Protein 2JBH (pdb70)

Structure (mmCIF, N/CA/C/O backbone):
data_2JBH
#
_entry.id   2JBH
#
_cell.length_a   139.232
_cell.length_b   139.232
_cell.length_c   52.132
_cell.angle_alpha   90.00
_cell.angle_beta   90.00
_cell.angle_gamma   120.00
#
_symmetry.space_group_name_H-M   'P 3 2 1'
#
loop_
_entity.id
_entity.type
_entity.pdbx_description
1 polymer 'PHOSPHORIBOSYLTRANSFERASE DOMAIN-CONTAINING PROTEIN 1'
2 non-polymer 'PHOSPHATE ION'
3 non-polymer 'CALCIUM ION'
4 non-polymer "GUANOSINE-5'-MONOPHOSPHATE"
5 water water
#
loop_
_atom_site.group_PDB
_atom_site.id
_atom_site.type_symbol
_atom_site.label_atom_id
_atom_site.label_alt_id
_atom_site.label_comp_id
_atom_site.label_asym_id
_atom_site.label_entity_id
_atom_site.label_seq_id
_atom_site.pdbx_PDB_ins_code
_atom_site.Cartn_x
_atom_site.Cartn_y
_atom_site.Cartn_z
_atom_site.occupancy
_atom_site.B_iso_or_equiv
_atom_site.auth_seq_id
_atom_site.auth_comp_id
_atom_site.auth_asym_id
_atom_site.auth_atom_id
_atom_site.pdbx_PDB_model_num
ATOM 1 N N . GLU A 1 7 ? 43.431 37.356 -6.751 1.00 34.40 7 GLU A N 1
ATOM 2 C CA . GLU A 1 7 ? 41.976 37.660 -6.662 1.00 33.96 7 GLU A CA 1
ATOM 3 C C . GLU A 1 7 ? 41.647 38.468 -5.404 1.00 32.78 7 GLU A C 1
ATOM 4 O O . GLU A 1 7 ? 42.267 38.285 -4.354 1.00 33.02 7 GLU A O 1
ATOM 10 N N . ALA A 1 8 ? 40.670 39.362 -5.530 1.00 31.09 8 ALA A N 1
ATOM 11 C CA . ALA A 1 8 ? 40.108 40.088 -4.391 1.00 29.48 8 ALA A CA 1
ATOM 12 C C . ALA A 1 8 ? 39.511 39.105 -3.373 1.00 28.01 8 ALA A C 1
ATOM 13 O O . ALA A 1 8 ? 39.089 38.009 -3.737 1.00 26.90 8 ALA A O 1
ATOM 15 N N . PRO A 1 9 ? 39.444 39.507 -2.091 1.00 26.48 9 PRO A N 1
ATOM 16 C CA . PRO A 1 9 ? 38.959 38.546 -1.089 1.00 25.19 9 PRO A CA 1
ATOM 17 C C . PRO A 1 9 ? 37.473 38.208 -1.229 1.00 23.28 9 PRO A C 1
ATOM 18 O O . PRO A 1 9 ? 36.689 39.038 -1.670 1.00 23.33 9 PRO A O 1
ATOM 22 N N . ASP A 1 10 ? 37.102 36.991 -0.848 1.00 21.30 10 ASP A N 1
ATOM 23 C CA . ASP A 1 10 ? 35.698 36.626 -0.697 1.00 19.53 10 ASP A CA 1
ATOM 24 C C . ASP A 1 10 ? 35.289 37.091 0.699 1.00 19.25 10 ASP A C 1
ATOM 25 O O . ASP A 1 10 ? 35.568 36.406 1.695 1.00 18.88 10 ASP A O 1
ATOM 30 N N . TYR A 1 11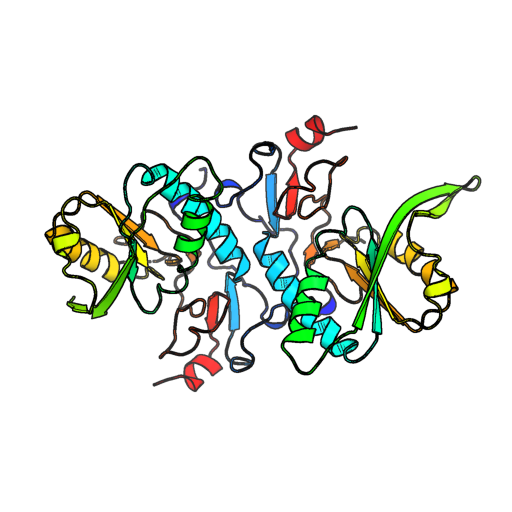 ? 34.640 38.248 0.768 1.00 18.42 11 TYR A N 1
ATOM 31 C CA . TYR A 1 11 ? 34.215 38.799 2.065 1.00 18.59 11 TYR A CA 1
ATOM 32 C C . TYR A 1 11 ? 33.138 37.990 2.773 1.00 17.96 11 TYR A C 1
ATOM 33 O O . TYR A 1 11 ? 32.933 38.161 3.975 1.00 17.08 11 TYR A O 1
ATOM 42 N N . GLY A 1 12 ? 32.498 37.072 2.046 1.00 17.54 12 GLY A N 1
ATOM 43 C CA . GLY A 1 12 ? 31.534 36.153 2.649 1.00 17.65 12 GLY A CA 1
ATOM 44 C C . GLY A 1 12 ? 32.189 35.184 3.635 1.00 17.68 12 GLY A C 1
ATOM 45 O O . GLY A 1 12 ? 31.494 34.554 4.437 1.00 18.37 12 GLY A O 1
ATOM 46 N N . ARG A 1 13 ? 33.511 35.033 3.543 1.00 16.77 13 ARG A N 1
ATOM 47 C CA . ARG A 1 13 ? 34.271 34.179 4.473 1.00 16.91 13 ARG A CA 1
ATOM 48 C C . ARG A 1 13 ? 34.374 34.837 5.851 1.00 16.11 13 ARG A C 1
ATOM 49 O O . ARG A 1 13 ? 34.694 34.170 6.847 1.00 15.88 13 ARG A O 1
ATOM 57 N N . GLY A 1 14 ? 34.125 36.139 5.902 1.00 14.71 14 GLY A N 1
ATOM 58 C CA . GLY A 1 14 ? 34.327 36.914 7.146 1.00 14.45 14 GLY A CA 1
ATOM 59 C C . GLY A 1 14 ? 35.790 37.288 7.325 1.00 13.94 14 GLY A C 1
ATOM 60 O O . GLY A 1 14 ? 36.593 37.176 6.389 1.00 14.48 14 GLY A O 1
ATOM 61 N N . VAL A 1 15 ? 36.143 37.714 8.537 1.00 12.77 15 VAL A N 1
ATOM 62 C CA . VAL A 1 15 ? 37.523 38.047 8.868 1.00 13.11 15 VAL A CA 1
ATOM 63 C C . VAL A 1 15 ? 38.334 36.755 8.909 1.00 13.59 15 VAL A C 1
ATOM 64 O O . VAL A 1 15 ? 38.028 35.857 9.678 1.00 13.47 15 VAL A O 1
ATOM 68 N N . VAL A 1 16 ? 39.385 36.678 8.095 1.00 14.40 16 VAL A N 1
ATOM 69 C CA . VAL A 1 16 ? 40.163 35.440 7.972 1.00 15.90 16 VAL A CA 1
ATOM 70 C C . VAL A 1 16 ? 41.327 35.420 8.959 1.00 16.51 16 VAL A C 1
ATOM 71 O O . VAL A 1 16 ? 42.241 36.271 8.904 1.00 17.15 16 VAL A O 1
ATOM 75 N N . ILE A 1 17 ? 41.256 34.473 9.891 1.00 17.37 17 ILE A N 1
ATOM 76 C CA . ILE A 1 17 ? 42.315 34.274 10.889 1.00 18.60 17 ILE A CA 1
ATOM 77 C C . ILE A 1 17 ? 43.169 33.110 10.402 1.00 19.73 17 ILE A C 1
ATOM 78 O O . ILE A 1 17 ? 42.697 31.976 10.322 1.00 19.09 17 ILE A O 1
ATOM 83 N N . MET A 1 18 ? 44.415 33.408 10.053 1.00 21.50 18 MET A N 1
ATOM 84 C CA . MET A 1 18 ? 45.273 32.432 9.379 1.00 23.74 18 MET A CA 1
ATOM 85 C C . MET A 1 18 ? 45.832 31.371 10.311 1.00 23.67 18 MET A C 1
ATOM 86 O O . MET A 1 18 ? 45.993 31.617 11.503 1.00 23.63 18 MET A O 1
ATOM 91 N N . ASP A 1 19 ? 46.150 30.205 9.749 1.00 24.78 19 ASP A N 1
ATOM 92 C CA . ASP A 1 19 ? 46.778 29.109 10.502 1.00 25.96 19 ASP A CA 1
ATOM 93 C C . ASP A 1 19 ? 48.010 29.525 11.309 1.00 27.12 19 ASP A C 1
ATOM 94 O O . ASP A 1 19 ? 48.242 29.002 12.392 1.00 26.76 19 ASP A O 1
ATOM 99 N N . ASP A 1 20 ? 48.786 30.473 10.791 1.00 28.85 20 ASP A N 1
ATOM 100 C CA . ASP A 1 20 ? 50.010 30.901 11.479 1.00 30.82 20 ASP A CA 1
ATOM 101 C C . ASP A 1 20 ? 49.819 32.114 12.409 1.00 31.15 20 ASP A C 1
ATOM 102 O O . ASP A 1 20 ? 50.795 32.665 12.921 1.00 31.53 20 ASP A O 1
ATOM 107 N N . TRP A 1 21 ? 48.566 32.528 12.610 1.00 31.11 21 TRP A N 1
ATOM 108 C CA . TRP A 1 21 ? 48.222 33.582 13.582 1.00 30.79 21 TRP A CA 1
ATOM 109 C C . TRP A 1 21 ? 48.689 33.183 14.996 1.00 29.91 21 TRP A C 1
ATOM 110 O O . TRP A 1 21 ? 48.237 32.181 15.531 1.00 29.76 21 TRP A O 1
ATOM 121 N N . PRO A 1 22 ? 49.626 33.950 15.593 1.00 29.72 22 PRO A N 1
ATOM 122 C CA . PRO A 1 22 ? 50.070 33.654 16.971 1.00 28.93 22 PRO A CA 1
ATOM 123 C C . PRO A 1 22 ? 49.072 34.080 18.065 1.00 27.88 22 PRO A C 1
ATOM 124 O O . PRO A 1 22 ? 49.197 33.655 19.221 1.00 27.77 22 PRO A O 1
ATOM 128 N N . GLY A 1 23 ? 48.103 34.911 17.696 1.00 26.86 23 GLY A N 1
ATOM 129 C CA . GLY A 1 23 ? 47.104 35.382 18.643 1.00 24.81 23 GLY A CA 1
ATOM 130 C C . GLY A 1 23 ? 47.650 36.513 19.489 1.00 24.08 23 GLY A C 1
ATOM 131 O O . GLY A 1 23 ? 48.741 37.051 19.215 1.00 23.83 23 GLY A O 1
ATOM 132 N N . TYR A 1 24 ? 46.894 36.878 20.513 1.00 21.80 24 TYR A N 1
ATOM 133 C CA . TYR A 1 24 ? 47.309 37.923 21.431 1.00 20.99 24 TYR A CA 1
ATOM 134 C C . TYR A 1 24 ? 47.634 37.354 22.800 1.00 20.59 24 TYR A C 1
ATOM 135 O O . TYR A 1 24 ? 47.030 36.376 23.269 1.00 19.53 24 TYR A O 1
ATOM 144 N N . ASP A 1 25 ? 48.606 37.977 23.447 1.00 19.93 25 ASP A N 1
ATOM 145 C CA . ASP A 1 25 ? 49.092 37.498 24.721 1.00 18.86 25 ASP A CA 1
ATOM 146 C C . ASP A 1 25 ? 48.107 37.889 25.816 1.00 18.17 25 ASP A C 1
ATOM 147 O O . ASP A 1 25 ? 47.774 39.066 25.968 1.00 17.34 25 ASP A O 1
ATOM 152 N N . LEU A 1 26 ? 47.641 36.902 26.580 1.00 18.03 26 LEU A N 1
ATOM 153 C CA . LEU A 1 26 ? 46.654 37.155 27.641 1.00 18.72 26 LEU A CA 1
ATOM 154 C C . LEU A 1 26 ? 47.113 38.197 28.649 1.00 18.69 26 LEU A C 1
ATOM 155 O O . LEU A 1 26 ? 46.293 38.910 29.227 1.00 18.78 26 LEU A O 1
ATOM 160 N N . ASN A 1 27 ? 48.423 38.296 28.863 1.00 18.83 27 ASN A N 1
ATOM 161 C CA . ASN A 1 27 ? 48.937 39.223 29.881 1.00 19.46 27 ASN A CA 1
ATOM 162 C C . ASN A 1 27 ? 48.708 40.703 29.511 1.00 18.73 27 ASN A C 1
ATOM 163 O O . ASN A 1 27 ? 48.906 41.589 30.349 1.00 19.46 27 ASN A O 1
ATOM 168 N N . LEU A 1 28 ? 48.290 40.962 28.272 1.00 16.85 28 LEU A N 1
ATOM 169 C CA . LEU A 1 28 ? 48.115 42.344 27.804 1.00 16.55 28 LEU A CA 1
ATOM 170 C C . LEU A 1 28 ? 46.635 42.757 27.820 1.00 16.06 28 LEU A C 1
ATOM 171 O O . LEU A 1 28 ? 46.284 43.895 27.484 1.00 15.56 28 LEU A O 1
ATOM 176 N N . PHE A 1 29 ? 45.778 41.831 28.238 1.00 14.99 29 PHE A N 1
ATOM 177 C CA . PHE A 1 29 ? 44.331 42.058 28.262 1.00 14.48 29 PHE A CA 1
ATOM 178 C C . PHE A 1 29 ? 43.730 41.655 29.613 1.00 14.62 29 PHE A C 1
ATOM 179 O O . PHE A 1 29 ? 44.455 41.147 30.482 1.00 15.36 29 PHE A O 1
ATOM 187 N N . THR A 1 30 ? 42.442 41.913 29.830 1.00 13.71 30 THR A N 1
ATOM 188 C CA . THR A 1 30 ? 41.810 41.417 31.057 1.00 14.60 30 THR A CA 1
ATOM 189 C C . THR A 1 30 ? 41.002 40.182 30.701 1.00 14.88 30 THR A C 1
ATOM 190 O O . THR A 1 30 ? 40.607 40.010 29.538 1.00 15.09 30 THR A O 1
ATOM 194 N N . TYR A 1 31 ? 40.774 39.335 31.700 1.00 15.20 31 TYR A N 1
ATOM 195 C CA . TYR A 1 31 ? 40.066 38.060 31.517 1.00 15.71 31 TYR A CA 1
ATOM 196 C C . TYR A 1 31 ? 39.659 37.585 32.909 1.00 15.19 31 TYR A C 1
ATOM 197 O O . TYR A 1 31 ? 40.179 38.101 33.909 1.00 14.09 31 TYR A O 1
ATOM 206 N N . PRO A 1 32 ? 38.741 36.606 32.997 1.00 15.13 32 PRO A N 1
ATOM 207 C CA . PRO A 1 32 ? 38.297 36.173 34.318 1.00 15.43 32 PRO A CA 1
ATOM 208 C C . PRO A 1 32 ? 39.467 35.570 35.084 1.00 16.20 32 PRO A C 1
ATOM 209 O O . PRO A 1 32 ? 40.141 34.657 34.601 1.00 15.41 32 PRO A O 1
ATOM 213 N N . GLN A 1 33 ? 39.714 36.087 36.281 1.00 16.16 33 GLN A N 1
ATOM 214 C CA . GLN A 1 33 ? 40.926 35.709 36.998 1.00 17.99 33 GLN A CA 1
ATOM 215 C C . GLN A 1 33 ? 40.935 34.232 37.426 1.00 16.36 33 GLN A C 1
ATOM 216 O O . GLN A 1 33 ? 41.991 33.629 37.595 1.00 16.84 33 GLN A O 1
ATOM 222 N N . HIS A 1 34 ? 39.754 33.629 37.546 1.00 15.50 34 HIS A N 1
ATOM 223 C CA . HIS A 1 34 ? 39.675 32.196 37.807 1.00 15.99 34 HIS A CA 1
ATOM 224 C C . HIS A 1 34 ? 40.232 31.317 36.673 1.00 16.00 34 HIS A C 1
ATOM 225 O O . HIS A 1 34 ? 40.452 30.115 36.872 1.00 16.86 34 HIS A O 1
ATOM 232 N N . TYR A 1 35 ? 40.461 31.901 35.498 1.00 14.19 35 TYR A N 1
ATOM 233 C CA . TYR A 1 35 ? 41.087 31.168 34.381 1.00 14.42 35 TYR A CA 1
ATOM 234 C C . TYR A 1 35 ? 42.573 31.477 34.188 1.00 15.02 35 TYR A C 1
ATOM 235 O O . TYR A 1 35 ? 43.181 31.071 33.183 1.00 14.24 35 TYR A O 1
ATOM 244 N N . TYR A 1 36 ? 43.158 32.191 35.142 1.00 16.66 36 TYR A N 1
ATOM 245 C CA . TYR A 1 36 ? 44.589 32.441 35.097 1.00 18.60 36 TYR A CA 1
ATOM 246 C C . TYR A 1 36 ? 45.319 31.092 35.030 1.00 17.98 36 TYR A C 1
ATOM 247 O O . TYR A 1 36 ? 45.064 30.208 35.843 1.00 18.29 36 TYR A O 1
ATOM 256 N N . GLY A 1 37 ? 46.185 30.934 34.035 1.00 17.55 37 GLY A N 1
ATOM 257 C CA . GLY A 1 37 ? 46.978 29.701 33.897 1.00 17.25 37 GLY A CA 1
ATOM 258 C C . GLY A 1 37 ? 46.303 28.602 33.080 1.00 16.77 37 GLY A C 1
ATOM 259 O O . GLY A 1 37 ? 46.881 27.532 32.864 1.00 16.91 37 GLY A O 1
ATOM 260 N N . ASP A 1 38 ? 45.070 28.862 32.631 1.00 16.30 38 ASP A N 1
ATOM 261 C CA . ASP A 1 38 ? 44.230 27.857 31.954 1.00 15.64 38 ASP A CA 1
ATOM 262 C C . ASP A 1 38 ? 44.056 28.106 30.443 1.00 15.38 38 ASP A C 1
ATOM 263 O O . ASP A 1 38 ? 43.467 27.277 29.732 1.00 14.56 38 ASP A O 1
ATOM 268 N N . LEU A 1 39 ? 44.536 29.258 29.978 1.00 14.75 39 LEU A N 1
ATOM 269 C CA . LEU A 1 39 ? 44.376 29.665 28.584 1.00 14.64 39 LEU A CA 1
ATOM 270 C C . LEU A 1 39 ? 45.734 29.875 27.911 1.00 14.08 39 LEU A C 1
ATOM 271 O O . LEU A 1 39 ? 46.669 30.354 28.538 1.00 15.41 39 LEU A O 1
ATOM 276 N N . GLU A 1 40 ? 45.823 29.518 26.641 1.00 14.13 40 GLU A N 1
ATOM 277 C CA . GLU A 1 40 ? 47.079 29.612 25.912 1.00 14.42 40 GLU A CA 1
ATOM 278 C C . GLU A 1 40 ? 47.245 31.004 25.341 1.00 14.14 40 GL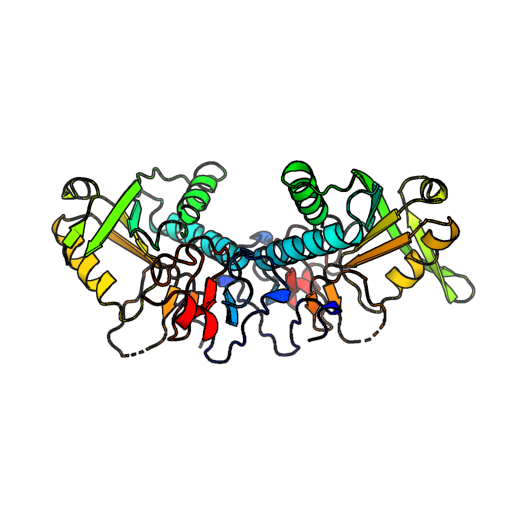U A C 1
ATOM 279 O O . GLU A 1 40 ? 48.278 31.654 25.559 1.00 14.74 40 GLU A O 1
ATOM 285 N N . TYR A 1 41 ? 46.233 31.466 24.605 1.00 12.74 41 TYR A N 1
ATOM 286 C CA . TYR A 1 41 ? 46.277 32.818 24.054 1.00 12.34 41 TYR A CA 1
ATOM 287 C C . TYR A 1 41 ? 44.904 33.288 23.623 1.00 11.54 41 TYR A C 1
ATOM 288 O O . TYR A 1 41 ? 43.952 32.499 23.553 1.00 11.35 41 TYR A O 1
ATOM 297 N N . VAL A 1 42 ? 44.812 34.588 23.347 1.00 10.52 42 VAL A N 1
ATOM 298 C CA . VAL A 1 42 ? 43.583 35.165 22.810 1.00 11.21 42 VAL A CA 1
ATOM 299 C C . VAL A 1 42 ? 43.590 35.009 21.281 1.00 10.79 42 VAL A C 1
ATOM 300 O O . VAL A 1 42 ? 44.514 35.490 20.602 1.00 11.99 42 VAL A O 1
ATOM 304 N N . LEU A 1 43 ? 42.560 34.348 20.754 1.00 10.78 43 LEU A N 1
ATOM 305 C CA . LEU A 1 43 ? 42.415 34.181 19.305 1.00 11.26 43 LEU A CA 1
ATOM 306 C C . LEU A 1 43 ? 41.743 35.411 18.732 1.00 11.44 43 LEU A C 1
ATOM 307 O O . LEU A 1 43 ? 42.214 35.982 17.739 1.00 12.30 43 LEU A O 1
ATOM 312 N N . ILE A 1 44 ? 40.662 35.845 19.376 1.00 11.01 44 ILE A N 1
ATOM 313 C CA . ILE A 1 44 ? 39.878 37.001 18.889 1.00 11.72 44 ILE A CA 1
ATOM 314 C C . ILE A 1 44 ? 39.415 37.816 20.096 1.00 11.77 44 ILE A C 1
ATOM 315 O O . ILE A 1 44 ? 38.579 37.366 20.877 1.00 12.38 44 ILE A O 1
ATOM 320 N N . PRO A 1 45 ? 39.980 39.018 20.278 1.00 12.22 45 PRO A N 1
ATOM 321 C CA . PRO A 1 45 ? 39.588 39.865 21.402 1.00 12.25 45 PRO A CA 1
ATOM 322 C C . PRO A 1 45 ? 38.110 40.234 21.341 1.00 11.20 45 PRO A C 1
ATOM 323 O O . PRO A 1 45 ? 37.556 40.412 20.252 1.00 11.16 45 PRO A O 1
ATOM 327 N N . HIS A 1 46 ? 37.508 40.368 22.509 1.00 11.71 46 HIS A N 1
ATOM 328 C CA . HIS A 1 46 ? 36.112 40.749 22.639 1.00 11.59 46 HIS A CA 1
ATOM 329 C C . HIS A 1 46 ? 35.761 41.934 21.735 1.00 11.24 46 HIS A C 1
ATOM 330 O O . HIS A 1 46 ? 34.769 41.895 21.018 1.00 10.94 46 HIS A O 1
ATOM 337 N N . GLY A 1 47 ? 36.572 42.989 21.794 1.00 10.95 47 GLY A N 1
ATOM 338 C CA . GLY A 1 47 ? 36.268 44.203 21.026 1.00 10.67 47 GLY A CA 1
ATOM 339 C C . GLY A 1 47 ? 36.212 44.004 19.529 1.00 10.60 47 GLY A C 1
ATOM 340 O O . GLY A 1 47 ? 35.401 44.643 18.855 1.00 10.73 47 GLY A O 1
ATOM 341 N N . ILE A 1 48 ? 37.082 43.149 18.980 1.00 10.38 48 ILE A N 1
ATOM 342 C CA . ILE A 1 48 ? 37.056 42.924 17.531 1.00 12.29 48 ILE A CA 1
ATOM 343 C C . ILE A 1 48 ? 35.789 42.133 17.179 1.00 11.98 48 ILE A C 1
ATOM 344 O O . ILE A 1 48 ? 35.203 42.335 16.117 1.00 12.50 48 ILE A O 1
ATOM 349 N N . ILE A 1 49 ? 35.345 41.274 18.102 1.00 11.97 49 ILE A N 1
ATOM 350 C CA . ILE A 1 49 ? 34.085 40.559 17.895 1.00 12.23 49 ILE A CA 1
ATOM 351 C C . ILE A 1 49 ? 32.957 41.577 17.756 1.00 12.44 49 ILE A C 1
ATOM 352 O O . ILE A 1 49 ? 32.187 41.528 16.790 1.00 12.29 49 ILE A O 1
ATOM 357 N N . VAL A 1 50 ? 32.894 42.524 18.687 1.00 12.06 50 VAL A N 1
ATOM 358 C CA . VAL A 1 50 ? 31.846 43.560 18.666 1.00 12.46 50 VAL A CA 1
ATOM 359 C C . VAL A 1 50 ? 31.921 44.427 17.391 1.00 12.58 50 VAL A C 1
ATOM 360 O O . VAL A 1 50 ? 30.890 44.691 16.747 1.00 12.93 50 VAL A O 1
ATOM 364 N N . ASP A 1 51 ? 33.126 44.852 17.012 1.00 11.93 51 ASP A N 1
ATOM 365 C CA . ASP A 1 51 ? 33.317 45.608 15.767 1.00 12.39 51 ASP A CA 1
ATOM 366 C C . ASP A 1 51 ? 32.821 44.808 14.555 1.00 12.96 51 ASP A C 1
ATOM 367 O O . ASP A 1 51 ? 32.205 45.366 13.634 1.00 12.77 51 ASP A O 1
ATOM 372 N N . ARG A 1 52 ? 33.131 43.518 14.518 1.00 11.81 52 ARG A N 1
ATOM 373 C CA . ARG A 1 52 ? 32.683 42.694 13.392 1.00 11.80 52 ARG A CA 1
ATOM 374 C C . ARG A 1 52 ? 31.149 42.561 13.384 1.00 12.57 52 ARG A C 1
ATOM 375 O O . ARG A 1 52 ? 30.507 42.642 12.325 1.00 11.29 52 ARG A O 1
ATOM 383 N N . ILE A 1 53 ? 30.569 42.377 14.568 1.00 12.96 53 ILE A N 1
ATOM 384 C CA . ILE A 1 53 ? 29.108 42.263 14.678 1.00 14.95 53 ILE A CA 1
ATOM 385 C C . ILE A 1 53 ? 28.406 43.518 14.179 1.00 15.37 53 ILE A C 1
ATOM 386 O O . ILE A 1 53 ? 27.343 43.428 13.553 1.00 16.54 53 ILE A O 1
ATOM 391 N N . GLU A 1 54 ? 29.003 44.687 14.424 1.00 15.74 54 GLU A N 1
ATOM 392 C CA . GLU A 1 54 ? 28.471 45.933 13.885 1.00 16.57 54 GLU A CA 1
ATOM 393 C C . GLU A 1 54 ? 28.288 45.848 12.359 1.00 15.85 54 GLU A C 1
ATOM 394 O O . GLU A 1 54 ? 27.240 46.213 11.826 1.00 16.29 54 GLU A O 1
ATOM 400 N N . ARG A 1 55 ? 29.284 45.303 11.674 1.00 14.45 55 ARG A N 1
ATOM 401 C CA . ARG A 1 55 ? 29.222 45.172 10.226 1.00 14.66 55 ARG A CA 1
ATOM 402 C C . ARG A 1 55 ? 28.177 44.120 9.822 1.00 14.21 55 ARG A C 1
ATOM 403 O O . ARG A 1 55 ? 27.369 44.356 8.914 1.00 14.49 55 ARG A O 1
ATOM 411 N N . LEU A 1 56 ? 28.179 42.972 10.494 1.00 13.65 56 LEU A N 1
ATOM 412 C CA . LEU A 1 56 ? 27.157 41.952 10.221 1.00 13.78 56 LEU A CA 1
ATOM 413 C C . LEU A 1 56 ? 25.743 42.491 10.385 1.00 14.01 56 LEU A C 1
ATOM 414 O O . LEU A 1 56 ? 24.862 42.184 9.578 1.00 14.21 56 LEU A O 1
ATOM 419 N N . ALA A 1 57 ? 25.513 43.266 11.438 1.00 13.97 57 ALA A N 1
ATOM 420 C CA . ALA A 1 57 ? 24.188 43.813 11.705 1.00 15.16 57 ALA A CA 1
ATOM 421 C C . ALA A 1 57 ? 23.746 44.703 10.536 1.00 15.71 57 ALA A C 1
ATOM 422 O O . ALA A 1 57 ? 22.595 44.631 10.092 1.00 15.95 57 ALA A O 1
ATOM 424 N N . LYS A 1 58 ? 24.669 45.526 10.052 1.00 16.23 58 LYS A N 1
ATOM 425 C CA . LYS A 1 58 ? 24.405 46.410 8.922 1.00 17.86 58 LYS A CA 1
ATOM 426 C C . LYS A 1 58 ? 24.081 45.580 7.679 1.00 17.69 58 LYS A C 1
ATOM 427 O O . LYS A 1 58 ? 23.112 45.880 6.969 1.00 18.16 58 LYS A O 1
ATOM 433 N N . ASP A 1 59 ? 24.857 44.521 7.442 1.00 17.55 59 ASP A N 1
ATOM 434 C CA . ASP A 1 59 ? 24.617 43.604 6.304 1.00 17.80 59 ASP A CA 1
ATOM 435 C C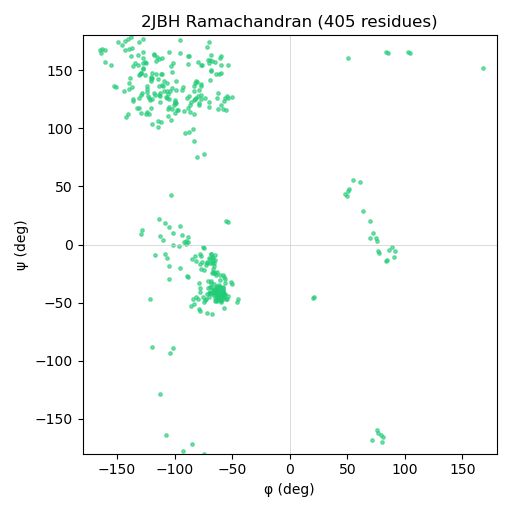 . ASP A 1 59 ? 23.240 42.925 6.388 1.00 17.80 59 ASP A C 1
ATOM 436 O O . ASP A 1 59 ? 22.502 42.816 5.399 1.00 17.85 59 ASP A O 1
ATOM 441 N N . ILE A 1 60 ? 22.901 42.439 7.576 1.00 16.14 60 ILE A N 1
ATOM 442 C CA . ILE A 1 60 ? 21.620 41.779 7.790 1.00 16.30 60 ILE A CA 1
ATOM 443 C C . ILE A 1 60 ? 20.464 42.755 7.547 1.00 17.11 60 ILE A C 1
ATOM 444 O O . ILE A 1 60 ? 19.459 42.397 6.914 1.00 17.52 60 ILE A O 1
ATOM 449 N N . MET A 1 61 ? 20.595 43.968 8.058 1.00 18.39 61 MET A N 1
ATOM 450 C CA . MET A 1 61 ? 19.555 44.984 7.857 1.00 21.08 61 MET A CA 1
ATOM 451 C C . MET A 1 61 ? 19.363 45.265 6.361 1.00 21.45 61 MET A C 1
ATOM 452 O O . MET A 1 61 ? 18.225 45.387 5.888 1.00 21.60 61 MET A O 1
ATOM 457 N N . LYS A 1 62 ? 20.465 45.342 5.623 1.00 22.28 62 LYS A N 1
ATOM 458 C CA . LYS A 1 62 ? 20.413 45.531 4.157 1.00 23.18 62 LYS A CA 1
ATOM 459 C C . LYS A 1 62 ? 19.647 44.401 3.470 1.00 22.73 62 LYS A C 1
ATOM 460 O O . LYS A 1 62 ? 18.786 44.635 2.604 1.00 23.18 62 LYS A O 1
ATOM 466 N N . ASP A 1 63 ? 19.919 43.175 3.885 1.00 21.77 63 ASP A N 1
ATOM 467 C CA . ASP A 1 63 ? 19.412 42.011 3.197 1.00 21.32 63 ASP A CA 1
ATOM 468 C C . ASP A 1 63 ? 17.974 41.685 3.576 1.00 20.78 63 ASP A C 1
ATOM 469 O O . ASP A 1 63 ? 17.147 41.408 2.688 1.00 20.07 63 ASP A O 1
ATOM 474 N N . ILE A 1 64 ? 17.666 41.720 4.883 1.00 19.08 64 ILE A N 1
ATOM 475 C CA . ILE A 1 64 ? 16.364 41.252 5.359 1.00 18.75 64 ILE A CA 1
ATOM 476 C C . ILE A 1 64 ? 15.602 42.215 6.269 1.00 18.92 64 ILE A C 1
ATOM 477 O O . ILE A 1 64 ? 14.568 41.848 6.824 1.00 19.28 64 ILE A O 1
ATOM 482 N N . GLY A 1 65 ? 16.088 43.443 6.390 1.00 18.76 65 GLY A N 1
ATOM 483 C CA . GLY A 1 65 ? 15.419 44.465 7.208 1.00 19.93 65 GLY A CA 1
ATOM 484 C C . GLY A 1 65 ? 14.088 44.932 6.632 1.00 21.29 65 GLY A C 1
ATOM 485 O O . GLY A 1 65 ? 13.343 45.643 7.300 1.00 22.12 65 GLY A O 1
ATOM 486 N N . TYR A 1 66 ? 13.775 44.510 5.405 1.00 21.53 66 TYR A N 1
ATOM 487 C CA . TYR A 1 66 ? 12.575 44.986 4.711 1.00 22.42 66 TYR A CA 1
ATOM 488 C C . TYR A 1 66 ? 11.289 44.419 5.320 1.00 22.79 66 TYR A C 1
ATOM 489 O O . TYR A 1 66 ? 10.199 44.902 5.023 1.00 23.57 66 TYR A O 1
ATOM 498 N N . SER A 1 67 ? 11.404 43.378 6.142 1.00 22.74 67 SER A N 1
ATOM 499 C CA . SER A 1 67 ? 10.245 42.768 6.782 1.00 23.08 67 SER A CA 1
ATOM 500 C C . SER A 1 67 ? 10.616 42.331 8.199 1.00 22.16 67 SER A C 1
ATOM 501 O O . SER A 1 67 ? 11.776 42.434 8.593 1.00 22.99 67 SER A O 1
ATOM 504 N N . ASP A 1 68 ? 9.637 41.848 8.954 1.00 21.19 68 ASP A N 1
ATOM 505 C CA . ASP A 1 68 ? 9.894 41.411 10.325 1.00 20.68 68 ASP A CA 1
ATOM 506 C C . ASP A 1 68 ? 10.928 40.289 10.337 1.00 19.54 68 ASP A C 1
ATOM 507 O O . ASP A 1 68 ? 10.967 39.474 9.419 1.00 18.48 68 ASP A O 1
ATOM 512 N N . ILE A 1 69 ? 11.741 40.236 11.396 1.00 17.86 69 ILE A N 1
ATOM 513 C CA . ILE A 1 69 ? 12.758 39.200 11.527 1.00 17.52 69 ILE A CA 1
ATOM 514 C C . ILE A 1 69 ? 12.463 38.364 12.758 1.00 17.17 69 ILE A C 1
ATOM 515 O O . ILE A 1 69 ? 12.197 38.922 13.838 1.00 17.34 69 ILE A O 1
ATOM 520 N N . MET A 1 70 ? 12.470 37.047 12.584 1.00 16.35 70 MET A N 1
ATOM 521 C CA A MET A 1 70 ? 12.330 36.134 13.708 0.50 16.52 70 MET A CA 1
ATOM 522 C CA B MET A 1 70 ? 12.325 36.130 13.710 0.50 17.40 70 MET A CA 1
ATOM 523 C C . MET A 1 70 ? 13.708 35.559 14.022 1.00 16.26 70 MET A C 1
ATOM 524 O O . MET A 1 70 ? 14.263 34.773 13.240 1.00 16.66 70 MET A O 1
ATOM 533 N N . VAL A 1 71 ? 14.267 35.989 15.144 1.00 15.10 71 VAL A N 1
ATOM 534 C CA . VAL A 1 71 ? 15.630 35.601 15.519 1.00 14.57 71 VAL A CA 1
ATOM 535 C C . VAL A 1 71 ? 15.532 34.301 16.287 1.00 14.73 71 VAL A C 1
ATOM 536 O O . VAL A 1 71 ? 14.773 34.210 17.256 1.00 14.74 71 VAL A O 1
ATOM 540 N N . LEU A 1 72 ? 16.306 33.301 15.869 1.00 13.38 72 LEU A N 1
ATOM 541 C CA . LEU A 1 72 ? 16.290 32.011 16.535 1.00 13.80 72 LEU A CA 1
ATOM 542 C C . LEU A 1 72 ? 17.702 31.721 17.063 1.00 13.24 72 LEU A C 1
ATOM 543 O O . LEU A 1 72 ? 18.612 31.403 16.296 1.00 13.83 72 LEU A O 1
ATOM 548 N N . CYS A 1 73 ? 17.862 31.891 18.373 1.00 12.47 73 CYS A N 1
ATOM 549 C CA . CYS A 1 73 ? 19.149 31.722 19.041 1.00 12.13 73 CYS A CA 1
ATOM 550 C C . CYS A 1 73 ? 19.422 30.250 19.324 1.00 11.09 73 CYS A C 1
ATOM 551 O O . CYS A 1 73 ? 18.612 29.602 19.977 1.00 10.65 73 CYS A O 1
ATOM 554 N N . VAL A 1 74 ? 20.584 29.741 18.884 1.00 10.91 74 VAL A N 1
ATOM 555 C CA . VAL A 1 74 ? 20.964 28.360 19.179 1.00 9.81 74 VAL A CA 1
ATOM 556 C C . VAL A 1 74 ? 21.770 28.320 20.497 1.00 9.61 74 VAL A C 1
ATOM 557 O O . VAL A 1 74 ? 22.970 28.616 20.514 1.00 9.29 74 VAL A O 1
ATOM 561 N N . LEU A 1 75 ? 21.064 28.035 21.584 1.00 10.04 75 LEU A N 1
ATOM 562 C CA . LEU A 1 75 ? 21.642 27.946 22.930 1.00 10.53 75 LEU A CA 1
ATOM 563 C C . LEU A 1 75 ? 22.547 26.691 23.053 1.00 10.55 75 LEU A C 1
ATOM 564 O O . LEU A 1 75 ? 22.365 25.735 22.308 1.00 11.13 75 LEU A O 1
ATOM 569 N N . LYS A 1 76 ? 23.506 26.687 23.990 1.00 10.51 76 LYS A N 1
ATOM 570 C CA . LYS A 1 76 ? 23.829 27.849 24.832 1.00 10.49 76 LYS A CA 1
ATOM 571 C C . LYS A 1 76 ? 24.877 28.753 24.189 1.00 9.85 76 LYS A C 1
ATOM 572 O O . LYS A 1 76 ? 24.928 29.955 24.469 1.00 10.84 76 LYS A O 1
ATOM 578 N N . GLY A 1 77 ? 25.726 28.168 23.347 1.00 9.42 77 GLY A N 1
ATOM 579 C CA . GLY A 1 77 ? 26.894 28.868 22.790 1.00 10.05 77 GLY A CA 1
ATOM 580 C C . GLY A 1 77 ? 26.551 30.096 21.958 1.00 10.05 77 GLY A C 1
ATOM 581 O O . GLY A 1 77 ? 27.360 30.994 21.852 1.00 10.03 77 GLY A O 1
ATOM 582 N N . GLY A 1 78 ? 25.354 30.126 21.370 1.00 10.06 78 GLY A N 1
ATOM 583 C CA . GLY A 1 78 ? 24.956 31.283 20.550 1.00 9.95 78 GLY A CA 1
ATOM 584 C C . GLY A 1 78 ? 24.520 32.512 21.333 1.00 11.05 78 GLY A C 1
ATOM 585 O O . GLY A 1 78 ? 24.302 33.577 20.711 1.00 11.40 78 GLY A O 1
ATOM 586 N N . TYR A 1 79 ? 24.376 32.410 22.657 1.00 10.03 79 TYR A N 1
ATOM 587 C CA . TYR A 1 79 ? 23.632 33.463 23.408 1.00 10.57 79 TYR A CA 1
ATOM 588 C C . TYR A 1 79 ? 24.305 34.832 23.359 1.00 10.38 79 TYR A C 1
ATOM 589 O O . TYR A 1 79 ? 23.630 35.850 23.178 1.00 10.76 79 TYR A O 1
ATOM 598 N N . LYS A 1 80 ? 25.630 34.872 23.464 1.00 9.93 80 LYS A N 1
ATOM 599 C CA . LYS A 1 80 ? 26.322 36.168 23.504 1.00 10.80 80 LYS A CA 1
ATOM 600 C C . LYS A 1 80 ? 26.333 36.836 22.137 1.00 10.03 80 LYS A C 1
ATOM 601 O O . LYS A 1 80 ? 26.019 38.037 22.020 1.00 10.09 80 LYS A O 1
ATOM 607 N N . PHE A 1 81 ? 26.702 36.065 21.114 1.00 9.63 81 PHE A N 1
ATOM 608 C CA . PHE A 1 81 ? 26.665 36.563 19.725 1.00 9.68 81 PHE A CA 1
ATOM 609 C C . PHE A 1 81 ? 25.266 37.069 19.364 1.00 9.71 81 PHE A C 1
ATOM 610 O O . PHE A 1 81 ? 25.099 38.223 18.899 1.00 10.67 81 PHE A O 1
ATOM 627 N N . ALA A 1 83 ? 22.847 38.002 21.695 1.00 10.66 83 ALA A N 1
ATOM 628 C CA . ALA A 1 83 ? 22.516 39.232 22.477 1.00 10.66 83 ALA A CA 1
ATOM 629 C C . ALA A 1 83 ? 23.144 40.450 21.810 1.00 10.82 83 ALA A C 1
ATOM 630 O O . ALA A 1 83 ? 22.465 41.477 21.604 1.00 10.91 83 ALA A O 1
ATOM 632 N N . ASP A 1 84 ? 24.417 40.340 21.432 1.00 9.97 84 ASP A N 1
ATOM 633 C CA . ASP A 1 84 ? 25.119 41.488 20.867 1.00 10.98 84 ASP A CA 1
ATOM 634 C C . ASP A 1 84 ? 24.640 41.859 19.458 1.00 10.62 84 ASP A C 1
ATOM 635 O O . ASP A 1 84 ? 24.523 43.048 19.140 1.00 11.12 84 ASP A O 1
ATOM 640 N N . LEU A 1 85 ? 24.335 40.855 18.647 1.00 10.67 85 LEU A N 1
ATOM 641 C CA . LEU A 1 85 ? 23.869 41.077 17.285 1.00 11.10 85 LEU A CA 1
ATOM 642 C C . LEU A 1 85 ? 22.509 41.784 17.362 1.00 11.19 85 LEU A C 1
ATOM 643 O O . LEU A 1 85 ? 22.282 42.791 16.672 1.00 11.36 85 LEU A O 1
ATOM 648 N N . VAL A 1 86 ? 21.634 41.277 18.225 1.00 10.82 86 VAL A N 1
ATOM 649 C CA . VAL A 1 86 ? 20.302 41.902 18.467 1.00 10.51 86 VAL A CA 1
ATOM 650 C C . VAL A 1 86 ? 20.460 43.354 18.945 1.00 11.15 86 VAL A C 1
ATOM 651 O O . VAL A 1 86 ? 19.762 44.256 18.463 1.00 10.98 86 VAL A O 1
ATOM 655 N N . GLU A 1 87 ? 21.386 43.601 19.873 1.00 10.57 87 GLU A N 1
ATOM 656 C CA . GLU A 1 87 ? 21.620 44.985 20.318 1.00 11.59 87 GLU A CA 1
ATOM 657 C C . GLU A 1 87 ? 22.023 45.894 19.172 1.00 11.45 87 GLU A C 1
ATOM 658 O O . GLU A 1 87 ? 21.587 47.065 19.102 1.00 11.62 87 GLU A O 1
ATOM 664 N N . HIS A 1 88 ? 22.878 45.393 18.289 1.00 11.81 88 HIS A N 1
ATOM 665 C CA . HIS A 1 88 ? 23.297 46.215 17.142 1.00 13.60 88 HIS A CA 1
ATOM 666 C C . HIS A 1 88 ? 22.144 46.478 16.174 1.00 13.95 88 HIS A C 1
ATOM 667 O O . HIS A 1 88 ? 21.955 47.619 15.732 1.00 14.05 88 HIS A O 1
ATOM 674 N N . LEU A 1 89 ? 21.348 45.443 15.910 1.00 12.98 89 LEU A N 1
ATOM 675 C CA . LEU A 1 89 ? 20.131 45.602 15.100 1.00 13.21 89 LEU A CA 1
ATOM 676 C C . LEU A 1 89 ? 19.174 46.601 15.743 1.00 13.53 89 LEU A C 1
ATOM 677 O O . LEU A 1 89 ? 18.615 47.474 15.049 1.00 14.44 89 LEU A O 1
ATOM 682 N N . LYS A 1 90 ? 19.016 46.517 17.065 1.00 12.69 90 LYS A N 1
ATOM 683 C CA . LYS A 1 90 ? 18.150 47.434 17.810 1.00 12.83 90 LYS A CA 1
ATOM 684 C C . LYS A 1 90 ? 18.681 48.873 17.667 1.00 13.83 90 LYS A C 1
ATOM 685 O O . LYS A 1 90 ? 17.926 49.818 17.412 1.00 14.28 90 LYS A O 1
ATOM 691 N N . ASN A 1 91 ? 19.995 49.021 17.803 1.00 14.77 91 ASN A N 1
ATOM 692 C CA . ASN A 1 91 ? 20.638 50.317 17.689 1.00 17.22 91 ASN A CA 1
ATOM 693 C C . ASN A 1 91 ? 20.292 50.971 16.337 1.00 18.30 91 ASN A C 1
ATOM 694 O O . ASN A 1 91 ? 19.890 52.152 16.293 1.00 18.97 91 ASN A O 1
ATOM 699 N N . ILE A 1 92 ? 20.400 50.203 15.253 1.00 19.99 92 ILE A N 1
ATOM 700 C CA . ILE A 1 92 ? 19.931 50.677 13.932 1.00 21.26 92 ILE A CA 1
ATOM 701 C C . ILE A 1 92 ? 18.431 51.018 13.881 1.00 22.39 92 ILE A C 1
ATOM 702 O O . ILE A 1 92 ? 18.051 52.095 13.396 1.00 22.79 92 ILE A O 1
ATOM 707 N N . SER A 1 93 ? 17.579 50.137 14.405 1.00 23.09 93 SER A N 1
ATOM 708 C CA A SER A 1 93 ? 16.134 50.351 14.359 0.60 23.30 93 SER A CA 1
ATOM 709 C CA B SER A 1 93 ? 16.134 50.373 14.336 0.40 23.34 93 SER A CA 1
ATOM 710 C C . SER A 1 93 ? 15.682 51.599 15.132 1.00 23.41 93 SER A C 1
ATOM 711 O O . SER A 1 93 ? 14.580 52.148 14.896 1.00 23.81 93 SER A O 1
ATOM 716 N N . ARG A 1 94 ? 16.514 52.063 16.058 1.00 23.04 94 ARG A N 1
ATOM 717 C CA . ARG A 1 94 ? 16.123 53.271 16.770 1.00 22.83 94 ARG A CA 1
ATOM 718 C C . ARG A 1 94 ? 16.862 54.562 16.350 1.00 22.79 94 ARG A C 1
ATOM 719 O O . ARG A 1 94 ? 16.285 55.642 16.421 1.00 22.36 94 ARG A O 1
ATOM 727 N N . ASN A 1 95 ? 18.105 54.448 15.887 1.00 22.98 95 ASN A N 1
ATOM 728 C CA . ASN A 1 95 ? 18.931 55.642 15.635 1.00 23.61 95 ASN A CA 1
ATOM 729 C C . ASN A 1 95 ? 19.154 56.026 14.175 1.00 24.34 95 ASN A C 1
ATOM 730 O O . ASN A 1 95 ? 19.652 57.128 13.877 1.00 24.72 95 ASN A O 1
ATOM 735 N N . SER A 1 96 ? 18.787 55.127 13.273 1.00 24.64 96 SER A N 1
ATOM 736 C CA . SER A 1 96 ? 18.856 55.410 11.852 1.00 25.41 96 SER A CA 1
ATOM 737 C C . SER A 1 96 ? 17.461 55.616 11.275 1.00 25.76 96 SER A C 1
ATOM 738 O O . SER A 1 96 ? 16.485 55.824 12.011 1.00 24.45 96 SER A O 1
ATOM 741 N N . ASP A 1 97 ? 17.400 55.549 9.947 1.00 26.31 97 ASP A N 1
ATOM 742 C CA A ASP A 1 97 ? 16.234 55.758 9.115 0.50 26.89 97 ASP A CA 1
ATOM 743 C CA B ASP A 1 97 ? 16.113 55.741 9.282 0.50 26.85 97 ASP A CA 1
ATOM 744 C C . ASP A 1 97 ? 15.588 54.419 8.758 1.00 27.07 97 ASP A C 1
ATOM 745 O O . ASP A 1 97 ? 14.525 54.366 8.121 1.00 27.22 97 ASP A O 1
ATOM 754 N N . ARG A 1 98 ? 16.285 53.351 9.134 1.00 26.99 98 ARG A N 1
ATOM 755 C CA . ARG A 1 98 ? 15.951 51.992 8.758 1.00 27.81 98 ARG A CA 1
ATOM 756 C C . ARG A 1 98 ? 15.523 51.220 10.000 1.00 27.69 98 ARG A C 1
ATOM 757 O O . ARG A 1 98 ? 16.275 51.137 10.955 1.00 27.50 98 ARG A O 1
ATOM 765 N N . PHE A 1 99 ? 14.320 50.666 10.013 1.00 28.07 99 PHE A N 1
ATOM 766 C CA . PHE A 1 99 ? 13.921 49.908 11.202 1.00 28.43 99 PHE A CA 1
ATOM 767 C C . PHE A 1 99 ? 13.422 48.522 10.892 1.00 28.21 99 PHE A C 1
ATOM 768 O O . PHE A 1 99 ? 12.925 48.281 9.803 1.00 28.06 99 PHE A O 1
ATOM 776 N N . VAL A 1 100 ? 13.582 47.591 11.833 1.00 27.81 100 VAL A N 1
ATOM 777 C CA . VAL A 1 100 ? 13.013 46.254 11.644 1.00 27.86 100 VAL A CA 1
ATOM 778 C C . VAL A 1 100 ? 12.416 45.739 12.948 1.00 26.88 100 VAL A C 1
ATOM 779 O O . VAL A 1 100 ? 13.038 45.871 14.001 1.00 27.63 100 VAL A O 1
ATOM 783 N N . SER A 1 101 ? 11.206 45.193 12.870 1.00 25.23 101 SER A N 1
ATOM 784 C CA . SER A 1 101 ? 10.570 44.562 14.017 1.00 24.36 101 SER A CA 1
ATOM 785 C C . SER A 1 101 ? 11.211 43.197 14.197 1.00 22.33 101 SER A C 1
ATOM 786 O O . SER A 1 101 ? 11.318 42.440 13.237 1.00 22.51 101 SER A O 1
ATOM 789 N N . MET A 1 102 ? 11.664 42.897 15.415 1.00 20.22 102 MET A N 1
ATOM 790 C CA . MET A 1 102 ? 12.268 41.601 15.704 1.00 18.68 102 MET A CA 1
ATOM 791 C C . MET A 1 102 ? 11.492 40.893 16.787 1.00 17.11 102 MET A C 1
ATOM 792 O O . MET A 1 102 ? 11.039 41.531 17.733 1.00 17.09 102 MET A O 1
ATOM 797 N N . LYS A 1 103 ? 11.349 39.585 16.625 1.00 14.66 103 LYS A N 1
ATOM 798 C CA . LYS A 1 103 ? 10.879 38.703 17.680 1.00 13.99 103 LYS A CA 1
ATOM 799 C C . LYS A 1 103 ? 12.048 37.781 17.948 1.00 13.62 103 LYS A C 1
ATOM 800 O O . LYS A 1 103 ? 12.920 37.621 17.083 1.00 13.11 103 LYS A O 1
ATOM 806 N N . VAL A 1 104 ? 12.089 37.187 19.135 1.00 13.21 104 VAL A N 1
ATOM 807 C CA . VAL A 1 104 ? 13.228 36.317 19.465 1.00 14.03 104 VAL A CA 1
ATOM 808 C C . VAL A 1 104 ? 12.743 34.997 20.010 1.00 14.41 104 VAL A C 1
ATOM 809 O O . VAL A 1 104 ? 11.720 34.937 20.697 1.00 15.17 104 VAL A O 1
ATOM 813 N N . ASP A 1 105 ? 13.484 33.939 19.707 1.00 14.29 105 ASP A N 1
ATOM 814 C CA . ASP A 1 105 ? 13.199 32.627 20.291 1.00 15.03 105 ASP A CA 1
ATOM 815 C C . ASP A 1 105 ? 14.510 31.913 20.504 1.00 14.10 105 ASP A C 1
ATOM 816 O O . ASP A 1 105 ? 15.557 32.382 20.051 1.00 14.01 105 ASP A O 1
ATOM 821 N N . PHE A 1 106 ? 14.438 30.779 21.186 1.00 14.09 106 PHE A N 1
ATOM 822 C CA . PHE A 1 106 ? 15.645 30.121 21.681 1.00 14.55 106 PHE A CA 1
ATOM 823 C C . PHE A 1 106 ? 15.438 28.639 21.569 1.00 15.56 106 PHE A C 1
ATOM 824 O O . PHE A 1 106 ? 14.404 28.109 22.014 1.00 16.20 106 PHE A O 1
ATOM 832 N N . ILE A 1 107 ? 16.421 27.953 21.008 1.00 15.15 107 ILE A N 1
ATOM 833 C CA . ILE A 1 107 ? 16.364 26.494 20.929 1.00 16.07 107 ILE A CA 1
ATOM 834 C C . ILE A 1 107 ? 17.684 25.865 21.347 1.00 16.81 107 ILE A C 1
ATOM 835 O O . ILE A 1 107 ? 18.718 26.526 21.308 1.00 15.65 107 ILE A O 1
ATOM 840 N N . ARG A 1 108 ? 17.622 24.603 21.778 1.00 18.01 108 ARG A N 1
ATOM 841 C CA . ARG A 1 108 ? 18.807 23.796 22.055 1.00 20.33 108 ARG A CA 1
ATOM 842 C C . ARG A 1 108 ? 18.770 22.580 21.141 1.00 20.88 108 ARG A C 1
ATOM 843 O O . ARG A 1 108 ? 17.702 22.053 20.870 1.00 20.92 108 ARG A O 1
ATOM 851 N N . LEU A 1 109 ? 19.927 22.139 20.662 1.00 21.79 109 LEU A N 1
ATOM 852 C CA . LEU A 1 109 ? 19.958 21.005 19.730 1.00 23.50 109 LEU A CA 1
ATOM 853 C C . LEU A 1 109 ? 20.474 19.761 20.435 1.00 25.47 109 LEU A C 1
ATOM 854 O O . LEU A 1 109 ? 21.399 19.854 21.220 1.00 26.12 109 LEU A O 1
ATOM 859 N N . LYS A 1 110 ? 19.855 18.612 20.159 1.00 28.09 110 LYS A N 1
ATOM 860 C CA . LYS A 1 110 ? 20.252 17.329 20.757 1.00 30.51 110 LYS A CA 1
ATOM 861 C C . LYS A 1 110 ? 20.633 16.318 19.666 1.00 30.71 110 LYS A C 1
ATOM 862 O O . LYS A 1 110 ? 19.879 16.103 18.710 1.00 31.18 110 LYS A O 1
ATOM 868 N N . MET A 1 121 ? 18.238 14.649 14.754 1.00 39.34 121 MET A N 1
ATOM 869 C CA . MET A 1 121 ? 18.395 15.821 15.620 1.00 38.78 121 MET A CA 1
ATOM 870 C C . MET A 1 121 ? 17.063 16.236 16.227 1.00 38.75 121 MET A C 1
ATOM 871 O O . MET A 1 121 ? 16.076 16.407 15.513 1.00 38.93 121 MET A O 1
ATOM 876 N N . GLN A 1 122 ? 17.049 16.398 17.546 1.00 38.34 122 GLN A N 1
ATOM 877 C CA . GLN A 1 122 ? 15.894 16.948 18.244 1.00 38.42 122 GLN A CA 1
ATOM 878 C C . GLN A 1 122 ? 16.133 18.424 18.522 1.00 37.09 122 GLN A C 1
ATOM 879 O O . GLN A 1 122 ? 17.246 18.821 18.861 1.00 36.91 122 GLN A O 1
ATOM 885 N N . ILE A 1 123 ? 15.083 19.221 18.368 1.00 35.78 123 ILE A N 1
ATOM 886 C CA . ILE A 1 123 ? 15.093 20.614 18.798 1.00 34.43 123 ILE A CA 1
ATOM 887 C C . ILE A 1 123 ? 14.385 20.703 20.145 1.00 33.62 123 ILE A C 1
ATOM 888 O O . ILE A 1 123 ? 13.220 20.308 20.278 1.00 33.47 123 ILE A O 1
ATOM 893 N N . ILE A 1 124 ? 15.106 21.202 21.145 1.00 32.20 124 ILE A N 1
ATOM 894 C CA . ILE A 1 124 ? 14.606 21.283 22.513 1.00 31.24 124 ILE A CA 1
ATOM 895 C C . ILE A 1 124 ? 14.214 22.724 22.848 1.00 30.62 124 ILE A C 1
ATOM 896 O O . ILE A 1 124 ? 14.959 23.671 22.562 1.00 29.80 124 ILE A O 1
ATOM 901 N N . GLY A 1 125 ? 13.028 22.879 23.427 1.00 29.93 125 GLY A N 1
ATOM 902 C CA . GLY A 1 125 ? 12.526 24.191 23.794 1.00 29.76 125 GLY A CA 1
ATOM 903 C C . GLY A 1 125 ? 12.058 24.934 22.561 1.00 29.61 125 GLY A C 1
ATOM 904 O O . GLY A 1 125 ? 11.772 24.331 21.524 1.00 29.34 125 GLY A O 1
ATOM 905 N N . GLY A 1 126 ? 11.980 26.253 22.671 1.00 29.52 126 GLY A N 1
ATOM 906 C CA . GLY A 1 126 ? 11.508 27.067 21.555 1.00 29.27 126 GLY A CA 1
ATOM 907 C C . GLY A 1 126 ? 9.998 27.110 21.531 1.00 29.58 126 GLY A C 1
ATOM 908 O O . GLY A 1 126 ? 9.315 26.322 22.209 1.00 29.41 126 GLY A O 1
ATOM 909 N N . ASP A 1 127 ? 9.478 28.047 20.755 1.00 29.45 127 ASP A N 1
ATOM 910 C CA . ASP A 1 127 ? 8.058 28.128 20.517 1.00 29.90 127 ASP A CA 1
ATOM 911 C C . ASP A 1 127 ? 7.614 26.958 19.647 1.00 30.13 127 ASP A C 1
ATOM 912 O O . ASP A 1 127 ? 8.440 26.160 19.173 1.00 29.58 127 ASP A O 1
ATOM 917 N N . ASP A 1 128 ? 6.302 26.850 19.456 1.00 30.29 128 ASP A N 1
ATOM 918 C CA . ASP A 1 128 ? 5.758 25.992 18.425 1.00 30.98 128 ASP A CA 1
ATOM 919 C C . ASP A 1 128 ? 6.277 26.568 17.113 1.00 30.74 128 ASP A C 1
ATOM 920 O O . ASP A 1 128 ? 5.972 27.709 16.757 1.00 30.62 128 ASP A O 1
ATOM 925 N N . LEU A 1 129 ? 7.077 25.784 16.407 1.00 30.93 129 LEU A N 1
ATOM 926 C CA . LEU A 1 129 ? 7.753 26.298 15.222 1.00 31.03 129 LEU A CA 1
ATOM 927 C C . LEU A 1 129 ? 6.841 26.447 13.995 1.00 31.11 129 LEU A C 1
ATOM 928 O O . LEU A 1 129 ? 7.273 26.929 12.947 1.00 30.53 129 LEU A O 1
ATOM 933 N N . SER A 1 130 ? 5.572 26.052 14.140 1.00 31.20 130 SER A N 1
ATOM 934 C CA . SER A 1 130 ? 4.565 26.361 13.120 1.00 31.19 130 SER A CA 1
ATOM 935 C C . SER A 1 130 ? 4.376 27.872 13.015 1.00 30.89 130 SER A C 1
ATOM 936 O O . SER A 1 130 ? 3.955 28.379 11.980 1.00 31.58 130 SER A O 1
ATOM 939 N N . THR A 1 131 ? 4.711 28.594 14.083 1.00 30.32 131 THR A N 1
ATOM 940 C CA . THR A 1 131 ? 4.686 30.056 14.055 1.00 29.87 131 THR A CA 1
ATOM 941 C C . THR A 1 131 ? 5.743 30.644 13.102 1.00 28.94 131 THR A C 1
ATOM 942 O O . THR A 1 131 ? 5.713 31.838 12.798 1.00 29.15 131 THR A O 1
ATOM 946 N N . LEU A 1 132 ? 6.665 29.806 12.627 1.00 27.51 132 LEU A N 1
ATOM 947 C CA . LEU A 1 132 ? 7.672 30.244 11.647 1.00 26.24 132 LEU A CA 1
ATOM 948 C C . LEU A 1 132 ? 7.154 30.269 10.210 1.00 25.56 132 LEU A C 1
ATOM 949 O O . LEU A 1 132 ? 7.796 30.844 9.332 1.00 25.29 132 LEU A O 1
ATOM 954 N N . ALA A 1 133 ? 6.007 29.633 9.968 1.00 25.28 133 ALA A N 1
ATOM 955 C CA . ALA A 1 133 ? 5.455 29.545 8.607 1.00 24.73 133 ALA A CA 1
ATOM 956 C C . ALA A 1 133 ? 5.320 30.929 7.974 1.00 24.11 133 ALA A C 1
ATOM 957 O O . ALA A 1 133 ? 4.719 31.832 8.554 1.00 24.40 133 ALA A O 1
ATOM 959 N N . GLY A 1 134 ? 5.906 31.083 6.789 1.00 24.27 134 GLY A N 1
ATOM 960 C CA . GLY A 1 134 ? 5.835 32.315 6.032 1.00 23.96 134 GLY A CA 1
ATOM 961 C C . GLY A 1 134 ? 6.648 33.484 6.568 1.00 24.04 134 GLY A C 1
ATOM 962 O O . GLY A 1 134 ? 6.523 34.603 6.071 1.00 24.36 134 GLY A O 1
ATOM 963 N N . LYS A 1 135 ? 7.502 33.226 7.558 1.00 23.82 135 LYS A N 1
ATOM 964 C CA . LYS A 1 135 ? 8.287 34.287 8.187 1.00 23.17 135 LYS A CA 1
ATOM 965 C C . LYS A 1 135 ? 9.744 34.243 7.737 1.00 22.22 135 LYS A C 1
ATOM 966 O O . LYS A 1 135 ? 10.170 33.256 7.137 1.00 21.64 135 LYS A O 1
ATOM 972 N N . ASN A 1 136 ? 10.481 35.323 8.007 1.00 20.45 136 ASN A N 1
ATOM 973 C CA . ASN A 1 136 ? 11.898 35.394 7.681 1.00 19.41 136 ASN A CA 1
ATOM 974 C C . ASN A 1 136 ? 12.667 35.065 8.949 1.00 18.17 136 ASN A C 1
ATOM 975 O O . ASN A 1 136 ? 12.576 35.809 9.929 1.00 17.73 136 ASN A O 1
ATOM 980 N N . VAL A 1 137 ? 13.394 33.955 8.916 1.00 17.16 137 VAL A N 1
ATOM 981 C CA . VAL A 1 137 ? 14.032 33.400 10.121 1.00 16.05 137 VAL A CA 1
ATOM 982 C C . VAL A 1 137 ? 15.531 33.653 10.071 1.00 15.62 137 VAL A C 1
ATOM 983 O O . VAL A 1 137 ? 16.156 33.399 9.044 1.00 15.20 137 VAL A O 1
ATOM 987 N N . LEU A 1 138 ? 16.087 34.203 11.159 1.00 14.48 138 LEU A N 1
ATOM 988 C CA . LEU A 1 138 ? 17.533 34.396 11.272 1.00 13.95 138 LEU A CA 1
ATOM 989 C C . LEU A 1 138 ? 18.055 33.503 12.394 1.00 13.55 138 LEU A C 1
ATOM 990 O O . LEU A 1 138 ? 17.819 33.767 13.585 1.00 13.27 138 LEU A O 1
ATOM 995 N N . ILE A 1 139 ? 18.738 32.436 12.008 1.00 12.66 139 ILE A N 1
ATOM 996 C CA . ILE A 1 139 ? 19.313 31.493 12.972 1.00 12.63 139 ILE A CA 1
ATOM 997 C C . ILE A 1 139 ? 20.640 32.094 13.418 1.00 11.38 139 ILE A C 1
ATOM 998 O O . ILE A 1 139 ? 21.429 32.562 12.585 1.00 11.86 139 ILE A O 1
ATOM 1003 N N . VAL A 1 140 ? 20.912 32.051 14.720 1.00 10.07 140 VAL A N 1
ATOM 1004 C CA . VAL A 1 140 ? 22.142 32.660 15.247 1.00 9.40 140 VAL A CA 1
ATOM 1005 C C . VAL A 1 140 ? 22.901 31.586 16.017 1.00 9.84 140 VAL A C 1
ATOM 1006 O O . VAL A 1 140 ? 22.409 31.091 17.037 1.00 10.08 140 VAL A O 1
ATOM 1010 N N . GLU A 1 141 ? 24.069 31.236 15.494 1.00 9.86 141 GLU A N 1
ATOM 1011 C CA . GLU A 1 141 ? 24.853 30.077 15.951 1.00 9.65 141 GLU A CA 1
ATOM 1012 C C . GLU A 1 141 ? 26.269 30.509 16.330 1.00 10.06 141 GLU A C 1
ATOM 1013 O O . GLU A 1 141 ? 26.774 31.520 15.828 1.00 9.17 141 GLU A O 1
ATOM 1019 N N . ASP A 1 142 ? 26.919 29.735 17.191 1.00 9.28 142 ASP A N 1
ATOM 1020 C CA . ASP A 1 142 ? 28.280 30.103 17.636 1.00 9.22 142 ASP A CA 1
ATOM 1021 C C . ASP A 1 142 ? 29.387 29.777 16.648 1.00 8.90 142 ASP A C 1
ATOM 1022 O O . ASP A 1 142 ? 30.169 30.658 16.258 1.00 9.76 142 ASP A O 1
ATOM 1027 N N . VAL A 1 143 ? 29.474 28.517 16.243 1.00 10.17 143 VAL A N 1
ATOM 1028 C CA . VAL A 1 143 ? 30.591 28.068 15.414 1.00 10.85 143 VAL A CA 1
ATOM 1029 C C . VAL A 1 143 ? 30.185 26.876 14.541 1.00 11.49 143 VAL A C 1
ATOM 1030 O O . VAL A 1 143 ? 29.498 25.948 14.986 1.00 12.36 143 VAL A O 1
ATOM 1034 N N . VAL A 1 144 ? 30.601 26.947 13.284 1.00 11.19 144 VAL A N 1
ATOM 1035 C CA . VAL A 1 144 ? 30.430 25.864 12.338 1.00 12.07 144 VAL A CA 1
ATOM 1036 C C . VAL A 1 144 ? 31.759 25.110 12.259 1.00 12.48 144 VAL A C 1
ATOM 1037 O O . VAL A 1 144 ? 32.797 25.698 11.976 1.00 12.77 144 VAL A O 1
ATOM 1041 N N . GLY A 1 145 ? 31.704 23.814 12.541 1.00 13.66 145 GLY A N 1
ATOM 1042 C CA . GLY A 1 145 ? 32.890 22.938 12.420 1.00 15.50 145 GLY A CA 1
ATOM 1043 C C . GLY A 1 145 ? 32.785 22.143 11.128 1.00 16.16 145 GLY A C 1
ATOM 1044 O O . GLY A 1 145 ? 33.248 22.593 10.091 1.00 17.27 145 GLY A O 1
ATOM 1045 N N . THR A 1 146 ? 32.146 20.976 11.190 1.00 16.00 146 THR A N 1
ATOM 1046 C CA . THR A 1 146 ? 31.903 20.149 9.986 1.00 16.54 146 THR A CA 1
ATOM 1047 C C . THR A 1 146 ? 30.740 20.692 9.142 1.00 16.60 146 THR A C 1
ATOM 1048 O O . THR A 1 146 ? 30.611 20.380 7.938 1.00 17.69 146 THR A O 1
ATOM 1052 N N . GLY A 1 147 ? 29.883 21.485 9.780 1.00 16.12 147 GLY A N 1
ATOM 1053 C CA . GLY A 1 147 ? 28.649 21.959 9.150 1.00 15.77 147 GLY A CA 1
ATOM 1054 C C . GLY A 1 147 ? 27.469 21.011 9.274 1.00 16.53 147 GLY A C 1
ATOM 1055 O O . GLY A 1 147 ? 26.349 21.355 8.870 1.00 16.67 147 GLY A O 1
ATOM 1056 N N . ARG A 1 148 ? 27.694 19.823 9.837 1.00 16.44 148 ARG A N 1
ATOM 1057 C CA . ARG A 1 148 ? 26.603 18.849 10.009 1.00 17.02 148 ARG A CA 1
ATOM 1058 C C . ARG A 1 148 ? 25.417 19.373 10.833 1.00 16.73 148 ARG A C 1
ATOM 1059 O O . ARG A 1 148 ? 24.242 19.144 10.488 1.00 16.45 148 ARG A O 1
ATOM 1067 N N . THR A 1 149 ? 25.715 20.101 11.909 1.00 15.45 149 THR A N 1
ATOM 1068 C CA . THR A 1 149 ? 24.668 20.617 12.787 1.00 15.51 149 THR A CA 1
ATOM 1069 C C . THR A 1 149 ? 23.767 21.613 12.061 1.00 15.69 149 THR A C 1
ATOM 1070 O O . THR A 1 149 ? 22.541 21.514 12.116 1.00 16.18 149 THR A O 1
ATOM 1074 N N . MET A 1 150 ? 24.381 22.559 11.368 1.00 16.13 150 MET A N 1
ATOM 1075 C CA . MET A 1 150 ? 23.606 23.562 10.640 1.00 16.01 150 MET A CA 1
ATOM 1076 C C . MET A 1 150 ? 22.813 22.948 9.491 1.00 16.96 150 MET A C 1
ATOM 1077 O O . MET A 1 150 ? 21.670 23.351 9.247 1.00 16.44 150 MET A O 1
ATOM 1082 N N . LYS A 1 151 ? 23.408 21.976 8.798 1.00 17.51 151 LYS A N 1
ATOM 1083 C CA . LYS A 1 151 ? 22.672 21.308 7.699 1.00 18.85 151 LYS A CA 1
ATOM 1084 C C . LYS A 1 151 ? 21.420 20.620 8.225 1.00 18.72 151 LYS A C 1
ATOM 1085 O O . LYS A 1 151 ? 20.333 20.767 7.641 1.00 19.13 151 LYS A O 1
ATOM 1091 N N . ALA A 1 152 ? 21.564 19.916 9.347 1.00 18.53 152 ALA A N 1
ATOM 1092 C CA . ALA A 1 152 ? 20.456 19.202 9.998 1.00 19.15 152 ALA A CA 1
ATOM 1093 C C . ALA A 1 152 ? 19.399 20.165 10.532 1.00 19.89 152 ALA A C 1
ATOM 1094 O O . ALA A 1 152 ? 18.195 19.937 10.387 1.00 20.31 152 ALA A O 1
ATOM 1096 N N . LEU A 1 153 ? 19.851 21.248 11.163 1.00 19.03 153 LEU A N 1
ATOM 1097 C CA . LEU A 1 153 ? 18.926 22.237 11.669 1.00 18.79 153 LEU A CA 1
ATOM 1098 C C . LEU A 1 153 ? 18.091 22.857 10.537 1.00 19.23 153 LEU A C 1
ATOM 1099 O O . LEU A 1 153 ? 16.872 22.957 10.664 1.00 19.43 153 LEU A O 1
ATOM 1104 N N . LEU A 1 154 ? 18.742 23.263 9.449 1.00 19.49 154 LEU A N 1
ATOM 1105 C CA . LEU A 1 154 ? 18.028 23.838 8.301 1.00 21.28 154 LEU A CA 1
ATOM 1106 C C . LEU A 1 154 ? 16.980 22.873 7.759 1.00 21.96 154 LEU A C 1
ATOM 1107 O O . LEU A 1 154 ? 15.833 23.262 7.513 1.00 22.42 154 LEU A O 1
ATOM 1112 N N . SER A 1 155 ? 17.369 21.610 7.617 1.00 23.01 155 SER A N 1
ATOM 1113 C CA . SER A 1 155 ? 16.443 20.557 7.182 1.00 24.20 155 SER A CA 1
ATOM 1114 C C . SER A 1 155 ? 15.228 20.405 8.089 1.00 24.37 155 SER A C 1
ATOM 1115 O O . SER A 1 155 ? 14.123 20.154 7.604 1.00 24.53 155 SER A O 1
ATOM 1118 N N . ASN A 1 156 ? 15.424 20.573 9.393 1.00 24.19 156 ASN A N 1
ATOM 1119 C CA . ASN A 1 156 ? 14.331 20.498 10.358 1.00 24.65 156 ASN A CA 1
ATOM 1120 C C . ASN A 1 156 ? 13.424 21.746 10.266 1.00 24.24 156 ASN A C 1
ATOM 1121 O O . ASN A 1 156 ? 12.198 21.626 10.213 1.00 24.17 156 ASN A O 1
ATOM 1126 N N . ILE A 1 157 ? 14.028 22.934 10.217 1.00 23.84 157 ILE A N 1
ATOM 1127 C CA . ILE A 1 157 ? 13.262 24.191 10.196 1.00 23.99 157 ILE A CA 1
ATOM 1128 C C . ILE A 1 157 ? 12.488 24.341 8.877 1.00 24.93 157 ILE A C 1
ATOM 1129 O O . ILE A 1 157 ? 11.361 24.854 8.872 1.00 24.14 157 ILE A O 1
ATOM 1134 N N . GLU A 1 158 ? 13.093 23.894 7.777 1.00 25.77 158 GLU A N 1
ATOM 1135 C CA . GLU A 1 158 ? 12.479 24.014 6.443 1.00 28.35 158 GLU A CA 1
ATOM 1136 C C . GLU A 1 158 ? 11.110 23.340 6.346 1.00 28.64 158 GLU A C 1
ATOM 1137 O O . GLU A 1 158 ? 10.266 23.748 5.536 1.00 28.81 158 GLU A O 1
ATOM 1143 N N . LYS A 1 159 ? 10.889 22.338 7.195 1.00 29.06 159 LYS A N 1
ATOM 1144 C CA . LYS A 1 159 ? 9.642 21.568 7.198 1.00 30.25 159 LYS A CA 1
ATOM 1145 C C . LYS A 1 159 ? 8.431 22.373 7.698 1.00 29.87 159 LYS A C 1
ATOM 1146 O O . LYS A 1 159 ? 7.281 21.990 7.460 1.00 29.88 159 LYS A O 1
ATOM 1152 N N . TYR A 1 160 ? 8.699 23.501 8.361 1.00 29.63 160 TYR A N 1
ATOM 1153 C CA . TYR A 1 160 ? 7.650 24.422 8.812 1.00 29.22 160 TYR A CA 1
ATOM 1154 C C . TYR A 1 160 ? 7.336 25.523 7.787 1.00 28.36 160 TYR A C 1
ATOM 1155 O O . TYR A 1 160 ? 6.498 26.393 8.041 1.00 28.05 160 TYR A O 1
ATOM 1164 N N . LYS A 1 161 ? 8.007 25.469 6.640 1.00 27.13 161 LYS A N 1
ATOM 1165 C CA . LYS A 1 161 ? 7.791 26.389 5.508 1.00 26.95 161 LYS A CA 1
ATOM 1166 C C . LYS A 1 161 ? 7.914 27.871 5.864 1.00 26.12 161 LYS A C 1
ATOM 1167 O O . LYS A 1 161 ? 6.990 28.652 5.603 1.00 25.37 161 LYS A O 1
ATOM 1173 N N . PRO A 1 162 ? 9.059 28.277 6.452 1.00 25.22 162 PRO A N 1
ATOM 1174 C CA . PRO A 1 162 ? 9.265 29.712 6.611 1.00 24.65 162 PRO A CA 1
ATOM 1175 C C . PRO A 1 162 ? 9.462 30.333 5.239 1.00 23.97 162 PRO A C 1
ATOM 1176 O O . PRO A 1 162 ? 9.724 29.611 4.280 1.00 23.47 162 PRO A O 1
ATOM 1180 N N . ASN A 1 163 ? 9.321 31.645 5.130 1.00 24.00 163 ASN A N 1
ATOM 1181 C CA . ASN A 1 163 ? 9.541 32.308 3.847 1.00 24.91 163 ASN A CA 1
ATOM 1182 C C . ASN A 1 163 ? 11.003 32.236 3.412 1.00 25.28 163 ASN A C 1
ATOM 1183 O O . ASN A 1 163 ? 11.307 32.062 2.231 1.00 24.96 163 ASN A O 1
ATOM 1188 N N . MET A 1 164 ? 11.913 32.381 4.375 1.00 25.14 164 MET A N 1
ATOM 1189 C CA . MET A 1 164 ? 13.341 32.223 4.117 1.00 25.85 164 MET A CA 1
ATOM 1190 C C . MET A 1 164 ? 14.052 31.971 5.440 1.00 23.43 164 MET A C 1
ATOM 1191 O O . MET A 1 164 ? 13.532 32.313 6.511 1.00 22.25 164 MET A O 1
ATOM 1196 N N . ILE A 1 165 ? 15.224 31.360 5.347 1.00 21.62 165 ILE A N 1
ATOM 1197 C CA . ILE A 1 165 ? 16.070 31.131 6.518 1.00 20.48 165 ILE A CA 1
ATOM 1198 C C . ILE A 1 165 ? 17.466 31.630 6.192 1.00 19.79 165 ILE A C 1
ATOM 1199 O O . ILE A 1 165 ? 18.036 31.277 5.147 1.00 19.98 165 ILE A O 1
ATOM 1204 N N . LYS A 1 166 ? 18.003 32.461 7.074 1.00 17.61 166 LYS A N 1
ATOM 1205 C CA . LYS A 1 166 ? 19.372 32.913 6.981 1.00 16.85 166 LYS A CA 1
ATOM 1206 C C . LYS A 1 166 ? 20.086 32.384 8.216 1.00 15.90 166 LYS A C 1
ATOM 1207 O O . LYS A 1 166 ? 19.481 32.277 9.275 1.00 16.60 166 LYS A O 1
ATOM 1213 N N . VAL A 1 167 ? 21.368 32.065 8.066 1.00 15.05 167 VAL A N 1
ATOM 1214 C CA . VAL A 1 167 ? 22.155 31.560 9.180 1.00 14.35 167 VAL A CA 1
ATOM 1215 C C . VAL A 1 167 ? 23.327 32.505 9.380 1.00 12.95 167 VAL A C 1
ATOM 1216 O O . VAL A 1 167 ? 24.108 32.757 8.442 1.00 13.44 167 VAL A O 1
ATOM 1220 N N . ALA A 1 168 ? 23.435 33.018 10.603 1.00 12.04 168 ALA A N 1
ATOM 1221 C CA . ALA A 1 168 ? 24.591 33.813 11.036 1.00 11.68 168 ALA A CA 1
ATOM 1222 C C . ALA A 1 168 ? 25.378 32.902 11.978 1.00 11.16 168 ALA A C 1
ATOM 1223 O O . ALA A 1 168 ? 24.801 32.353 12.936 1.00 11.63 168 ALA A O 1
ATOM 1225 N N . SER A 1 169 ? 26.670 32.706 11.704 1.00 11.46 169 SER A N 1
ATOM 1226 C CA . SER A 1 169 ? 27.517 31.962 12.637 1.00 10.96 169 SER A CA 1
ATOM 1227 C C . SER A 1 169 ? 28.678 32.864 12.999 1.00 10.84 169 SER A C 1
ATOM 1228 O O . SER A 1 169 ? 29.301 33.449 12.116 1.00 11.08 169 SER A O 1
ATOM 1231 N N . LEU A 1 170 ? 29.012 32.962 14.283 1.00 9.83 170 LEU A N 1
ATOM 1232 C CA . LEU A 1 170 ? 30.090 33.879 14.634 1.00 9.22 170 LEU A CA 1
ATOM 1233 C C . LEU A 1 170 ? 31.398 33.416 14.005 1.00 9.90 170 LEU A C 1
ATOM 1234 O O . LEU A 1 170 ? 32.163 34.214 13.454 1.00 10.75 170 LEU A O 1
ATOM 1239 N N . LEU A 1 171 ? 31.619 32.110 14.053 1.00 9.75 171 LEU A N 1
ATOM 1240 C CA . LEU A 1 171 ? 32.881 31.512 13.599 1.00 10.03 171 LEU A CA 1
ATOM 1241 C C . LEU A 1 171 ? 32.594 30.373 12.633 1.00 11.03 171 LEU A C 1
ATOM 1242 O O . LEU A 1 171 ? 31.593 29.655 12.769 1.00 10.75 171 LEU A O 1
ATOM 1247 N N . VAL A 1 172 ? 33.509 30.192 11.680 1.00 10.90 172 VAL A N 1
ATOM 1248 C CA . VAL A 1 172 ? 33.450 29.079 10.734 1.00 10.98 172 VAL A CA 1
ATOM 1249 C C . VAL A 1 172 ? 34.870 28.542 10.651 1.00 11.06 172 VAL A C 1
ATOM 1250 O O . VAL A 1 172 ? 35.777 29.305 10.378 1.00 10.75 172 VAL A O 1
ATOM 1254 N N . LYS A 1 173 ? 35.051 27.245 10.890 1.00 11.76 173 LYS A N 1
ATOM 1255 C CA . LYS A 1 173 ? 36.399 26.657 10.811 1.00 12.96 173 LYS A CA 1
ATOM 1256 C C . LYS A 1 173 ? 36.777 26.344 9.374 1.00 15.45 173 LYS A C 1
ATOM 1257 O O . LYS A 1 173 ? 35.943 25.882 8.585 1.00 15.33 173 LYS A O 1
ATOM 1263 N N . ARG A 1 174 ? 38.035 26.601 9.049 1.00 16.86 174 ARG A N 1
ATOM 1264 C CA . ARG A 1 174 ? 38.605 26.209 7.766 1.00 20.84 174 ARG A CA 1
ATOM 1265 C C . ARG A 1 174 ? 39.033 24.738 7.904 1.00 22.96 174 ARG A C 1
ATOM 1266 O O . ARG A 1 174 ? 39.930 24.420 8.688 1.00 23.91 174 ARG A O 1
ATOM 1274 N N . THR A 1 175 ? 38.366 23.837 7.190 1.00 25.42 175 THR A N 1
ATOM 1275 C CA . THR A 1 175 ? 38.768 22.412 7.217 1.00 27.52 175 THR A CA 1
ATOM 1276 C C . THR A 1 175 ? 39.330 21.942 5.864 1.00 27.91 175 THR A C 1
ATOM 1277 O O . THR A 1 175 ? 39.254 22.665 4.860 1.00 29.16 175 THR A O 1
ATOM 1281 N N . ARG A 1 177 ? 37.958 19.096 4.532 1.00 47.04 177 ARG A N 1
ATOM 1282 C CA . ARG A 1 177 ? 36.708 18.640 3.928 1.00 47.08 177 ARG A CA 1
ATOM 1283 C C . ARG A 1 177 ? 36.252 19.574 2.803 1.00 46.65 177 ARG A C 1
ATOM 1284 O O . ARG A 1 177 ? 36.689 20.727 2.728 1.00 46.73 177 ARG A O 1
ATOM 1292 N N . SER A 1 178 ? 35.376 19.063 1.935 1.00 46.04 178 SER A N 1
ATOM 1293 C CA . SER A 1 178 ? 34.819 19.829 0.812 1.00 45.28 178 SER A CA 1
ATOM 1294 C C . SER A 1 178 ? 33.297 20.006 0.930 1.00 44.50 178 SER A C 1
ATOM 1295 O O . SER A 1 178 ? 32.680 20.761 0.164 1.00 44.82 178 SER A O 1
ATOM 1298 N N . ASP A 1 179 ? 32.704 19.308 1.895 1.00 42.93 179 ASP A N 1
ATOM 1299 C CA . ASP A 1 179 ? 31.262 19.336 2.122 1.00 41.39 179 ASP A CA 1
ATOM 1300 C C . ASP A 1 179 ? 30.883 20.218 3.323 1.00 39.41 179 ASP A C 1
ATOM 1301 O O . ASP A 1 179 ? 30.032 19.845 4.136 1.00 39.91 179 ASP A O 1
ATOM 1306 N N . GLY A 1 180 ? 31.518 21.380 3.430 1.00 36.93 180 GLY A N 1
ATOM 1307 C CA . GLY A 1 180 ? 31.269 22.287 4.550 1.00 33.60 180 GLY A CA 1
ATOM 1308 C C . GLY A 1 180 ? 29.936 23.018 4.449 1.00 31.11 180 GLY A C 1
ATOM 1309 O O . GLY A 1 180 ? 29.157 22.813 3.507 1.00 31.28 180 GLY A O 1
ATOM 1310 N N . PHE A 1 181 ? 29.660 23.857 5.438 1.00 27.27 181 PHE A N 1
ATOM 1311 C CA . PHE A 1 181 ? 28.475 24.695 5.400 1.00 24.36 181 PHE A CA 1
ATOM 1312 C C . PHE A 1 181 ? 28.898 26.156 5.376 1.00 22.50 181 PHE A C 1
ATOM 1313 O O . PHE A 1 181 ? 29.689 26.583 6.218 1.00 22.04 181 PHE A O 1
ATOM 1321 N N . ARG A 1 182 ? 28.372 26.919 4.417 1.00 19.38 182 ARG A N 1
ATOM 1322 C CA . ARG A 1 182 ? 28.677 28.340 4.317 1.00 17.69 182 ARG A CA 1
ATOM 1323 C C . ARG A 1 182 ? 27.509 29.168 4.853 1.00 16.79 182 ARG A C 1
ATOM 1324 O O . ARG A 1 182 ? 26.460 29.292 4.193 1.00 16.18 182 ARG A O 1
ATOM 1332 N N . PRO A 1 183 ? 27.675 29.762 6.042 1.00 15.98 183 PRO A N 1
ATOM 1333 C CA . PRO A 1 183 ? 26.591 30.598 6.557 1.00 15.65 183 PRO A CA 1
ATOM 1334 C C . PRO A 1 183 ? 26.366 31.830 5.687 1.00 15.35 183 PRO A C 1
ATOM 1335 O O . PRO A 1 183 ? 27.275 32.294 4.966 1.00 15.27 183 PRO A O 1
ATOM 1339 N N . ASP A 1 184 ? 25.161 32.382 5.773 1.00 14.81 184 ASP A N 1
ATOM 1340 C CA . ASP A 1 184 ? 24.875 33.633 5.097 1.00 14.90 184 ASP A CA 1
ATOM 1341 C C . ASP A 1 184 ? 25.677 34.792 5.666 1.00 15.06 184 ASP A C 1
ATOM 1342 O O . ASP A 1 184 ? 26.063 35.698 4.919 1.00 15.81 184 ASP A O 1
ATOM 1347 N N . TYR A 1 185 ? 25.930 34.760 6.980 1.00 14.27 185 TYR A N 1
ATOM 1348 C CA . TYR A 1 185 ? 26.677 35.816 7.662 1.00 14.80 185 TYR A CA 1
ATOM 1349 C C . TYR A 1 185 ? 27.693 35.105 8.522 1.00 15.33 185 TYR A C 1
ATOM 1350 O O . TYR A 1 185 ? 27.315 34.334 9.406 1.00 16.77 185 TYR A O 1
ATOM 1359 N N . ALA A 1 186 ? 28.963 35.339 8.245 1.00 13.78 186 ALA A N 1
ATOM 1360 C CA . ALA A 1 186 ? 30.027 34.694 9.018 1.00 13.11 186 ALA A CA 1
ATOM 1361 C C . ALA A 1 186 ? 30.922 35.763 9.623 1.00 12.02 186 ALA A C 1
ATOM 1362 O O . ALA A 1 186 ? 31.395 36.647 8.912 1.00 12.16 186 ALA A O 1
ATOM 1364 N N . GLY A 1 187 ? 31.151 35.708 10.941 1.00 11.14 187 GLY A N 1
ATOM 1365 C CA . GLY A 1 187 ? 31.995 36.709 11.576 1.00 10.77 187 GLY A CA 1
ATOM 1366 C C . GLY A 1 187 ? 33.465 36.521 11.210 1.00 9.71 187 GLY A C 1
ATOM 1367 O O . GLY A 1 187 ? 34.100 37.428 10.659 1.00 10.72 187 GLY A O 1
ATOM 1368 N N . PHE A 1 188 ? 33.996 35.340 11.536 1.00 10.10 188 PHE A N 1
ATOM 1369 C CA . PHE A 1 188 ? 35.430 35.055 11.431 1.00 10.59 188 PHE A CA 1
ATOM 1370 C C . PHE A 1 188 ? 35.626 33.651 10.897 1.00 11.05 188 PHE A C 1
ATOM 1371 O O . PHE A 1 188 ? 34.920 32.723 11.317 1.00 11.69 188 PHE A O 1
ATOM 1379 N N . GLU A 1 189 ? 36.599 33.489 10.004 1.00 11.24 189 GLU A N 1
ATOM 1380 C CA . GLU A 1 189 ? 36.970 32.158 9.539 1.00 11.94 189 GLU A CA 1
ATOM 1381 C C . GLU A 1 189 ? 38.245 31.800 10.291 1.00 11.84 189 GLU A C 1
ATOM 1382 O O . GLU A 1 189 ? 39.254 32.499 10.163 1.00 13.07 189 GLU A O 1
ATOM 1388 N N . ILE A 1 190 ? 38.172 30.762 11.112 1.00 12.08 190 ILE A N 1
ATOM 1389 C CA . ILE A 1 190 ? 39.266 30.437 12.034 1.00 12.35 190 ILE A CA 1
ATOM 1390 C C . ILE A 1 190 ? 39.959 29.134 11.625 1.00 13.59 190 ILE A C 1
ATOM 1391 O O . ILE A 1 190 ? 39.382 28.333 10.879 1.00 13.87 190 ILE A O 1
ATOM 1396 N N . PRO A 1 191 ? 41.194 28.916 12.112 1.00 14.44 191 PRO A N 1
ATOM 1397 C CA . PRO A 1 191 ? 41.852 27.619 11.907 1.00 15.26 191 PRO A CA 1
ATOM 1398 C C . PRO A 1 191 ? 41.039 26.492 12.517 1.00 15.83 191 PRO A C 1
ATOM 1399 O O . PRO A 1 191 ? 40.171 26.727 13.382 1.00 16.29 191 PRO A O 1
ATOM 1403 N N . ASN A 1 192 ? 41.324 25.266 12.092 1.00 16.08 192 ASN A N 1
ATOM 1404 C CA . ASN A 1 192 ? 40.570 24.124 12.569 1.00 16.70 192 ASN A CA 1
ATOM 1405 C C . ASN A 1 192 ? 41.065 23.688 13.944 1.00 16.52 192 ASN A C 1
ATOM 1406 O O . ASN A 1 192 ? 41.786 22.680 14.095 1.00 17.55 192 ASN A O 1
ATOM 1411 N N . LEU A 1 193 ? 40.695 24.460 14.956 1.00 15.35 193 LEU A N 1
ATOM 1412 C CA . LEU A 1 193 ? 41.105 24.155 16.323 1.00 15.86 193 LEU A CA 1
ATOM 1413 C C . LEU A 1 193 ? 39.905 24.378 17.231 1.00 14.38 193 LEU A C 1
ATOM 1414 O O . LEU A 1 193 ? 38.830 24.734 16.741 1.00 13.91 193 LEU A O 1
ATOM 1419 N N . PHE A 1 194 ? 40.079 24.127 18.527 1.00 12.96 194 PHE A N 1
ATOM 1420 C CA . PHE A 1 194 ? 38.973 24.169 19.470 1.00 11.98 194 PHE A CA 1
ATOM 1421 C C . PHE A 1 194 ? 38.997 25.519 20.179 1.00 11.35 194 PHE A C 1
ATOM 1422 O O . PHE A 1 194 ? 40.056 25.960 20.639 1.00 11.40 194 PHE A O 1
ATOM 1430 N N . VAL A 1 195 ? 37.831 26.165 20.274 1.00 10.94 195 VAL A N 1
ATOM 1431 C CA . VAL A 1 195 ? 37.752 27.509 20.865 1.00 10.76 195 VAL A CA 1
ATOM 1432 C C . VAL A 1 195 ? 36.707 27.601 21.969 1.00 10.08 195 VAL A C 1
ATOM 1433 O O . VAL A 1 195 ? 35.708 26.879 21.952 1.00 9.15 195 VAL A O 1
ATOM 1437 N N . VAL A 1 196 ? 36.965 28.506 22.906 1.00 9.46 196 VAL A N 1
ATOM 1438 C CA . VAL A 1 196 ? 36.062 28.79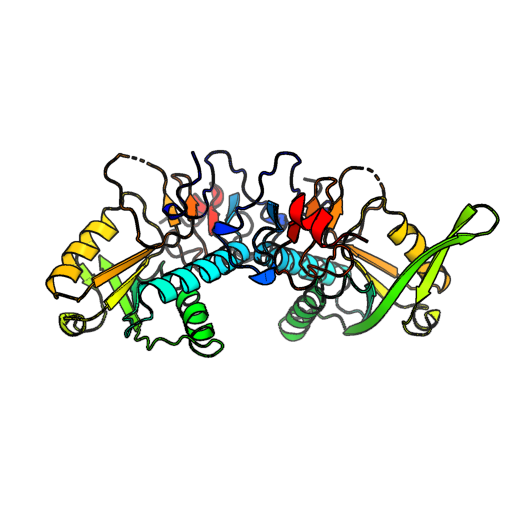4 24.029 1.00 9.36 196 VAL A CA 1
ATOM 1439 C C . VAL A 1 196 ? 35.994 30.312 24.213 1.00 9.35 196 VAL A C 1
ATOM 1440 O O . VAL A 1 196 ? 36.814 31.057 23.636 1.00 10.35 196 VAL A O 1
ATOM 1444 N N . GLY A 1 197 ? 35.045 30.747 25.031 1.00 8.79 197 GLY A N 1
ATOM 1445 C CA . GLY A 1 197 ? 34.910 32.169 25.368 1.00 9.83 197 GLY A CA 1
ATOM 1446 C C . GLY A 1 197 ? 33.725 32.755 24.613 1.00 10.24 197 GLY A C 1
ATOM 1447 O O . GLY A 1 197 ? 33.241 32.188 23.618 1.00 10.37 197 GLY A O 1
ATOM 1448 N N . TYR A 1 198 ? 33.293 33.926 25.055 1.00 9.34 198 TYR A N 1
ATOM 1449 C CA . TYR A 1 198 ? 32.174 34.626 24.398 1.00 10.17 198 TYR A CA 1
ATOM 1450 C C . TYR A 1 198 ? 30.987 33.648 24.271 1.00 9.45 198 TYR A C 1
ATOM 1451 O O . TYR A 1 198 ? 30.360 33.531 23.205 1.00 9.71 198 TYR A O 1
ATOM 1460 N N . ALA A 1 199 ? 30.702 32.983 25.391 1.00 8.82 199 ALA A N 1
ATOM 1461 C CA . ALA A 1 199 ? 29.612 32.007 25.574 1.00 9.05 199 ALA A CA 1
ATOM 1462 C C . ALA A 1 199 ? 29.948 30.593 25.126 1.00 9.57 199 ALA A C 1
ATOM 1463 O O . ALA A 1 199 ? 29.215 29.668 25.477 1.00 9.63 199 ALA A O 1
ATOM 1465 N N . LEU A 1 200 ? 31.037 30.431 24.372 1.00 8.65 200 LEU A N 1
ATOM 1466 C CA . LEU A 1 200 ? 31.429 29.076 23.921 1.00 8.79 200 LEU A CA 1
ATOM 1467 C C . LEU A 1 200 ? 32.150 28.374 25.060 1.00 8.89 200 LEU A C 1
ATOM 1468 O O . LEU A 1 200 ? 32.959 28.997 25.743 1.00 10.39 200 LEU A O 1
ATOM 1473 N N . ASP A 1 201 ? 31.870 27.078 25.242 1.00 9.01 201 ASP A N 1
ATOM 1474 C CA . ASP A 1 201 ? 32.331 26.360 26.454 1.00 9.17 201 ASP A CA 1
ATOM 1475 C C . ASP A 1 201 ? 33.290 25.188 26.184 1.00 9.75 201 ASP A C 1
ATOM 1476 O O . ASP A 1 201 ? 33.392 24.664 25.064 1.00 8.53 201 ASP A O 1
ATOM 1481 N N . TYR A 1 202 ? 33.958 24.803 27.262 1.00 9.76 202 TYR A N 1
ATOM 1482 C CA . TYR A 1 202 ? 34.581 23.479 27.398 1.00 10.16 202 TYR A CA 1
ATOM 1483 C C . TYR A 1 202 ? 33.996 22.906 28.685 1.00 10.77 202 TYR A C 1
ATOM 1484 O O . TYR A 1 202 ? 34.235 23.443 29.770 1.00 11.05 202 TYR A O 1
ATOM 1493 N N . ASN A 1 203 ? 33.187 21.858 28.552 1.00 11.14 203 ASN A N 1
ATOM 1494 C CA . ASN A 1 203 ? 32.522 21.236 29.702 1.00 11.65 203 ASN A CA 1
ATOM 1495 C C . ASN A 1 203 ? 31.842 22.259 30.617 1.00 11.10 203 ASN A C 1
ATOM 1496 O O . ASN A 1 203 ? 31.949 22.175 31.847 1.00 11.95 203 ASN A O 1
ATOM 1501 N N . GLU A 1 204 ? 31.151 23.212 29.977 1.00 10.89 204 GLU A N 1
ATOM 1502 C CA . GLU A 1 204 ? 30.348 24.268 30.635 1.00 10.78 204 GLU A CA 1
ATOM 1503 C C . GLU A 1 204 ? 31.162 25.425 31.213 1.00 10.77 204 GLU A C 1
ATOM 1504 O O . GLU A 1 204 ? 30.583 26.434 31.660 1.00 11.19 204 GLU A O 1
ATOM 1510 N N . TYR A 1 205 ? 32.490 25.291 31.196 1.00 10.49 205 TYR A N 1
ATOM 1511 C CA . TYR A 1 205 ? 33.384 26.357 31.645 1.00 11.13 205 TYR A CA 1
ATOM 1512 C C . TYR A 1 205 ? 33.702 27.297 30.488 1.00 9.93 205 TYR A C 1
ATOM 1513 O O . TYR A 1 205 ? 33.536 26.922 29.327 1.00 10.48 205 TYR A O 1
ATOM 1522 N N . PHE A 1 206 ? 34.187 28.487 30.828 1.00 10.33 206 PHE A N 1
ATOM 1523 C CA . PHE A 1 206 ? 34.659 29.513 29.864 1.00 9.71 206 PHE A CA 1
ATOM 1524 C C . PHE A 1 206 ? 33.544 30.279 29.139 1.00 10.25 206 PHE A C 1
ATOM 1525 O O . PHE A 1 206 ? 33.847 31.136 28.311 1.00 10.60 206 PHE A O 1
ATOM 1533 N N . ARG A 1 207 ? 32.276 30.019 29.454 1.00 9.36 207 ARG A N 1
ATOM 1534 C CA . ARG A 1 207 ? 31.227 30.817 28.819 1.00 10.13 207 ARG A CA 1
ATOM 1535 C C . ARG A 1 207 ? 31.308 32.286 29.259 1.00 10.66 207 ARG A C 1
ATOM 1536 O O . ARG A 1 207 ? 30.852 33.167 28.537 1.00 11.28 207 ARG A O 1
ATOM 1544 N N . ASP A 1 208 ? 31.890 32.512 30.438 1.00 11.02 208 ASP A N 1
ATOM 1545 C CA . ASP A 1 208 ? 31.996 33.850 31.049 1.00 12.88 208 ASP A CA 1
ATOM 1546 C C . ASP A 1 208 ? 33.275 34.591 30.658 1.00 13.63 208 ASP A C 1
ATOM 1547 O O . ASP A 1 208 ? 33.527 35.728 31.090 1.00 15.18 208 ASP A O 1
ATOM 1552 N N . LEU A 1 209 ? 34.088 33.944 29.831 1.00 14.33 209 LEU A N 1
ATOM 1553 C CA . LEU A 1 209 ? 35.273 34.574 29.285 1.00 14.57 209 LEU A CA 1
ATOM 1554 C C . LEU A 1 209 ? 34.843 35.532 28.162 1.00 14.65 209 LEU A C 1
ATOM 1555 O O . LEU A 1 209 ? 33.957 35.209 27.380 1.00 15.11 209 LEU A O 1
ATOM 1560 N N . ASN A 1 210 ? 35.436 36.734 28.142 1.00 13.77 210 ASN A N 1
ATOM 1561 C CA . ASN A 1 210 ? 35.077 37.798 27.210 1.00 14.83 210 ASN A CA 1
ATOM 1562 C C . ASN A 1 210 ? 35.640 37.658 25.780 1.00 14.04 210 ASN A C 1
ATOM 1563 O O . ASN A 1 210 ? 35.020 38.095 24.787 1.00 14.25 210 ASN A O 1
ATOM 1568 N N . HIS A 1 211 ? 36.834 37.080 25.692 1.00 11.86 211 HIS A N 1
ATOM 1569 C CA . HIS A 1 211 ? 37.547 36.934 24.431 1.00 11.13 211 HIS A CA 1
ATOM 1570 C C . HIS A 1 211 ? 37.416 35.503 23.948 1.00 10.63 211 HIS A C 1
ATOM 1571 O O . HIS A 1 211 ? 37.300 34.585 24.766 1.00 11.71 211 HIS A O 1
ATOM 1578 N N . ILE A 1 212 ? 37.513 35.297 22.646 1.00 9.86 212 ILE A N 1
ATOM 1579 C CA . ILE A 1 212 ? 37.588 33.924 22.159 1.00 9.79 212 ILE A CA 1
ATOM 1580 C C . ILE A 1 212 ? 39.048 33.451 22.275 1.00 9.81 212 ILE A C 1
ATOM 1581 O O . ILE A 1 212 ? 39.967 34.110 21.786 1.00 10.22 212 ILE A O 1
ATOM 1586 N N . CYS A 1 213 ? 39.235 32.333 22.961 1.00 9.52 213 CYS A N 1
ATOM 1587 C CA . CYS A 1 213 ? 40.592 31.860 23.316 1.00 9.84 213 CYS A CA 1
ATOM 1588 C C . CYS A 1 213 ? 40.814 30.395 22.991 1.00 10.44 213 CYS A C 1
ATOM 1589 O O . CYS A 1 213 ? 39.874 29.638 22.784 1.00 9.99 213 CYS A O 1
ATOM 1592 N N . VAL A 1 214 ? 42.097 30.038 22.962 1.00 10.65 214 VAL A N 1
ATOM 1593 C CA . VAL A 1 214 ? 42.545 28.652 22.809 1.00 11.96 214 VAL A CA 1
ATOM 1594 C C . VAL A 1 214 ? 43.008 28.256 24.201 1.00 12.16 214 VAL A C 1
ATOM 1595 O O . VAL A 1 214 ? 43.836 28.942 24.817 1.00 13.27 214 VAL A O 1
ATOM 1599 N N . ILE A 1 215 ? 42.447 27.170 24.705 1.00 12.27 215 ILE A N 1
ATOM 1600 C CA . ILE A 1 215 ? 42.817 26.705 26.037 1.00 13.46 215 ILE A CA 1
ATOM 1601 C C . ILE A 1 215 ? 44.177 26.008 25.991 1.00 12.92 215 ILE A C 1
ATOM 1602 O O . ILE A 1 215 ? 44.592 25.491 24.943 1.00 13.09 215 ILE A O 1
ATOM 1607 N N . ASN A 1 216 ? 44.875 26.011 27.120 1.00 12.74 216 ASN A N 1
ATOM 1608 C CA . ASN A 1 216 ? 46.169 25.329 27.148 1.00 12.75 216 ASN A CA 1
ATOM 1609 C C . ASN A 1 216 ? 45.999 23.917 27.686 1.00 13.40 216 ASN A C 1
ATOM 1610 O O . ASN A 1 216 ? 44.912 23.515 28.101 1.00 13.31 216 ASN A O 1
ATOM 1615 N N . GLU A 1 217 ? 47.087 23.147 27.686 1.00 13.83 217 GLU A N 1
ATOM 1616 C CA . GLU A 1 217 ? 46.974 21.776 28.176 1.00 14.14 217 GLU A CA 1
ATOM 1617 C C . GLU A 1 217 ? 46.540 21.667 29.651 1.00 13.44 217 GLU A C 1
ATOM 1618 O O . GLU A 1 217 ? 45.776 20.756 30.026 1.00 13.95 217 GLU A O 1
ATOM 1624 N N . HIS A 1 218 ? 46.983 22.615 30.468 1.00 14.01 218 HIS A N 1
ATOM 1625 C CA . HIS A 1 218 ? 46.602 22.645 31.883 1.00 13.71 218 HIS A CA 1
ATOM 1626 C C . HIS A 1 218 ? 45.075 22.776 32.025 1.00 13.72 218 HIS A C 1
ATOM 1627 O O . HIS A 1 218 ? 44.435 22.015 32.763 1.00 13.87 218 HIS A O 1
ATOM 1634 N N . GLY A 1 219 ? 44.494 23.712 31.263 1.00 13.15 219 GLY A N 1
ATOM 1635 C CA . GLY A 1 219 ? 43.050 23.929 31.269 1.00 12.45 219 GLY A CA 1
ATOM 1636 C C . GLY A 1 219 ? 42.284 22.715 30.770 1.00 12.67 219 GLY A C 1
ATOM 1637 O O . GLY A 1 219 ? 41.232 22.379 31.300 1.00 12.76 219 GLY A O 1
ATOM 1638 N N . LYS A 1 220 ? 42.811 22.056 29.739 1.00 12.40 220 LYS A N 1
ATOM 1639 C CA . LYS A 1 220 ? 42.160 20.885 29.183 1.00 13.70 220 LYS A CA 1
ATOM 1640 C C . LYS A 1 220 ? 42.000 19.822 30.256 1.00 13.57 220 LYS A C 1
ATOM 1641 O O . LYS A 1 220 ? 40.961 19.186 30.348 1.00 13.35 220 LYS A O 1
ATOM 1647 N N . GLU A 1 221 ? 43.048 19.621 31.064 1.00 14.00 221 GLU A N 1
ATOM 1648 C CA . GLU A 1 221 ? 42.971 18.612 32.131 1.00 15.61 221 GLU A CA 1
ATOM 1649 C C . GLU A 1 221 ? 42.176 19.091 33.337 1.00 15.46 221 GLU A C 1
ATOM 1650 O O . GLU A 1 221 ? 41.412 18.325 33.915 1.00 15.06 221 GLU A O 1
ATOM 1656 N N . LYS A 1 222 ? 42.361 20.355 33.719 1.00 14.95 222 LYS A N 1
ATOM 1657 C CA . LYS A 1 222 ? 41.701 20.909 34.902 1.00 15.47 222 LYS A CA 1
ATOM 1658 C C . LYS A 1 222 ? 40.179 20.810 34.832 1.00 15.55 222 LYS A C 1
ATOM 1659 O O . LYS A 1 222 ? 39.512 20.525 35.845 1.00 15.88 222 LYS A O 1
ATOM 1665 N N . TYR A 1 223 ? 39.633 21.062 33.638 1.00 14.91 223 TYR A N 1
ATOM 1666 C CA . TYR A 1 223 ? 38.188 21.134 33.449 1.00 16.66 223 TYR A CA 1
ATOM 1667 C C . TYR A 1 223 ? 37.627 19.884 32.747 1.00 17.87 223 TYR A C 1
ATOM 1668 O O . TYR A 1 223 ? 36.487 19.878 32.274 1.00 17.31 223 TYR A O 1
ATOM 1677 N N . ARG A 1 224 ? 38.434 18.820 32.701 1.00 19.29 224 ARG A N 1
ATOM 1678 C CA . ARG A 1 224 ? 38.034 17.579 32.027 1.00 22.50 224 ARG A CA 1
ATOM 1679 C C . ARG A 1 224 ? 36.920 16.862 32.787 1.00 24.82 224 ARG A C 1
ATOM 1680 O O . ARG A 1 224 ? 36.940 16.832 34.017 1.00 25.71 224 ARG A O 1
ATOM 1688 N N . VAL A 1 225 ? 35.964 16.284 32.051 1.00 27.37 225 VAL A N 1
ATOM 1689 C CA . VAL A 1 225 ? 34.945 15.388 32.640 1.00 29.90 225 VAL A CA 1
ATOM 1690 C C . VAL A 1 225 ? 35.182 13.918 32.269 1.00 30.91 225 VAL A C 1
ATOM 1691 O O . VAL A 1 225 ? 34.441 13.021 32.716 1.00 32.38 225 VAL A O 1
ATOM 1695 N N . PRO B 1 9 ? 56.792 38.970 26.619 1.00 36.72 9 PRO B N 1
ATOM 1696 C CA . PRO B 1 9 ? 58.117 39.100 27.218 1.00 36.31 9 PRO B CA 1
ATOM 1697 C C . PRO B 1 9 ? 58.308 40.457 27.911 1.00 35.20 9 PRO B C 1
ATOM 1698 O O . PRO B 1 9 ? 58.039 40.549 29.107 1.00 35.61 9 PRO B O 1
ATOM 1702 N N . ASP B 1 10 ? 58.758 41.491 27.195 1.00 34.00 10 ASP B N 1
ATOM 1703 C CA . ASP B 1 10 ? 58.780 42.844 27.763 1.00 32.51 10 ASP B CA 1
ATOM 1704 C C . ASP B 1 10 ? 57.398 43.466 27.599 1.00 31.12 10 ASP B C 1
ATOM 1705 O O . ASP B 1 10 ? 57.126 44.140 26.599 1.00 30.21 10 ASP B O 1
ATOM 1710 N N . TYR B 1 11 ? 56.540 43.255 28.591 1.00 29.80 11 TYR B N 1
ATOM 1711 C CA . TYR B 1 11 ? 55.154 43.724 28.509 1.00 28.70 11 TYR B CA 1
ATOM 1712 C C . TYR B 1 11 ? 55.017 45.240 28.586 1.00 27.93 11 TYR B C 1
ATOM 1713 O O . TYR B 1 11 ? 53.940 45.782 28.318 1.00 27.07 11 TYR B O 1
ATOM 1722 N N . GLY B 1 12 ? 56.107 45.916 28.946 1.00 26.65 12 GLY B N 1
ATOM 1723 C CA . GLY B 1 12 ? 56.125 47.383 29.011 1.00 25.50 12 GLY B CA 1
ATOM 1724 C C . GLY B 1 12 ? 55.999 48.020 27.640 1.00 24.39 12 GLY B C 1
ATOM 1725 O O . GLY B 1 12 ? 55.711 49.223 27.525 1.00 24.46 12 GLY B O 1
ATOM 1726 N N . ARG B 1 13 ? 56.230 47.218 26.601 1.00 22.82 13 ARG B N 1
ATOM 1727 C CA . ARG B 1 13 ? 56.109 47.668 25.221 1.00 22.32 13 ARG B CA 1
ATOM 1728 C C . ARG B 1 13 ? 54.651 47.726 24.777 1.00 20.87 13 ARG B C 1
ATOM 1729 O O . ARG B 1 13 ? 54.341 48.343 23.758 1.00 21.29 13 ARG B O 1
ATOM 1737 N N . GLY B 1 14 ? 53.775 47.063 25.530 1.00 19.89 14 GLY B N 1
ATOM 1738 C CA . GLY B 1 14 ? 52.365 46.934 25.146 1.00 18.31 14 GLY B CA 1
ATOM 1739 C C . GLY B 1 14 ? 52.151 45.904 24.051 1.00 17.75 14 GLY B C 1
ATOM 1740 O O . GLY B 1 14 ? 53.023 45.050 23.802 1.00 17.07 14 GLY B O 1
ATOM 1741 N N . VAL B 1 15 ? 50.992 45.976 23.392 1.00 16.85 15 VAL B N 1
ATOM 1742 C CA . VAL B 1 15 ? 50.678 45.042 22.315 1.00 16.82 15 VAL B CA 1
ATOM 1743 C C . VAL B 1 15 ? 51.552 45.332 21.094 1.00 17.23 15 VAL B C 1
ATOM 1744 O O . VAL B 1 15 ? 51.514 46.425 20.518 1.00 16.54 15 VAL B O 1
ATOM 1748 N N . VAL B 1 16 ? 52.373 44.352 20.716 1.00 17.93 16 VAL B N 1
ATOM 1749 C CA . VAL B 1 16 ? 53.302 44.569 19.615 1.00 19.25 16 VAL B CA 1
ATOM 1750 C C . VAL B 1 16 ? 52.674 44.277 18.258 1.00 20.18 16 VAL B C 1
ATOM 1751 O O . VAL B 1 16 ? 52.336 43.120 17.943 1.00 20.73 16 VAL B O 1
ATOM 1755 N N . ILE B 1 17 ? 52.527 45.332 17.459 1.00 20.86 17 ILE B N 1
ATOM 1756 C CA . ILE B 1 17 ? 52.059 45.225 16.078 1.00 22.32 17 ILE B CA 1
ATOM 1757 C C . ILE B 1 17 ? 53.293 45.207 15.171 1.00 23.69 17 ILE B C 1
ATOM 1758 O O . ILE B 1 17 ? 54.044 46.179 15.111 1.00 23.27 17 ILE B O 1
ATOM 1763 N N . MET B 1 18 ? 53.505 44.089 14.479 1.00 25.66 18 MET B N 1
ATOM 1764 C CA . MET B 1 18 ? 54.741 43.870 13.713 1.00 27.82 18 MET B CA 1
ATOM 1765 C C . MET B 1 18 ? 54.754 44.582 12.360 1.00 28.12 18 MET B C 1
ATOM 1766 O O . MET B 1 18 ? 53.698 44.886 11.801 1.00 27.78 18 MET B O 1
ATOM 1771 N N . ASP B 1 19 ? 55.954 44.828 11.837 1.00 29.11 19 ASP B N 1
ATOM 1772 C CA . ASP B 1 19 ? 56.152 45.508 10.552 1.00 30.74 19 ASP B CA 1
ATOM 1773 C C . ASP B 1 19 ? 55.434 44.842 9.382 1.00 31.53 19 ASP B C 1
ATOM 1774 O O . ASP B 1 19 ? 55.009 45.518 8.435 1.00 31.76 19 ASP B O 1
ATOM 1779 N N . ASP B 1 20 ? 55.320 43.518 9.427 1.00 32.28 20 ASP B N 1
ATOM 1780 C CA . ASP B 1 20 ? 54.614 42.804 8.357 1.00 33.55 20 ASP B CA 1
ATOM 1781 C C . ASP B 1 20 ? 53.146 42.536 8.703 1.00 33.54 20 ASP B C 1
ATOM 1782 O O . ASP B 1 20 ? 52.491 41.703 8.070 1.00 34.32 20 ASP B O 1
ATOM 1787 N N . TRP B 1 21 ? 52.640 43.237 9.717 1.00 33.32 21 TRP B N 1
ATOM 1788 C CA . TRP B 1 21 ? 51.211 43.210 10.040 1.00 32.98 21 TRP B CA 1
ATOM 1789 C C . TRP B 1 21 ? 50.416 43.709 8.835 1.00 31.89 21 TRP B C 1
ATOM 1790 O O . TRP B 1 21 ? 50.623 44.832 8.382 1.00 31.83 21 TRP B O 1
ATOM 1801 N N . PRO B 1 22 ? 49.527 42.864 8.285 1.00 31.15 22 PRO B N 1
ATOM 1802 C CA . PRO B 1 22 ? 48.748 43.320 7.134 1.00 30.07 22 PRO B CA 1
ATOM 1803 C C . PRO B 1 22 ? 47.522 44.154 7.533 1.00 28.71 22 PRO B C 1
ATOM 1804 O O . PRO B 1 22 ? 46.869 44.744 6.670 1.00 29.20 22 PRO B O 1
ATOM 1808 N N . GLY B 1 23 ? 47.219 44.184 8.824 1.00 27.30 23 GLY B N 1
ATOM 1809 C CA . GLY B 1 23 ? 46.041 44.892 9.325 1.00 25.13 23 GLY B CA 1
ATOM 1810 C C . GLY B 1 23 ? 44.752 44.194 8.960 1.00 24.10 23 GLY B C 1
ATOM 1811 O O . GLY B 1 23 ? 44.753 43.029 8.508 1.00 24.48 23 GLY B O 1
ATOM 1812 N N . TYR B 1 24 ? 43.645 44.899 9.169 1.00 22.02 24 TYR B N 1
ATOM 1813 C CA . TYR B 1 24 ? 42.324 44.370 8.884 1.00 21.10 24 TYR B CA 1
ATOM 1814 C C . TYR B 1 24 ? 41.709 45.112 7.716 1.00 20.62 24 TYR B C 1
ATOM 1815 O O . TYR B 1 24 ? 41.935 46.315 7.521 1.00 20.13 24 TYR B O 1
ATOM 1824 N N . ASP B 1 25 ? 40.919 44.388 6.937 1.00 19.86 25 ASP B N 1
ATOM 1825 C CA . ASP B 1 25 ? 40.317 44.935 5.742 1.00 19.76 25 ASP B CA 1
ATOM 1826 C C . ASP B 1 25 ? 39.099 45.784 6.107 1.00 19.23 25 ASP B C 1
ATOM 1827 O O . ASP B 1 25 ? 38.166 45.290 6.735 1.00 18.43 25 ASP B O 1
ATOM 1832 N N . LEU B 1 26 ? 39.120 47.058 5.709 1.00 19.19 26 LEU B N 1
ATOM 1833 C CA . LEU B 1 26 ? 38.006 47.988 5.978 1.00 19.43 26 LEU B CA 1
ATOM 1834 C C . LEU B 1 26 ? 36.634 47.460 5.568 1.00 19.12 26 LEU B C 1
ATOM 1835 O O . LEU B 1 26 ? 35.623 47.782 6.204 1.00 19.37 26 LEU B O 1
ATOM 1840 N N . ASN B 1 27 ? 36.602 46.650 4.507 1.00 18.79 27 ASN B N 1
ATOM 1841 C CA . ASN B 1 27 ? 35.358 46.091 3.971 1.00 18.96 27 ASN B CA 1
ATOM 1842 C C . ASN B 1 27 ? 34.648 45.112 4.932 1.00 18.46 27 ASN B C 1
ATOM 1843 O O . ASN B 1 27 ? 33.462 44.811 4.762 1.00 18.70 27 ASN B O 1
ATOM 1848 N N . LEU B 1 28 ? 35.368 44.633 5.943 1.00 16.78 28 LEU B N 1
ATOM 1849 C CA . LEU B 1 28 ? 34.779 43.719 6.936 1.00 15.94 28 LEU B CA 1
ATOM 1850 C C . LEU B 1 28 ? 34.293 44.426 8.211 1.00 15.83 28 LEU B C 1
ATOM 1851 O O . LEU B 1 28 ? 33.766 43.784 9.120 1.00 14.78 28 LEU B O 1
ATOM 1856 N N . PHE B 1 29 ? 34.482 45.744 8.279 1.00 15.41 29 PHE B N 1
ATOM 1857 C CA . PHE B 1 29 ? 34.103 46.515 9.461 1.00 15.74 29 PHE B CA 1
ATOM 1858 C C . PHE B 1 29 ? 33.214 47.707 9.089 1.00 16.99 29 PHE B C 1
ATOM 1859 O O . PHE B 1 29 ? 32.894 47.894 7.910 1.00 18.23 29 PHE B O 1
ATOM 1867 N N . THR B 1 30 ? 32.741 48.451 10.077 1.00 16.32 30 THR B N 1
ATOM 1868 C CA . THR B 1 30 ? 32.025 49.700 9.782 1.00 17.56 30 THR B CA 1
ATOM 1869 C C . THR B 1 30 ? 32.975 50.856 10.031 1.00 17.27 30 THR B C 1
ATOM 1870 O O . THR B 1 30 ? 33.848 50.771 10.897 1.00 15.66 30 THR B O 1
ATOM 1874 N N . TYR B 1 31 ? 32.794 51.928 9.258 1.00 18.17 31 TYR B N 1
ATOM 1875 C CA . TYR B 1 31 ? 33.582 53.145 9.399 1.00 19.08 31 TYR B CA 1
ATOM 1876 C C . TYR B 1 31 ? 32.876 54.347 8.753 1.00 19.62 31 TYR B C 1
ATOM 1877 O O . TYR B 1 31 ? 31.891 54.127 8.073 1.00 20.64 31 TYR B O 1
ATOM 1886 N N . PRO B 1 32 ? 33.341 55.595 9.027 1.00 19.58 32 PRO B N 1
ATOM 1887 C CA . PRO B 1 32 ? 32.658 56.804 8.543 1.00 20.24 32 PRO B CA 1
ATOM 1888 C C . PRO B 1 32 ? 32.526 56.776 7.022 1.00 20.72 32 PRO B C 1
ATOM 1889 O O . PRO B 1 32 ? 33.522 56.657 6.316 1.00 20.05 32 PRO B O 1
ATOM 1893 N N . GLN B 1 33 ? 31.303 56.890 6.521 1.00 21.63 33 GLN B N 1
ATOM 1894 C CA . GLN B 1 33 ? 31.079 56.771 5.082 1.00 21.87 33 GLN B CA 1
ATOM 1895 C C . GLN B 1 33 ? 31.825 57.840 4.282 1.00 20.85 33 GLN B C 1
ATOM 1896 O O . GLN B 1 33 ? 32.266 57.595 3.157 1.00 21.32 33 GLN B O 1
ATOM 1902 N N . HIS B 1 34 ? 31.999 59.007 4.896 1.00 19.80 34 HIS B N 1
ATOM 1903 C CA . HIS B 1 34 ? 32.705 60.113 4.261 1.00 18.92 34 HIS B CA 1
ATOM 1904 C C . HIS B 1 34 ? 34.204 59.854 4.074 1.00 18.80 34 HIS B C 1
ATOM 1905 O O . HIS B 1 34 ? 34.886 60.635 3.397 1.00 19.56 34 HIS B O 1
ATOM 1912 N N . TYR B 1 35 ? 34.719 58.761 4.646 1.00 17.22 35 TYR B N 1
ATOM 1913 C CA . TYR B 1 35 ? 36.126 58.416 4.468 1.00 16.56 35 TYR B CA 1
ATOM 1914 C C . TYR B 1 35 ? 36.358 57.177 3.603 1.00 17.41 35 TYR B C 1
ATOM 1915 O O . TYR B 1 35 ? 37.497 56.746 3.428 1.00 16.48 35 TYR B O 1
ATOM 1924 N N . TYR B 1 36 ? 35.280 56.622 3.066 1.00 19.32 36 TYR B N 1
ATOM 1925 C CA . TYR B 1 36 ? 35.402 55.526 2.121 1.00 22.43 36 TYR B CA 1
ATOM 1926 C C . TYR B 1 36 ? 36.331 55.961 0.986 1.00 22.39 36 TYR B C 1
ATOM 1927 O O . TYR B 1 36 ? 36.156 57.029 0.392 1.00 23.48 36 TYR B O 1
ATOM 1936 N N . GLY B 1 37 ? 37.342 55.159 0.711 1.00 22.14 37 GLY B N 1
ATOM 1937 C CA . GLY B 1 37 ? 38.260 55.526 -0.359 1.00 21.22 37 GLY B CA 1
ATOM 1938 C C . GLY B 1 37 ? 39.459 56.352 0.073 1.00 20.02 37 GLY B C 1
ATOM 1939 O O . GLY B 1 37 ? 40.373 56.539 -0.724 1.00 20.26 37 GLY B O 1
ATOM 1940 N N . ASP B 1 38 ? 39.469 56.850 1.325 1.00 18.73 38 ASP B N 1
ATOM 1941 C CA . ASP B 1 38 ? 40.625 57.592 1.854 1.00 18.25 38 ASP B CA 1
ATOM 1942 C C . ASP B 1 38 ? 41.585 56.717 2.647 1.00 17.67 38 ASP B C 1
ATOM 1943 O O . ASP B 1 38 ? 42.733 57.096 2.883 1.00 16.61 38 ASP B O 1
ATOM 1948 N N . LEU B 1 39 ? 41.096 55.568 3.103 1.00 17.57 39 LEU B N 1
ATOM 1949 C CA . LEU B 1 39 ? 41.880 54.723 4.000 1.00 17.86 39 LEU B CA 1
ATOM 1950 C C . LEU B 1 39 ? 42.366 53.448 3.318 1.00 17.77 39 LEU B C 1
ATOM 1951 O O . LEU B 1 39 ? 41.649 52.836 2.520 1.00 18.64 39 LEU B O 1
ATOM 1956 N N . GLU B 1 40 ? 43.596 53.067 3.641 1.00 17.47 40 GLU B N 1
ATOM 1957 C CA . GLU B 1 40 ? 44.187 51.884 3.050 1.00 18.06 40 GLU B CA 1
ATOM 1958 C C . GLU B 1 40 ? 43.741 50.628 3.787 1.00 17.66 40 GLU B C 1
ATOM 1959 O O . GLU B 1 40 ? 43.288 49.665 3.165 1.00 17.77 40 GLU B O 1
ATOM 1965 N N . TYR B 1 41 ? 43.879 50.642 5.115 1.00 16.30 41 TYR B N 1
ATOM 1966 C CA . TYR B 1 41 ? 43.473 49.495 5.937 1.00 16.29 41 TYR B CA 1
ATOM 1967 C C . TYR B 1 41 ? 43.371 49.889 7.408 1.00 15.11 41 TYR B C 1
ATOM 1968 O O . TYR B 1 41 ? 43.808 50.978 7.797 1.00 14.65 41 TYR B O 1
ATOM 1977 N N . VAL B 1 42 ? 42.766 49.005 8.205 1.00 14.34 42 VAL B N 1
ATOM 1978 C CA . VAL B 1 42 ? 42.660 49.206 9.647 1.00 14.12 42 VAL B CA 1
ATOM 1979 C C . VAL B 1 42 ? 43.923 48.647 10.298 1.00 14.22 42 VAL B C 1
ATOM 1980 O O . VAL B 1 42 ? 44.229 47.467 10.133 1.00 15.32 42 VAL B O 1
ATOM 1984 N N . LEU B 1 43 ? 44.675 49.497 10.997 1.00 14.23 43 LEU B N 1
ATOM 1985 C CA . LEU B 1 43 ? 45.844 49.025 11.743 1.00 14.80 43 LEU B CA 1
ATOM 1986 C C . LEU B 1 43 ? 45.390 48.399 13.058 1.00 15.17 43 LEU B C 1
ATOM 1987 O O . LEU B 1 43 ? 45.837 47.301 13.426 1.00 15.73 43 LEU B O 1
ATOM 1992 N N . ILE B 1 44 ? 44.507 49.093 13.774 1.00 14.07 44 ILE B N 1
ATOM 1993 C CA . ILE B 1 44 ? 44.041 48.625 15.083 1.00 14.16 44 ILE B CA 1
ATOM 1994 C C . ILE B 1 44 ? 42.545 48.919 15.196 1.00 13.67 44 ILE B C 1
ATOM 1995 O O . ILE B 1 44 ? 42.146 50.094 15.227 1.00 14.10 44 ILE B O 1
ATOM 2000 N N . PRO B 1 45 ? 41.700 47.866 15.228 1.00 13.84 45 PRO B N 1
ATOM 2001 C CA . PRO B 1 45 ? 40.262 48.094 15.381 1.00 12.74 45 PRO B CA 1
ATOM 2002 C C . PRO B 1 45 ? 39.905 48.738 16.710 1.00 12.25 45 PRO B C 1
ATOM 2003 O O . PRO B 1 45 ? 40.560 48.484 17.733 1.00 11.47 45 PRO B O 1
ATOM 2007 N N . HIS B 1 46 ? 38.857 49.564 16.680 1.00 12.03 46 HIS B N 1
ATOM 2008 C CA . HIS B 1 46 ? 38.337 50.228 17.853 1.00 13.20 46 HIS B CA 1
ATOM 2009 C C . HIS B 1 46 ? 38.225 49.284 19.047 1.00 12.74 46 HIS B C 1
ATOM 2010 O O . HIS B 1 46 ? 38.636 49.613 20.161 1.00 12.17 46 HIS B O 1
ATOM 2017 N N . GLY B 1 47 ? 37.665 48.105 18.812 1.00 12.77 47 GLY B N 1
ATOM 2018 C CA . GLY B 1 47 ? 37.399 47.174 19.909 1.00 12.07 47 GLY B CA 1
ATOM 2019 C C . GLY B 1 47 ? 38.645 46.655 20.623 1.00 12.17 47 GLY B C 1
ATOM 2020 O O . GLY B 1 47 ? 38.632 46.501 21.858 1.00 12.04 47 GLY B O 1
ATOM 2021 N N . ILE B 1 48 ? 39.714 46.384 19.873 1.00 11.23 48 ILE B N 1
ATOM 2022 C CA . ILE B 1 48 ? 40.947 45.965 20.554 1.00 12.94 48 ILE B CA 1
ATOM 2023 C C . ILE B 1 48 ? 41.572 47.110 21.365 1.00 11.93 48 ILE B C 1
ATOM 2024 O O . ILE B 1 48 ? 42.161 46.876 22.417 1.00 11.63 48 ILE B O 1
ATOM 2029 N N . ILE B 1 49 ? 41.388 48.340 20.891 1.00 11.68 49 ILE B N 1
ATOM 2030 C CA . ILE B 1 49 ? 41.821 49.509 21.666 1.00 11.76 49 ILE B CA 1
ATOM 2031 C C . ILE B 1 49 ? 41.094 49.526 23.012 1.00 11.94 49 ILE B C 1
ATOM 2032 O O . ILE B 1 49 ? 41.725 49.636 24.059 1.00 11.27 49 ILE B O 1
ATOM 2037 N N . VAL B 1 50 ? 39.767 49.355 23.005 1.00 11.93 50 VAL B N 1
ATOM 2038 C CA . VAL B 1 50 ? 39.012 49.339 24.251 1.00 12.81 50 VAL B CA 1
ATOM 2039 C C . VAL B 1 50 ? 39.473 48.206 25.182 1.00 12.69 50 VAL B C 1
ATOM 2040 O O . VAL B 1 50 ? 39.673 48.425 26.380 1.00 13.19 50 VAL B O 1
ATOM 2044 N N . ASP B 1 51 ? 39.657 47.012 24.617 1.00 12.63 51 ASP B N 1
ATOM 2045 C CA . ASP B 1 51 ? 40.117 45.836 25.399 1.00 12.55 51 ASP B CA 1
ATOM 2046 C C . ASP B 1 51 ? 41.469 46.125 26.066 1.00 13.04 51 ASP B C 1
ATOM 2047 O O . ASP B 1 51 ? 41.698 45.759 27.232 1.00 13.28 51 ASP B O 1
ATOM 2052 N N . ARG B 1 52 ? 42.359 46.758 25.306 1.00 12.35 52 ARG B N 1
ATOM 2053 C CA . ARG B 1 52 ? 43.702 47.072 25.810 1.00 12.70 52 ARG B CA 1
ATOM 2054 C C . ARG B 1 52 ? 43.635 48.140 26.901 1.00 13.21 52 ARG B C 1
ATOM 2055 O O . ARG B 1 52 ? 44.325 48.040 27.932 1.00 12.29 52 ARG B O 1
ATOM 2063 N N . ILE B 1 53 ? 42.795 49.156 26.685 1.00 12.61 53 ILE B N 1
ATOM 2064 C CA . ILE B 1 53 ? 42.578 50.202 27.701 1.00 13.93 53 ILE B CA 1
ATOM 2065 C C . ILE B 1 53 ? 42.084 49.606 29.018 1.00 14.30 53 ILE B C 1
ATOM 2066 O O . ILE B 1 53 ? 42.497 50.035 30.089 1.00 14.28 53 ILE B O 1
ATOM 2071 N N . GLU B 1 54 ? 41.227 48.582 28.940 1.00 15.50 54 GLU B N 1
ATOM 2072 C CA . GLU B 1 54 ? 40.744 47.910 30.133 1.00 16.49 54 GLU B CA 1
ATOM 2073 C C . GLU B 1 54 ? 41.905 47.421 30.998 1.00 16.39 54 GLU B C 1
ATOM 2074 O O . GLU B 1 54 ? 41.944 47.654 32.229 1.00 16.61 54 GLU B O 1
ATOM 2080 N N . ARG B 1 55 ? 42.881 46.785 30.356 1.00 15.01 55 ARG B N 1
ATOM 2081 C CA . ARG B 1 55 ? 44.048 46.285 31.057 1.00 15.90 55 ARG B CA 1
ATOM 2082 C C . ARG B 1 55 ? 44.956 47.433 31.536 1.00 14.67 55 ARG B C 1
ATOM 2083 O O . ARG B 1 55 ? 45.478 47.380 32.645 1.00 15.05 55 ARG B O 1
ATOM 2091 N N . LEU B 1 56 ? 45.164 48.461 30.710 1.00 14.72 56 LEU B N 1
ATOM 2092 C CA . LEU B 1 56 ? 45.971 49.616 31.193 1.00 13.98 56 LEU B CA 1
ATOM 2093 C C . LEU B 1 56 ? 45.373 50.220 32.457 1.00 14.49 56 LEU B C 1
ATOM 2094 O O . LEU B 1 56 ? 46.102 50.564 33.404 1.00 13.81 56 LEU B O 1
ATOM 2099 N N . ALA B 1 57 ? 44.047 50.365 32.485 1.00 13.89 57 ALA B N 1
ATOM 2100 C CA . ALA B 1 57 ? 43.384 50.920 33.659 1.00 14.98 57 ALA B CA 1
ATOM 2101 C C . ALA B 1 57 ? 43.647 50.059 34.904 1.00 15.85 57 ALA B C 1
ATOM 2102 O O . ALA B 1 57 ? 43.888 50.578 36.003 1.00 16.22 57 ALA B O 1
ATOM 2104 N N . LYS B 1 58 ? 43.552 48.744 34.733 1.00 15.33 58 LYS B N 1
ATOM 2105 C CA . LYS B 1 58 ? 43.776 47.818 35.833 1.00 16.89 58 LYS B CA 1
ATOM 2106 C C . LYS B 1 58 ? 45.233 47.969 36.330 1.00 16.17 58 LYS B C 1
ATOM 2107 O O . LYS B 1 58 ? 45.487 48.044 37.547 1.00 16.41 58 LYS B O 1
ATOM 2113 N N . ASP B 1 59 ? 46.162 48.096 35.383 1.00 17.04 59 ASP B N 1
ATOM 2114 C CA . ASP B 1 59 ? 47.609 48.236 35.692 1.00 18.34 59 ASP B CA 1
ATOM 2115 C C . ASP B 1 59 ? 47.866 49.529 36.467 1.00 18.90 59 ASP B C 1
ATOM 2116 O O . ASP B 1 59 ? 48.588 49.545 37.478 1.00 18.90 59 ASP B O 1
ATOM 2121 N N . ILE B 1 60 ? 47.271 50.619 35.982 1.00 17.85 60 ILE B N 1
ATOM 2122 C CA . ILE B 1 60 ? 47.366 51.915 36.641 1.00 17.86 60 ILE B CA 1
ATOM 2123 C C . ILE B 1 60 ? 46.788 51.865 38.060 1.00 18.21 60 ILE B C 1
ATOM 2124 O O . ILE B 1 60 ? 47.388 52.387 39.008 1.00 18.91 60 ILE B O 1
ATOM 2129 N N . MET B 1 61 ? 45.632 51.224 38.220 1.00 17.70 61 MET B N 1
ATOM 2130 C CA . MET B 1 61 ? 45.010 51.113 39.536 1.00 19.37 61 MET B CA 1
ATOM 2131 C C . MET B 1 61 ? 45.887 50.309 40.517 1.00 20.47 61 MET B C 1
ATOM 2132 O O . MET B 1 61 ? 45.950 50.638 41.703 1.00 20.48 61 MET B O 1
ATOM 2137 N N . LYS B 1 62 ? 46.578 49.292 40.008 1.00 21.49 62 LYS B N 1
ATOM 2138 C CA . LYS B 1 62 ? 47.516 48.504 40.817 1.00 24.08 62 LYS B CA 1
ATOM 2139 C C . LYS B 1 62 ? 48.627 49.404 41.342 1.00 24.75 62 LYS B C 1
ATOM 2140 O O . LYS B 1 62 ? 48.983 49.336 42.520 1.00 25.40 62 LYS B O 1
ATOM 2146 N N . ASP B 1 63 ? 49.152 50.262 40.473 1.00 25.53 63 ASP B N 1
ATOM 2147 C CA . ASP B 1 63 ? 50.292 51.112 40.831 1.00 26.30 63 ASP B CA 1
ATOM 2148 C C . ASP B 1 63 ? 49.951 52.321 41.688 1.00 27.13 63 ASP B C 1
ATOM 2149 O O . ASP B 1 63 ? 50.740 52.678 42.569 1.00 27.36 63 ASP B O 1
ATOM 2154 N N . ILE B 1 64 ? 48.802 52.959 41.444 1.00 26.83 64 ILE B N 1
ATOM 2155 C CA . ILE B 1 64 ? 48.491 54.226 42.126 1.00 26.51 64 ILE B CA 1
ATOM 2156 C C . ILE B 1 64 ? 47.120 54.323 42.828 1.00 26.22 64 ILE B C 1
ATOM 2157 O O . ILE B 1 64 ? 46.707 55.405 43.254 1.00 25.58 64 ILE B O 1
ATOM 2162 N N . GLY B 1 65 ? 46.446 53.184 42.985 1.00 24.63 65 GLY B N 1
ATOM 2163 C CA . GLY B 1 65 ? 45.197 53.099 43.760 1.00 24.55 65 GLY B CA 1
ATOM 2164 C C . GLY B 1 65 ? 45.292 53.647 45.171 1.00 24.31 65 GLY B C 1
ATOM 2165 O O . GLY B 1 65 ? 46.389 53.678 45.769 1.00 23.79 65 GLY B O 1
ATOM 2166 N N . TYR B 1 66 ? 44.138 54.073 45.692 1.00 24.25 66 TYR B N 1
ATOM 2167 C CA . TYR B 1 66 ? 43.982 54.681 47.034 1.00 24.31 66 TYR B CA 1
ATOM 2168 C C . TYR B 1 66 ? 44.722 55.996 47.195 1.00 23.46 66 TYR B C 1
ATOM 2169 O O . TYR B 1 66 ? 45.153 56.355 48.297 1.00 24.44 66 TYR B O 1
ATOM 2178 N N . SER B 1 67 ? 44.871 56.707 46.088 1.00 22.32 67 SER B N 1
ATOM 2179 C CA A SER B 1 67 ? 45.559 57.987 46.079 0.60 21.69 67 SER B CA 1
ATOM 2180 C CA B SER B 1 67 ? 45.534 57.998 46.106 0.40 21.94 67 SER B CA 1
ATOM 2181 C C . SER B 1 67 ? 44.793 58.953 45.178 1.00 21.37 67 SER B C 1
ATOM 2182 O O . SER B 1 67 ? 43.814 58.559 44.518 1.00 21.55 67 SER B O 1
ATOM 2187 N N . ASP B 1 68 ? 45.211 60.210 45.170 1.00 20.19 68 ASP B N 1
ATOM 2188 C CA . ASP B 1 68 ? 44.569 61.213 44.329 1.00 19.54 68 ASP B CA 1
ATOM 2189 C C . ASP B 1 68 ? 45.450 61.441 43.132 1.00 19.64 68 ASP B C 1
ATOM 2190 O O . ASP B 1 68 ? 46.666 61.598 43.264 1.00 19.48 68 ASP B O 1
ATOM 2195 N N . ILE B 1 69 ? 44.844 61.479 41.958 1.00 18.61 69 ILE B N 1
ATOM 2196 C CA . ILE B 1 69 ? 45.653 61.681 40.776 1.00 18.66 69 ILE B CA 1
ATOM 2197 C C . ILE B 1 69 ? 45.083 62.819 39.936 1.00 18.17 69 ILE B C 1
ATOM 2198 O O . ILE B 1 69 ? 43.863 63.056 39.928 1.00 17.58 69 ILE B O 1
ATOM 2203 N N . MET B 1 70 ? 45.973 63.545 39.265 1.00 16.75 70 MET B N 1
ATOM 2204 C CA . MET B 1 70 ? 45.563 64.601 38.359 1.00 16.43 70 MET B CA 1
ATOM 2205 C C . MET B 1 70 ? 45.788 64.049 36.964 1.00 15.56 70 MET B C 1
ATOM 2206 O O . MET B 1 70 ? 46.923 63.728 36.602 1.00 15.90 70 MET B O 1
ATOM 2211 N N . VAL B 1 71 ? 44.713 63.892 36.196 1.00 13.82 71 VAL B N 1
ATOM 2212 C CA . VAL B 1 71 ? 44.845 63.331 34.860 1.00 13.27 71 VAL B CA 1
ATOM 2213 C C . VAL B 1 71 ? 45.092 64.537 33.952 1.00 12.79 71 VAL B C 1
ATOM 2214 O O . VAL B 1 71 ? 44.304 65.473 33.954 1.00 13.67 71 VAL B O 1
ATOM 2218 N N . LEU B 1 72 ? 46.171 64.505 33.178 1.00 12.55 72 LEU B N 1
ATOM 2219 C CA . LEU B 1 72 ? 46.512 65.620 32.308 1.00 12.60 72 LEU B CA 1
ATOM 2220 C C . LEU B 1 72 ? 46.398 65.175 30.851 1.00 12.02 72 LEU B C 1
ATOM 2221 O O . LEU B 1 72 ? 47.252 64.450 30.343 1.00 11.24 72 LEU B O 1
ATOM 2226 N N . CYS B 1 73 ? 45.296 65.558 30.213 1.00 11.95 73 CYS B N 1
ATOM 2227 C CA . CYS B 1 73 ? 45.023 65.135 28.842 1.00 11.46 73 CYS B CA 1
ATOM 2228 C C . CYS B 1 73 ? 45.738 66.014 27.823 1.00 11.31 73 CYS B C 1
ATOM 2229 O O . CYS B 1 73 ? 45.557 67.232 27.825 1.00 11.42 73 CYS B O 1
ATOM 2232 N N . VAL B 1 74 ? 46.536 65.390 26.953 1.00 10.79 74 VAL B N 1
ATOM 2233 C CA . VAL B 1 74 ? 47.224 66.121 25.895 1.00 10.17 74 VAL B CA 1
ATOM 2234 C C . VAL B 1 74 ? 46.334 66.232 24.642 1.00 10.66 74 VAL B C 1
ATOM 2235 O O . VAL B 1 74 ? 46.227 65.287 23.830 1.00 10.18 74 VAL B O 1
ATOM 2239 N N . LEU B 1 75 ? 45.655 67.368 24.521 1.00 10.66 75 LEU B N 1
ATOM 2240 C CA . LEU B 1 75 ? 44.761 67.631 23.378 1.00 11.16 75 LEU B CA 1
ATOM 2241 C C . LEU B 1 75 ? 45.550 67.846 22.091 1.00 11.69 75 LEU B C 1
ATOM 2242 O O . LEU B 1 75 ? 46.740 68.204 22.161 1.00 13.38 75 LEU B O 1
ATOM 2247 N N . LYS B 1 76 ? 44.929 67.668 20.916 1.00 11.53 76 LYS B N 1
ATOM 2248 C CA . LYS B 1 76 ? 43.558 67.170 20.763 1.00 11.04 76 LYS B CA 1
ATOM 2249 C C . LYS B 1 76 ? 43.545 65.649 20.683 1.00 10.37 76 LYS B C 1
ATOM 2250 O O . LYS B 1 76 ? 42.568 65.014 21.057 1.00 10.86 76 LYS B O 1
ATOM 2256 N N . GLY B 1 77 ? 44.650 65.083 20.197 1.00 10.46 77 GLY B N 1
ATOM 2257 C CA . GLY B 1 77 ? 44.686 63.667 19.832 1.00 10.12 77 GLY B CA 1
ATOM 2258 C C . GLY B 1 77 ? 44.485 62.741 21.020 1.00 10.16 77 GLY B C 1
ATOM 2259 O O . GLY B 1 77 ? 44.020 61.604 20.852 1.00 11.65 77 GLY B O 1
ATOM 2260 N N . GLY B 1 78 ? 44.827 63.206 22.219 1.00 10.35 78 GLY B N 1
ATOM 2261 C CA . GLY B 1 78 ? 44.682 62.364 23.403 1.00 10.59 78 GLY B CA 1
ATOM 2262 C C . GLY B 1 78 ? 43.260 62.220 23.928 1.00 11.02 78 GLY B C 1
ATOM 2263 O O . GLY B 1 78 ? 43.026 61.441 24.855 1.00 11.22 78 GLY B O 1
ATOM 2264 N N . TYR B 1 79 ? 42.314 63.006 23.415 1.00 10.69 79 TYR B N 1
ATOM 2265 C CA . TYR B 1 79 ? 41.016 63.130 24.129 1.00 10.56 79 TYR B CA 1
ATOM 2266 C C . TYR B 1 79 ? 40.240 61.816 24.255 1.00 10.35 79 TYR B C 1
ATOM 2267 O O . TYR B 1 79 ? 39.651 61.567 25.302 1.00 10.29 79 TYR B O 1
ATOM 2276 N N . LYS B 1 80 ? 40.260 60.991 23.206 1.00 9.38 80 LYS B N 1
ATOM 2277 C CA . LYS B 1 80 ? 39.448 59.768 23.174 1.00 10.84 80 LYS B CA 1
ATOM 2278 C C . LYS B 1 80 ? 40.066 58.709 24.081 1.00 9.67 80 LYS B C 1
ATOM 2279 O O . LYS B 1 80 ? 39.384 58.135 24.940 1.00 9.67 80 LYS B O 1
ATOM 2285 N N . PHE B 1 81 ? 41.375 58.480 23.920 1.00 9.68 81 PHE B N 1
ATOM 2286 C CA . PHE B 1 81 ? 42.107 57.568 24.798 1.00 9.85 81 PHE B CA 1
ATOM 2287 C C . PHE B 1 81 ? 41.908 57.962 26.257 1.00 9.80 81 PHE B C 1
ATOM 2288 O O . PHE B 1 81 ? 41.587 57.132 27.122 1.00 9.95 81 PHE B O 1
ATOM 2305 N N . ALA B 1 83 ? 39.332 59.976 27.566 1.00 11.13 83 ALA B N 1
ATOM 2306 C CA . ALA B 1 83 ? 37.935 59.791 28.040 1.00 10.63 83 ALA B CA 1
ATOM 2307 C C . ALA B 1 83 ? 37.746 58.312 28.401 1.00 10.98 83 ALA B C 1
ATOM 2308 O O . ALA B 1 83 ? 37.228 57.997 29.475 1.00 11.16 83 ALA B O 1
ATOM 2310 N N . ASP B 1 84 ? 38.217 57.411 27.541 1.00 10.22 84 ASP B N 1
ATOM 2311 C CA . ASP B 1 84 ? 37.983 55.983 27.735 1.00 10.86 84 ASP B CA 1
ATOM 2312 C C . ASP B 1 84 ? 38.806 55.428 28.910 1.00 10.59 84 ASP B C 1
ATOM 2313 O O . ASP B 1 84 ? 38.297 54.653 29.712 1.00 10.47 84 ASP B O 1
ATOM 2318 N N . LEU B 1 85 ? 40.067 55.837 29.012 1.00 10.30 85 LEU B N 1
ATOM 2319 C CA . LEU B 1 85 ? 40.888 55.393 30.151 1.00 10.60 85 LEU B CA 1
ATOM 2320 C C . LEU B 1 85 ? 40.278 55.823 31.484 1.00 11.37 85 LEU B C 1
ATOM 2321 O O . LEU B 1 85 ? 40.160 55.014 32.420 1.00 11.80 85 LEU B O 1
ATOM 2326 N N . VAL B 1 86 ? 39.857 57.085 31.557 1.00 10.55 86 VAL B N 1
ATOM 2327 C CA . VAL B 1 86 ? 39.160 57.618 32.718 1.00 11.40 86 VAL B CA 1
ATOM 2328 C C . VAL B 1 86 ? 37.859 56.832 33.032 1.00 10.85 86 VAL B C 1
ATOM 2329 O O . VAL B 1 86 ? 37.587 56.510 34.193 1.00 11.08 86 VAL B O 1
ATOM 2333 N N . GLU B 1 87 ? 37.081 56.462 32.010 1.00 10.97 87 GLU B N 1
ATOM 2334 C CA . GLU B 1 87 ? 35.864 55.684 32.264 1.00 10.91 87 GLU B CA 1
ATOM 2335 C C . GLU B 1 87 ? 36.215 54.332 32.884 1.00 10.94 87 GLU B C 1
ATOM 2336 O O . GLU B 1 87 ? 35.522 53.845 33.800 1.00 12.46 87 GLU B O 1
ATOM 2342 N N . HIS B 1 88 ? 37.290 53.725 32.404 1.00 11.61 88 HIS B N 1
ATOM 2343 C CA . HIS B 1 88 ? 37.673 52.422 32.955 1.00 12.77 88 HIS B CA 1
ATOM 2344 C C . HIS B 1 88 ? 38.173 52.553 34.404 1.00 13.48 88 HIS B C 1
ATOM 2345 O O . HIS B 1 88 ? 37.821 51.727 35.255 1.00 14.25 88 HIS B O 1
ATOM 2352 N N . LEU B 1 89 ? 38.962 53.588 34.690 1.00 13.87 89 LEU B N 1
ATOM 2353 C CA . LEU B 1 89 ? 39.320 53.914 36.101 1.00 13.75 89 LEU B CA 1
ATOM 2354 C C . LEU B 1 89 ? 38.119 54.201 37.020 1.00 14.32 89 LEU B C 1
ATOM 2355 O O . LEU B 1 89 ? 38.080 53.749 38.182 1.00 15.19 89 LEU B O 1
ATOM 2360 N N . LYS B 1 90 ? 37.133 54.926 36.503 1.00 13.73 90 LYS B N 1
ATOM 2361 C CA . LYS B 1 90 ? 35.903 55.205 37.221 1.00 13.77 90 LYS B CA 1
ATOM 2362 C C . LYS B 1 90 ? 35.178 53.892 37.512 1.00 14.64 90 LYS B C 1
ATOM 2363 O O . LYS B 1 90 ? 34.658 53.698 38.626 1.00 14.78 90 LYS B O 1
ATOM 2369 N N . ASN B 1 91 ? 35.171 53.002 36.516 1.00 14.52 91 ASN B N 1
ATOM 2370 C CA . ASN B 1 91 ? 34.484 51.698 36.618 1.00 16.29 91 ASN B CA 1
ATOM 2371 C C . ASN B 1 91 ? 35.020 50.918 37.824 1.00 17.23 91 ASN B C 1
ATOM 2372 O O . ASN B 1 91 ? 34.257 50.506 38.720 1.00 18.60 91 ASN B O 1
ATOM 2377 N N . ILE B 1 92 ? 36.328 50.744 37.857 1.00 18.34 92 ILE B N 1
ATOM 2378 C CA . ILE B 1 92 ? 36.965 50.090 39.002 1.00 20.03 92 ILE B CA 1
ATOM 2379 C C . ILE B 1 92 ? 36.652 50.797 40.332 1.00 21.02 92 ILE B C 1
ATOM 2380 O O . ILE B 1 92 ? 36.358 50.146 41.345 1.00 20.60 92 ILE B O 1
ATOM 2385 N N . SER B 1 93 ? 36.699 52.129 40.331 1.00 21.38 93 SER B N 1
ATOM 2386 C CA . SER B 1 93 ? 36.531 52.908 41.566 1.00 21.11 93 SER B CA 1
ATOM 2387 C C . SER B 1 93 ? 35.152 52.835 42.208 1.00 22.43 93 SER B C 1
ATOM 2388 O O . SER B 1 93 ? 34.992 53.156 43.406 1.00 22.37 93 SER B O 1
ATOM 2391 N N . ARG B 1 94 ? 34.142 52.466 41.428 1.00 22.21 94 ARG B N 1
ATOM 2392 C CA . ARG B 1 94 ? 32.828 52.336 42.019 1.00 24.17 94 ARG B CA 1
ATOM 2393 C C . ARG B 1 94 ? 32.433 50.870 42.207 1.00 25.09 94 ARG B C 1
ATOM 2394 O O . ARG B 1 94 ? 31.541 50.579 43.005 1.00 26.26 94 ARG B O 1
ATOM 2402 N N . ASN B 1 95 ? 33.114 49.972 41.495 1.00 26.65 95 ASN B N 1
ATOM 2403 C CA . ASN B 1 95 ? 32.750 48.540 41.469 1.00 27.95 95 ASN B CA 1
ATOM 2404 C C . ASN B 1 95 ? 33.758 47.587 42.122 1.00 28.74 95 ASN B C 1
ATOM 2405 O O . ASN B 1 95 ? 33.607 46.355 42.052 1.00 29.77 95 ASN B O 1
ATOM 2410 N N . SER B 1 96 ? 34.769 48.149 42.775 1.00 28.63 96 SER B N 1
ATOM 2411 C CA . SER B 1 96 ? 35.783 47.352 43.440 1.00 29.03 96 SER B CA 1
ATOM 2412 C C . SER B 1 96 ? 36.165 47.999 44.770 1.00 29.23 96 SER B C 1
ATOM 2413 O O . SER B 1 96 ? 35.700 49.086 45.092 1.00 28.89 96 SER B O 1
ATOM 2416 N N . ASP B 1 97 ? 37.035 47.342 45.527 1.00 29.56 97 ASP B N 1
ATOM 2417 C CA . ASP B 1 97 ? 37.508 47.915 46.781 1.00 30.51 97 ASP B CA 1
ATOM 2418 C C . ASP B 1 97 ? 38.747 48.810 46.644 1.00 29.94 97 ASP B C 1
ATOM 2419 O O . ASP B 1 97 ? 39.290 49.254 47.650 1.00 30.21 97 ASP B O 1
ATOM 2424 N N . ARG B 1 98 ? 39.171 49.083 45.407 1.00 28.44 98 ARG B N 1
ATOM 2425 C CA . ARG B 1 98 ? 40.223 50.070 45.121 1.00 27.65 98 ARG B CA 1
ATOM 2426 C C . ARG B 1 98 ? 39.630 51.235 44.331 1.00 25.95 98 ARG B C 1
ATOM 2427 O O . ARG B 1 98 ? 38.767 51.030 43.466 1.00 25.01 98 ARG B O 1
ATOM 2435 N N . PHE B 1 99 ? 40.091 52.448 44.621 1.00 24.02 99 PHE B N 1
ATOM 2436 C CA . PHE B 1 99 ? 39.699 53.638 43.865 1.00 22.52 99 PHE B CA 1
ATOM 2437 C C . PHE B 1 99 ? 40.903 54.539 43.603 1.00 21.87 99 PHE B C 1
ATOM 2438 O O . PHE B 1 99 ? 41.951 54.399 44.229 1.00 21.31 99 PHE B O 1
ATOM 2446 N N . VAL B 1 100 ? 40.760 55.438 42.642 1.00 21.16 100 VAL B N 1
ATOM 2447 C CA . VAL B 1 100 ? 41.602 56.615 42.570 1.00 20.81 100 VAL B CA 1
ATOM 2448 C C . VAL B 1 100 ? 40.637 57.793 42.564 1.00 19.85 100 VAL B C 1
ATOM 2449 O O . VAL B 1 100 ? 39.590 57.745 41.905 1.00 19.92 100 VAL B O 1
ATOM 2453 N N . SER B 1 101 ? 40.957 58.820 43.338 1.00 17.57 101 SER B N 1
ATOM 2454 C CA . SER B 1 101 ? 40.208 60.057 43.301 1.00 17.34 101 SER B CA 1
ATOM 2455 C C . SER B 1 101 ? 40.828 60.927 42.221 1.00 17.22 101 SER B C 1
ATOM 2456 O O . SER B 1 101 ? 41.999 61.320 42.337 1.00 17.24 101 SER B O 1
ATOM 2459 N N . MET B 1 102 ? 40.047 61.246 41.192 1.00 15.92 102 MET B N 1
ATOM 2460 C CA . MET B 1 102 ? 40.600 61.902 40.007 1.00 16.08 102 MET B CA 1
ATOM 2461 C C . MET B 1 102 ? 40.168 63.346 39.824 1.00 15.83 102 MET B C 1
ATOM 2462 O O . MET B 1 102 ? 38.996 63.698 40.044 1.00 15.07 102 MET B O 1
ATOM 2467 N N . LYS B 1 103 ? 41.137 64.182 39.456 1.00 13.89 103 LYS B N 1
ATOM 2468 C CA . LYS B 1 103 ? 40.854 65.483 38.881 1.00 13.46 103 LYS B CA 1
ATOM 2469 C C . LYS B 1 103 ? 41.343 65.421 37.437 1.00 12.38 103 LYS B C 1
ATOM 2470 O O . LYS B 1 103 ? 42.134 64.552 37.086 1.00 12.84 103 LYS B O 1
ATOM 2476 N N . VAL B 1 104 ? 40.839 66.317 36.605 1.00 13.00 104 VAL B N 1
ATOM 2477 C CA . VAL B 1 104 ? 41.260 66.315 35.200 1.00 13.55 104 VAL B CA 1
ATOM 2478 C C . VAL B 1 104 ? 41.680 67.699 34.748 1.00 13.83 104 VAL B C 1
ATOM 2479 O O . VAL B 1 104 ? 41.156 68.719 35.201 1.00 14.40 104 VAL B O 1
ATOM 2483 N N . ASP B 1 105 ? 42.661 67.732 33.853 1.00 13.80 105 ASP B N 1
ATOM 2484 C CA . ASP B 1 105 ? 43.027 68.978 33.204 1.00 14.82 105 ASP B CA 1
ATOM 2485 C C . ASP B 1 105 ? 43.391 68.664 31.768 1.00 13.52 105 ASP B C 1
ATOM 2486 O O . ASP B 1 105 ? 43.546 67.494 31.391 1.00 12.75 105 ASP B O 1
ATOM 2491 N N . PHE B 1 106 ? 43.494 69.722 30.969 1.00 13.02 106 PHE B N 1
ATOM 2492 C CA . PHE B 1 106 ? 43.690 69.577 29.526 1.00 13.53 106 PHE B CA 1
ATOM 2493 C C . PHE B 1 106 ? 44.728 70.590 29.094 1.00 13.53 106 PHE B C 1
ATOM 2494 O O . PHE B 1 106 ? 44.679 71.746 29.499 1.00 15.25 106 PHE B O 1
ATOM 2502 N N . ILE B 1 107 ? 45.659 70.149 28.267 1.00 13.43 107 ILE B N 1
ATOM 2503 C CA . ILE B 1 107 ? 46.653 71.056 27.697 1.00 13.33 107 ILE B CA 1
ATOM 2504 C C . ILE B 1 107 ? 46.858 70.785 26.212 1.00 13.02 107 ILE B C 1
ATOM 2505 O O . ILE B 1 107 ? 46.636 69.681 25.732 1.00 12.36 107 ILE B O 1
ATOM 2510 N N . ARG B 1 108 ? 47.278 71.811 25.488 1.00 13.55 108 ARG B N 1
ATOM 2511 C CA . ARG B 1 108 ? 47.664 71.655 24.089 1.00 14.89 108 ARG B CA 1
ATOM 2512 C C . ARG B 1 108 ? 49.116 72.103 24.006 1.00 14.77 108 ARG B C 1
ATOM 2513 O O . ARG B 1 108 ? 49.507 73.038 24.693 1.00 14.81 108 ARG B O 1
ATOM 2521 N N . LEU B 1 109 ? 49.895 71.416 23.182 1.00 14.87 109 LEU B N 1
ATOM 2522 C CA . LEU B 1 109 ? 51.328 71.693 23.054 1.00 16.05 109 LEU B CA 1
ATOM 2523 C C . LEU B 1 109 ? 51.631 72.326 21.700 1.00 17.99 109 LEU B C 1
ATOM 2524 O O . LEU B 1 109 ? 51.095 71.901 20.660 1.00 18.88 109 LEU B O 1
ATOM 2529 N N . LYS B 1 110 ? 52.464 73.357 21.708 1.00 19.61 110 LYS B N 1
ATOM 2530 C CA . LYS B 1 110 ? 52.917 73.936 20.447 1.00 21.62 110 LYS B CA 1
ATOM 2531 C C . LYS B 1 110 ? 54.420 74.040 20.482 1.00 21.16 110 LYS B C 1
ATOM 2532 O O . LYS B 1 110 ? 54.960 74.772 21.304 1.00 21.52 110 LYS B O 1
ATOM 2538 N N . SER B 1 111 ? 55.066 73.258 19.621 1.00 21.94 111 SER B N 1
ATOM 2539 C CA . SER B 1 111 ? 56.538 73.178 19.545 1.00 22.05 111 SER B CA 1
ATOM 2540 C C . SER B 1 111 ? 57.047 74.162 18.508 1.00 21.81 111 SER B C 1
ATOM 2541 O O . SER B 1 111 ? 56.497 74.254 17.406 1.00 22.05 111 SER B O 1
ATOM 2544 N N . TYR B 1 112 ? 58.115 74.891 18.840 1.00 20.81 112 TYR B N 1
ATOM 2545 C CA . TYR B 1 112 ? 58.703 75.848 17.895 1.00 20.53 112 TYR B CA 1
ATOM 2546 C C . TYR B 1 112 ? 60.203 75.941 18.146 1.00 20.42 112 TYR B C 1
ATOM 2547 O O . TYR B 1 112 ? 60.695 75.314 19.077 1.00 19.54 112 TYR B O 1
ATOM 2556 N N . ARG B 1 113 ? 60.904 76.688 17.291 1.00 20.45 113 ARG B N 1
ATOM 2557 C CA . ARG B 1 113 ? 62.345 76.955 17.464 1.00 20.76 113 ARG B CA 1
ATOM 2558 C C . ARG B 1 113 ? 62.589 78.427 17.744 1.00 19.64 113 ARG B C 1
ATOM 2559 O O . ARG B 1 113 ? 61.978 79.287 17.097 1.00 20.21 113 ARG B O 1
ATOM 2567 N N . ASN B 1 114 ? 63.469 78.734 18.705 1.00 18.06 114 ASN B N 1
ATOM 2568 C CA . ASN B 1 114 ? 63.787 80.124 19.036 1.00 16.80 114 ASN B CA 1
ATOM 2569 C C . ASN B 1 114 ? 64.874 80.713 18.119 1.00 16.86 114 ASN B C 1
ATOM 2570 O O . ASN B 1 114 ? 65.233 80.073 17.135 1.00 16.44 114 ASN B O 1
ATOM 2575 N N . ASP B 1 115 ? 65.365 81.913 18.429 1.00 17.40 115 ASP B N 1
ATOM 2576 C CA . ASP B 1 115 ? 66.274 82.613 17.505 1.00 18.53 115 ASP B CA 1
ATOM 2577 C C . ASP B 1 115 ? 67.643 81.941 17.393 1.00 17.09 115 ASP B C 1
ATOM 2578 O O . ASP B 1 115 ? 68.418 82.265 16.487 1.00 18.33 115 ASP B O 1
ATOM 2583 N N . GLN B 1 116 ? 67.943 81.011 18.290 1.00 15.37 116 GLN B N 1
ATOM 2584 C CA . GLN B 1 116 ? 69.198 80.242 18.185 1.00 14.33 116 GLN B CA 1
ATOM 2585 C C . GLN B 1 116 ? 68.924 78.756 17.880 1.00 13.64 116 GLN B C 1
ATOM 2586 O O . GLN B 1 116 ? 69.759 77.884 18.102 1.00 13.01 116 GLN B O 1
ATOM 2592 N N . SER B 1 117 ? 67.730 78.499 17.328 1.00 13.45 117 SER B N 1
ATOM 2593 C CA . SER B 1 117 ? 67.309 77.183 16.852 1.00 14.46 117 SER B CA 1
ATOM 2594 C C . SER B 1 117 ? 67.069 76.176 17.960 1.00 13.77 117 SER B C 1
ATOM 2595 O O . SER B 1 117 ? 67.089 74.956 17.708 1.00 14.83 117 SER B O 1
ATOM 2598 N N . MET B 1 118 ? 66.854 76.673 19.173 1.00 13.49 118 MET B N 1
ATOM 2599 C CA . MET B 1 118 ? 66.558 75.779 20.284 1.00 13.75 118 MET B CA 1
ATOM 2600 C C . MET B 1 118 ? 65.068 75.458 20.263 1.00 13.97 118 MET B C 1
ATOM 2601 O O . MET B 1 118 ? 64.246 76.372 20.148 1.00 14.61 118 MET B O 1
ATOM 2606 N N . GLY B 1 119 ? 64.755 74.176 20.385 1.00 15.03 119 GLY B N 1
ATOM 2607 C CA . GLY B 1 119 ? 63.375 73.722 20.531 1.00 16.00 119 GLY B CA 1
ATOM 2608 C C . GLY B 1 119 ? 62.748 74.258 21.801 1.00 16.47 119 GLY B C 1
ATOM 2609 O O . GLY B 1 119 ? 63.339 74.199 22.889 1.00 17.45 119 GLY B O 1
ATOM 2610 N N . GLU B 1 120 ? 61.555 74.829 21.657 1.00 17.45 120 GLU B N 1
ATOM 2611 C CA . GLU B 1 120 ? 60.782 75.282 22.798 1.00 17.93 120 GLU B CA 1
ATOM 2612 C C . GLU B 1 120 ? 59.390 74.657 22.681 1.00 19.04 120 GLU B C 1
ATOM 2613 O O . GLU B 1 120 ? 59.000 74.214 21.605 1.00 18.21 120 GLU B O 1
ATOM 2619 N N . MET B 1 121 ? 58.674 74.615 23.799 1.00 19.95 121 MET B N 1
ATOM 2620 C CA . MET B 1 121 ? 57.312 74.098 23.827 1.00 21.83 121 MET B CA 1
ATOM 2621 C C . MET B 1 121 ? 56.476 75.042 24.659 1.00 22.10 121 MET B C 1
ATOM 2622 O O . MET B 1 121 ? 56.799 75.320 25.818 1.00 23.17 121 MET B O 1
ATOM 2627 N N . GLN B 1 122 ? 55.416 75.553 24.051 1.00 22.31 122 GLN B N 1
ATOM 2628 C CA . GLN B 1 122 ? 54.430 76.348 24.751 1.00 23.84 122 GLN B CA 1
ATOM 2629 C C . GLN B 1 122 ? 53.298 75.394 25.208 1.00 21.84 122 GLN B C 1
ATOM 2630 O O . GLN B 1 122 ? 52.841 74.552 24.435 1.00 21.17 122 GLN B O 1
ATOM 2636 N N . ILE B 1 123 ? 52.896 75.510 26.470 1.00 21.81 123 ILE B N 1
ATOM 2637 C CA . ILE B 1 123 ? 51.769 74.737 26.992 1.00 21.82 123 ILE B CA 1
ATOM 2638 C C . ILE B 1 123 ? 50.585 75.680 26.992 1.00 21.45 123 ILE B C 1
ATOM 2639 O O . ILE B 1 123 ? 50.632 76.740 27.629 1.00 21.89 123 ILE B O 1
ATOM 2644 N N . ILE B 1 124 ? 49.543 75.310 26.251 1.00 20.39 124 ILE B N 1
ATOM 2645 C CA . ILE B 1 124 ? 48.386 76.177 26.058 1.00 20.75 124 ILE B CA 1
ATOM 2646 C C . ILE B 1 124 ? 47.179 75.628 26.815 1.00 20.62 124 ILE B C 1
ATOM 2647 O O . ILE B 1 124 ? 46.864 74.441 26.736 1.00 18.13 124 ILE B O 1
ATOM 2652 N N . GLY B 1 125 ? 46.512 76.504 27.555 1.00 21.22 125 GLY B N 1
ATOM 2653 C CA . GLY B 1 125 ? 45.358 76.077 28.310 1.00 23.52 125 GLY B CA 1
ATOM 2654 C C . GLY B 1 125 ? 45.857 75.403 29.560 1.00 24.82 125 GLY B C 1
ATOM 2655 O O . GLY B 1 125 ? 47.025 75.556 29.942 1.00 26.15 125 GLY B O 1
ATOM 2656 N N . GLY B 1 126 ? 44.976 74.661 30.209 1.00 26.41 126 GLY B N 1
ATOM 2657 C CA . GLY B 1 126 ? 45.329 74.009 31.460 1.00 27.26 126 GLY B CA 1
ATOM 2658 C C . GLY B 1 126 ? 45.150 74.931 32.649 1.00 28.54 126 GLY B C 1
ATOM 2659 O O . GLY B 1 126 ? 44.999 76.150 32.505 1.00 28.78 126 GLY B O 1
ATOM 2660 N N . ASP B 1 127 ? 45.150 74.342 33.836 1.00 28.83 127 ASP B N 1
ATOM 2661 C CA . ASP B 1 127 ? 45.183 75.127 35.051 1.00 29.55 127 ASP B CA 1
ATOM 2662 C C . ASP B 1 127 ? 46.567 75.737 35.209 1.00 29.66 127 ASP B C 1
ATOM 2663 O O . ASP B 1 127 ? 47.492 75.394 34.477 1.00 29.47 127 ASP B O 1
ATOM 2668 N N . ASP B 1 128 ? 46.684 76.656 36.164 1.00 30.72 128 ASP B N 1
ATOM 2669 C CA . ASP B 1 128 ? 47.970 77.085 36.680 1.00 31.85 128 ASP B CA 1
ATOM 2670 C C . ASP B 1 128 ? 48.653 75.807 37.137 1.00 31.99 128 ASP B C 1
ATOM 2671 O O . ASP B 1 128 ? 48.169 75.127 38.044 1.00 32.24 128 ASP B O 1
ATOM 2676 N N . LEU B 1 129 ? 49.761 75.464 36.492 1.00 32.56 129 LEU B N 1
ATOM 2677 C CA . LEU B 1 129 ? 50.417 74.189 36.770 1.00 32.97 129 LEU B CA 1
ATOM 2678 C C . LEU B 1 129 ? 51.177 74.177 38.099 1.00 32.82 129 LEU B C 1
ATOM 2679 O O . LEU B 1 129 ? 51.718 73.143 38.499 1.00 32.58 129 LEU B O 1
ATOM 2684 N N . SER B 1 130 ? 51.203 75.319 38.790 1.00 32.89 130 SER B N 1
ATOM 2685 C CA . SER B 1 130 ? 51.730 75.353 40.156 1.00 32.79 130 SER B CA 1
ATOM 2686 C C . SER B 1 130 ? 50.835 74.504 41.060 1.00 32.22 130 SER B C 1
ATOM 2687 O O . SER B 1 130 ? 51.287 73.982 42.076 1.00 33.33 130 SER B O 1
ATOM 2690 N N . THR B 1 131 ? 49.578 74.332 40.661 1.00 31.15 131 THR B N 1
ATOM 2691 C CA . THR B 1 131 ? 48.646 73.450 41.372 1.00 30.05 131 THR B CA 1
ATOM 2692 C C . THR B 1 131 ? 49.050 71.976 41.330 1.00 28.76 131 THR B C 1
ATOM 2693 O O . THR B 1 131 ? 48.456 71.153 42.029 1.00 28.82 131 THR B O 1
ATOM 2697 N N . LEU B 1 132 ? 50.055 71.643 40.517 1.00 27.05 132 LEU B N 1
ATOM 2698 C CA . LEU B 1 132 ? 50.557 70.266 40.451 1.00 25.21 132 LEU B CA 1
ATOM 2699 C C . LEU B 1 132 ? 51.593 69.952 41.532 1.00 24.89 132 LEU B C 1
ATOM 2700 O O . LEU B 1 132 ? 51.934 68.785 41.740 1.00 23.68 132 LEU B O 1
ATOM 2705 N N . ALA B 1 133 ? 52.093 70.986 42.207 1.00 24.69 133 ALA B N 1
ATOM 2706 C CA . ALA B 1 133 ? 53.094 70.797 43.265 1.00 24.59 133 ALA B CA 1
ATOM 2707 C C . ALA B 1 133 ? 52.614 69.733 44.245 1.00 24.27 133 ALA B C 1
ATOM 2708 O O . ALA B 1 133 ? 51.481 69.795 44.721 1.00 25.43 133 ALA B O 1
ATOM 2710 N N . GLY B 1 134 ? 53.444 68.726 44.496 1.00 24.39 134 GLY B N 1
ATOM 2711 C CA . GLY B 1 134 ? 53.114 67.655 45.441 1.00 24.40 134 GLY B CA 1
ATOM 2712 C C . GLY B 1 134 ? 52.011 66.690 45.034 1.00 24.65 134 GLY B C 1
ATOM 2713 O O . GLY B 1 134 ? 51.603 65.822 45.828 1.00 24.91 134 GLY B O 1
ATOM 2714 N N . LYS B 1 135 ? 51.519 66.830 43.804 1.00 24.18 135 LYS B N 1
ATOM 2715 C CA . LYS B 1 135 ? 50.458 65.949 43.298 1.00 23.59 135 LYS B CA 1
ATOM 2716 C C . LYS B 1 135 ? 50.991 64.762 42.479 1.00 22.46 135 LYS B C 1
ATOM 2717 O O . LYS B 1 135 ? 52.149 64.750 42.041 1.00 22.08 135 LYS B O 1
ATOM 2723 N N . ASN B 1 136 ? 50.133 63.766 42.268 1.00 20.30 136 ASN B N 1
ATOM 2724 C CA . ASN B 1 136 ? 50.457 62.648 41.399 1.00 19.31 136 ASN B CA 1
ATOM 2725 C C . ASN B 1 136 ? 49.812 62.926 40.063 1.00 18.95 136 ASN B C 1
ATOM 2726 O O . ASN B 1 136 ? 48.599 63.136 40.000 1.00 19.12 136 ASN B O 1
ATOM 2731 N N . VAL B 1 137 ? 50.637 62.975 39.022 1.00 17.07 137 VAL B N 1
ATOM 2732 C CA . VAL B 1 137 ? 50.194 63.411 37.700 1.00 15.21 137 VAL B CA 1
ATOM 2733 C C . VAL B 1 137 ? 50.243 62.241 36.723 1.00 14.53 137 VAL B C 1
ATOM 2734 O O . V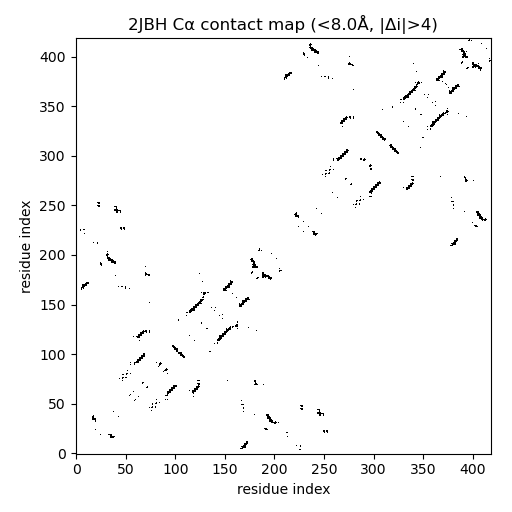AL B 1 137 ? 51.260 61.547 36.608 1.00 14.30 137 VAL B O 1
ATOM 2738 N N . LEU B 1 138 ? 49.124 61.998 36.033 1.00 13.16 138 LEU B N 1
ATOM 2739 C CA . LEU B 1 138 ? 49.074 61.015 34.967 1.00 12.76 138 LEU B CA 1
ATOM 2740 C C . LEU B 1 138 ? 48.889 61.747 33.627 1.00 12.21 138 LEU B C 1
ATOM 2741 O O . LEU B 1 138 ? 47.816 62.261 33.347 1.00 11.37 138 LEU B O 1
ATOM 2746 N N . ILE B 1 139 ? 49.947 61.839 32.825 1.00 11.40 139 ILE B N 1
ATOM 2747 C CA . ILE B 1 139 ? 49.833 62.419 31.469 1.00 10.99 139 ILE B CA 1
ATOM 2748 C C . ILE B 1 139 ? 49.229 61.384 30.530 1.00 10.98 139 ILE B C 1
ATOM 2749 O O . ILE B 1 139 ? 49.665 60.228 30.503 1.00 11.76 139 ILE B O 1
ATOM 2754 N N . VAL B 1 140 ? 48.237 61.806 29.740 1.00 9.83 140 VAL B N 1
ATOM 2755 C CA . VAL B 1 140 ? 47.605 60.916 28.770 1.00 9.99 140 VAL B CA 1
ATOM 2756 C C . VAL B 1 140 ? 47.770 61.488 27.358 1.00 10.25 140 VAL B C 1
ATOM 2757 O O . VAL B 1 140 ? 47.320 62.603 27.072 1.00 10.07 140 VAL B O 1
ATOM 2761 N N . GLU B 1 141 ? 48.464 60.725 26.530 1.00 10.19 141 GLU B N 1
ATOM 2762 C CA . GLU B 1 141 ? 48.912 61.150 25.185 1.00 10.05 141 GLU B CA 1
ATOM 2763 C C . GLU B 1 141 ? 48.499 60.143 24.115 1.00 10.47 141 GLU B C 1
ATOM 2764 O O . GLU B 1 141 ? 48.309 58.944 24.415 1.00 10.16 141 GLU B O 1
ATOM 2770 N N . ASP B 1 142 ? 48.386 60.601 22.866 1.00 9.70 142 ASP B N 1
ATOM 2771 C CA . ASP B 1 142 ? 47.955 59.729 21.765 1.00 10.91 142 ASP B CA 1
ATOM 2772 C C . ASP B 1 142 ? 49.069 58.812 21.272 1.00 11.26 142 ASP B C 1
ATOM 2773 O O . ASP B 1 142 ? 48.933 57.590 21.261 1.00 11.64 142 ASP B O 1
ATOM 2778 N N . VAL B 1 143 ? 50.180 59.405 20.866 1.00 11.80 143 VAL B N 1
ATOM 2779 C CA . VAL B 1 143 ? 51.220 58.628 20.196 1.00 12.58 143 VAL B CA 1
ATOM 2780 C C . VAL B 1 143 ? 52.586 59.236 20.448 1.00 13.03 143 VAL B C 1
ATOM 2781 O O . VAL B 1 143 ? 52.756 60.454 20.375 1.00 11.72 143 VAL B O 1
ATOM 2785 N N . VAL B 1 144 ? 53.538 58.363 20.749 1.00 12.91 144 VAL B N 1
ATOM 2786 C CA . VAL B 1 144 ? 54.937 58.765 20.859 1.00 14.24 144 VAL B CA 1
ATO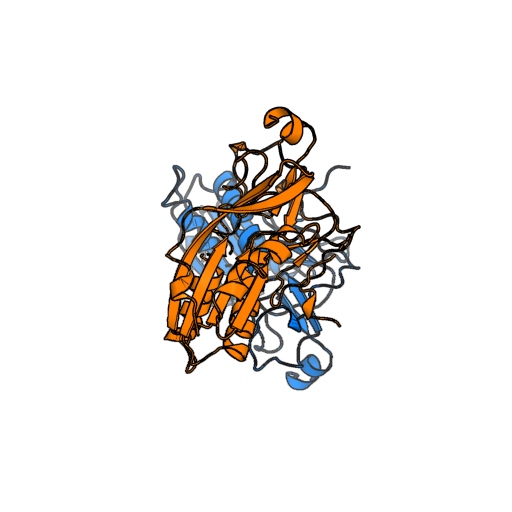M 2787 C C . VAL B 1 144 ? 55.631 58.376 19.547 1.00 15.15 144 VAL B C 1
ATOM 2788 O O . VAL B 1 144 ? 55.591 57.199 19.130 1.00 15.46 144 VAL B O 1
ATOM 2792 N N . GLY B 1 145 ? 56.258 59.370 18.912 1.00 16.48 145 GLY B N 1
ATOM 2793 C CA . GLY B 1 145 ? 57.007 59.172 17.667 1.00 18.34 145 GLY B CA 1
ATOM 2794 C C . GLY B 1 145 ? 58.492 59.180 17.990 1.00 19.35 145 GLY B C 1
ATOM 2795 O O . GLY B 1 145 ? 59.056 58.148 18.347 1.00 20.70 145 GLY B O 1
ATOM 2796 N N . THR B 1 146 ? 59.118 60.351 17.876 1.00 19.54 146 THR B N 1
ATOM 2797 C CA . THR B 1 146 ? 60.525 60.527 18.292 1.00 19.60 146 THR B CA 1
ATOM 2798 C C . THR B 1 146 ? 60.686 60.580 19.813 1.00 19.51 146 THR B C 1
ATOM 2799 O O . THR B 1 146 ? 61.779 60.337 20.358 1.00 20.38 146 THR B O 1
ATOM 2803 N N . GLY B 1 147 ? 59.605 60.910 20.519 1.00 18.50 147 GLY B N 1
ATOM 2804 C CA . GLY B 1 147 ? 59.678 61.043 21.966 1.00 17.39 147 GLY B CA 1
ATOM 2805 C C . GLY B 1 147 ? 59.998 62.453 22.434 1.00 16.88 147 GLY B C 1
ATOM 2806 O O . GLY B 1 147 ? 59.959 62.730 23.635 1.00 16.05 147 GLY B O 1
ATOM 2807 N N . ARG B 1 148 ? 60.282 63.365 21.498 1.00 16.68 148 ARG B N 1
ATOM 2808 C CA . ARG B 1 148 ? 60.698 64.725 21.875 1.00 17.37 148 ARG B CA 1
ATOM 2809 C C . ARG B 1 148 ? 59.593 65.472 22.613 1.00 16.45 148 ARG B C 1
ATOM 2810 O O . ARG B 1 148 ? 59.837 66.184 23.577 1.00 15.55 148 ARG B O 1
ATOM 2818 N N . THR B 1 149 ? 58.357 65.265 22.163 1.00 15.65 149 THR B N 1
ATOM 2819 C CA . THR B 1 149 ? 57.229 65.966 22.770 1.00 15.24 149 THR B CA 1
ATOM 2820 C C . THR B 1 149 ? 57.070 65.566 24.236 1.00 14.79 149 THR B C 1
ATOM 2821 O O . THR B 1 149 ? 56.928 66.413 25.123 1.00 14.12 149 THR B O 1
ATOM 2825 N N . MET B 1 150 ? 57.113 64.267 24.503 1.00 14.30 150 MET B N 1
ATOM 2826 C CA . MET B 1 150 ? 56.918 63.806 25.869 1.00 14.97 150 MET B CA 1
ATOM 2827 C C . MET B 1 150 ? 58.104 64.208 26.759 1.00 14.61 150 MET B C 1
ATOM 2828 O O . MET B 1 150 ? 57.907 64.582 27.910 1.00 14.52 150 MET B O 1
ATOM 2833 N N . LYS B 1 151 ? 59.325 64.187 26.212 1.00 14.61 151 LYS B N 1
ATOM 2834 C CA . LYS B 1 151 ? 60.492 64.623 26.997 1.00 14.96 151 LYS B CA 1
ATOM 2835 C C . LYS B 1 151 ? 60.363 66.102 27.401 1.00 14.03 151 LYS B C 1
ATOM 2836 O O . LYS B 1 151 ? 60.620 66.473 28.560 1.00 13.49 151 LYS B O 1
ATOM 2842 N N . ALA B 1 152 ? 59.910 66.926 26.466 1.00 13.01 152 ALA B N 1
ATOM 2843 C CA . ALA B 1 152 ? 59.709 68.354 26.732 1.00 13.32 152 ALA B CA 1
ATOM 2844 C C . ALA B 1 152 ? 58.613 68.579 27.778 1.00 13.23 152 ALA B C 1
ATOM 2845 O O . ALA B 1 152 ? 58.779 69.343 28.739 1.00 13.10 152 ALA B O 1
ATOM 2847 N N . LEU B 1 153 ? 57.475 67.906 27.580 1.00 13.29 153 LEU B N 1
ATOM 2848 C CA . LEU B 1 153 ? 56.384 68.038 28.534 1.00 13.48 153 LEU B CA 1
ATOM 2849 C C . LEU B 1 153 ? 56.792 67.635 29.949 1.00 13.82 153 LEU B C 1
ATOM 2850 O O . LEU B 1 153 ? 56.505 68.357 30.909 1.00 14.23 153 LEU B O 1
ATOM 2855 N N . LEU B 1 154 ? 57.463 66.491 30.068 1.00 14.49 154 LEU B N 1
ATOM 2856 C CA . LEU B 1 154 ? 57.906 65.981 31.364 1.00 15.27 154 LEU B CA 1
ATOM 2857 C C . LEU B 1 154 ? 58.748 67.000 32.113 1.00 15.59 154 LEU B C 1
ATOM 2858 O O . LEU B 1 154 ? 58.536 67.240 33.296 1.00 15.95 154 LEU B O 1
ATOM 2863 N N A SER B 1 155 ? 59.707 67.615 31.422 0.50 15.40 155 SER B N 1
ATOM 2864 N N B SER B 1 155 ? 59.704 67.610 31.418 0.50 15.81 155 SER B N 1
ATOM 2865 C CA A SER B 1 155 ? 60.591 68.583 32.074 0.50 15.80 155 SER B CA 1
ATOM 2866 C CA B SER B 1 155 ? 60.578 68.569 32.075 0.50 16.67 155 SER B CA 1
ATOM 2867 C C A SER B 1 155 ? 59.869 69.877 32.429 0.50 16.27 155 SER B C 1
ATOM 2868 C C B SER B 1 155 ? 59.835 69.840 32.460 0.50 16.74 155 SER B C 1
ATOM 2869 O O A SER B 1 155 ? 60.228 70.551 33.392 0.50 16.31 155 SER B O 1
ATOM 2870 O O B SER B 1 155 ? 60.153 70.467 33.467 0.50 16.73 155 SER B O 1
ATOM 2875 N N . ASN B 1 156 ? 58.839 70.206 31.660 1.00 16.67 156 ASN B N 1
ATOM 2876 C CA . ASN B 1 156 ? 58.004 71.344 31.965 1.00 18.54 156 ASN B CA 1
ATOM 2877 C C . ASN B 1 156 ? 57.191 71.080 33.241 1.00 19.07 156 ASN B C 1
ATOM 2878 O O . ASN B 1 156 ? 57.176 71.905 34.157 1.00 19.72 156 ASN B O 1
ATOM 2883 N N . ILE B 1 157 ? 56.560 69.909 33.319 1.00 19.41 157 ILE B N 1
ATOM 2884 C CA . ILE B 1 157 ? 55.767 69.566 34.507 1.00 20.44 157 ILE B CA 1
ATOM 2885 C C . ILE B 1 157 ? 56.659 69.395 35.754 1.00 21.24 157 ILE B C 1
ATOM 2886 O O . ILE B 1 157 ? 56.315 69.860 36.853 1.00 20.86 157 ILE B O 1
ATOM 2891 N N . GLU B 1 158 ? 57.819 68.758 35.575 1.00 22.25 158 GLU B N 1
ATOM 2892 C CA . GLU B 1 158 ? 58.741 68.449 36.682 1.00 25.33 158 GLU B CA 1
ATOM 2893 C C . GLU B 1 158 ? 59.186 69.686 37.480 1.00 26.12 158 GLU B C 1
ATOM 2894 O O . GLU B 1 158 ? 59.481 69.584 38.676 1.00 26.40 158 GLU B O 1
ATOM 2900 N N . LYS B 1 159 ? 59.217 70.853 36.832 1.00 27.29 159 LYS B N 1
ATOM 2901 C CA . LYS B 1 159 ? 59.677 72.067 37.512 1.00 28.79 159 LYS B CA 1
ATOM 2902 C C . LYS B 1 159 ? 58.689 72.581 38.555 1.00 28.76 159 LYS B C 1
ATOM 2903 O O . LYS B 1 159 ? 59.052 73.390 39.395 1.00 29.58 159 LYS B O 1
ATOM 2909 N N . TYR B 1 160 ? 57.449 72.101 38.500 1.00 28.69 160 TYR B N 1
ATOM 2910 C CA . TYR B 1 160 ? 56.437 72.481 39.488 1.00 28.95 160 TYR B CA 1
ATOM 2911 C C . TYR B 1 160 ? 56.440 71.561 40.715 1.00 28.02 160 TYR B C 1
ATOM 2912 O O . TYR B 1 160 ? 55.626 71.737 41.624 1.00 28.34 160 TYR B O 1
ATOM 2921 N N . LYS B 1 161 ? 57.370 70.602 40.725 1.00 26.32 161 LYS B N 1
ATOM 2922 C CA . LYS B 1 161 ? 57.605 69.673 41.842 1.00 25.42 161 LYS B CA 1
ATOM 2923 C C . LYS B 1 161 ? 56.398 68.773 42.184 1.00 24.44 161 LYS B C 1
ATOM 2924 O O . LYS B 1 161 ? 55.964 68.727 43.347 1.00 23.83 161 LYS B O 1
ATOM 2930 N N . PRO B 1 162 ? 55.863 68.040 41.184 1.00 23.04 162 PRO B N 1
ATOM 2931 C CA . PRO B 1 162 ? 54.834 67.053 41.510 1.00 22.43 162 PRO B CA 1
ATOM 2932 C C . PRO B 1 162 ? 55.438 65.910 42.321 1.00 22.10 162 PRO B C 1
ATOM 2933 O O . PRO B 1 162 ? 56.659 65.681 42.274 1.00 21.61 162 PRO B O 1
ATOM 2937 N N . ASN B 1 163 ? 54.593 65.201 43.063 1.00 21.96 163 ASN B N 1
ATOM 2938 C CA . ASN B 1 163 ? 55.035 64.043 43.811 1.00 22.66 163 ASN B CA 1
ATOM 2939 C C . ASN B 1 163 ? 55.521 62.954 42.863 1.00 22.93 163 ASN B C 1
ATOM 2940 O O . ASN B 1 163 ? 56.552 62.327 43.097 1.00 23.07 163 ASN B O 1
ATOM 2945 N N . MET B 1 164 ? 54.776 62.739 41.776 1.00 22.22 164 MET B N 1
ATOM 2946 C CA . MET B 1 164 ? 55.159 61.761 40.772 1.00 23.07 164 MET B CA 1
ATOM 2947 C C . MET B 1 164 ? 54.531 62.143 39.439 1.00 20.65 164 MET B C 1
ATOM 2948 O O . MET B 1 164 ? 53.512 62.832 39.407 1.00 19.83 164 MET B O 1
ATOM 2953 N N . ILE B 1 165 ? 55.163 61.714 38.361 1.00 19.33 165 ILE B N 1
ATOM 2954 C CA . ILE B 1 165 ? 54.574 61.837 37.032 1.00 18.70 165 ILE B CA 1
ATOM 2955 C C . ILE B 1 165 ? 54.623 60.474 36.368 1.00 18.70 165 ILE B C 1
ATOM 2956 O O . ILE B 1 165 ? 55.682 59.822 36.344 1.00 19.17 165 ILE B O 1
ATOM 2961 N N . LYS B 1 166 ? 53.487 60.039 35.830 1.00 17.43 166 LYS B N 1
ATOM 2962 C CA . LYS B 1 166 ? 53.406 58.842 35.000 1.00 16.45 166 LYS B CA 1
ATOM 2963 C C . LYS B 1 166 ? 52.898 59.252 33.620 1.00 15.61 166 LYS B C 1
ATOM 2964 O O . LYS B 1 166 ? 52.111 60.190 33.529 1.00 15.35 166 LYS B O 1
ATOM 2970 N N . VAL B 1 167 ? 53.347 58.564 32.568 1.00 13.42 167 VAL B N 1
ATOM 2971 C CA . VAL B 1 167 ? 52.870 58.851 31.197 1.00 13.44 167 VAL B CA 1
ATOM 2972 C C . VAL B 1 167 ? 52.196 57.625 30.610 1.00 13.08 167 VAL B C 1
ATOM 2973 O O . VAL B 1 167 ? 52.801 56.539 30.554 1.00 14.10 167 VAL B O 1
ATOM 2977 N N . ALA B 1 168 ? 50.944 57.803 30.166 1.00 12.32 168 ALA B N 1
ATOM 2978 C CA . ALA B 1 168 ? 50.249 56.794 29.375 1.00 12.16 168 ALA B CA 1
ATOM 2979 C C . ALA B 1 168 ? 50.167 57.300 27.930 1.00 11.93 168 ALA B C 1
ATOM 2980 O O . ALA B 1 168 ? 49.731 58.434 27.701 1.00 12.01 168 ALA B O 1
ATOM 2982 N N . SER B 1 169 ? 50.615 56.485 26.986 1.00 12.08 169 SER B N 1
ATOM 2983 C CA . SER B 1 169 ? 50.489 56.790 25.562 1.00 12.35 169 SER B CA 1
ATOM 2984 C C . SER B 1 169 ? 49.761 55.640 24.880 1.00 12.40 169 SER B C 1
ATOM 2985 O O . SER B 1 169 ? 50.121 54.471 25.090 1.00 11.55 169 SER B O 1
ATOM 2988 N N . LEU B 1 170 ? 48.742 55.950 24.076 1.00 11.78 170 LEU B N 1
ATOM 2989 C CA . LEU B 1 170 ? 48.033 54.862 23.389 1.00 12.30 170 LEU B CA 1
ATOM 2990 C C . LEU B 1 170 ? 48.967 54.070 22.471 1.00 12.17 170 LEU B C 1
ATOM 2991 O O . LEU B 1 170 ? 48.974 52.836 22.503 1.00 11.69 170 LEU B O 1
ATOM 2996 N N . LEU B 1 171 ? 49.773 54.782 21.688 1.00 11.69 171 LEU B N 1
ATOM 2997 C CA . LEU B 1 171 ? 50.643 54.158 20.690 1.00 12.32 171 LEU B CA 1
ATOM 2998 C C . LEU B 1 171 ? 52.063 54.621 20.925 1.00 13.17 171 LEU B C 1
ATOM 2999 O O . LEU B 1 171 ? 52.307 55.778 21.310 1.00 13.00 171 LEU B O 1
ATOM 3004 N N . VAL B 1 172 ? 53.000 53.718 20.663 1.00 13.34 172 VAL B N 1
ATOM 3005 C CA . VAL B 1 172 ? 54.419 54.081 20.667 1.00 14.40 172 VAL B CA 1
ATOM 3006 C C . VAL B 1 172 ? 55.021 53.534 19.371 1.00 15.11 172 VAL B C 1
ATOM 3007 O O . VAL B 1 172 ? 54.878 52.344 19.086 1.00 15.58 172 VAL B O 1
ATOM 3011 N N . LYS B 1 173 ? 55.686 54.383 18.581 1.00 15.90 173 LYS B N 1
ATOM 3012 C CA . LYS B 1 173 ? 56.303 53.904 17.325 1.00 17.77 173 LYS B CA 1
ATOM 3013 C C . LYS B 1 173 ? 57.660 53.253 17.566 1.00 19.81 173 LYS B C 1
ATOM 3014 O O . LYS B 1 173 ? 58.433 53.716 18.405 1.00 18.87 173 LYS B O 1
ATOM 3020 N N . ARG B 1 174 ? 57.909 52.150 16.859 1.00 21.77 174 ARG B N 1
ATOM 3021 C CA . ARG B 1 174 ? 59.267 51.613 16.711 1.00 25.32 174 ARG B CA 1
ATOM 3022 C C . ARG B 1 174 ? 60.055 52.490 15.750 1.00 27.25 174 ARG B C 1
ATOM 3023 O O . ARG B 1 174 ? 59.622 52.739 14.625 1.00 28.69 174 ARG B O 1
ATOM 3031 N N . THR B 1 17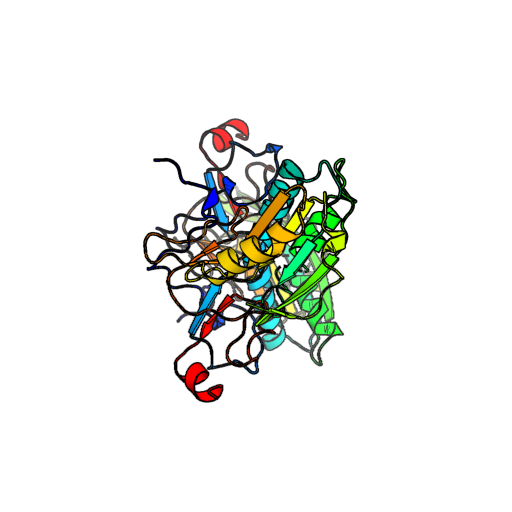5 ? 61.216 52.961 16.185 1.00 30.23 175 THR B N 1
ATOM 3032 C CA . THR B 1 175 ? 62.086 53.755 15.307 1.00 32.19 175 THR B CA 1
ATOM 3033 C C . THR B 1 175 ? 63.429 53.045 15.157 1.00 32.67 175 THR B C 1
ATOM 3034 O O . THR B 1 175 ? 63.725 52.108 15.911 1.00 33.49 175 THR B O 1
ATOM 3038 N N . GLY B 1 180 ? 64.727 57.742 22.098 1.00 33.22 180 GLY B N 1
ATOM 3039 C CA . GLY B 1 180 ? 63.349 57.257 22.235 1.00 32.33 180 GLY B CA 1
ATOM 3040 C C . GLY B 1 180 ? 62.786 57.488 23.628 1.00 31.88 180 GLY B C 1
ATOM 3041 O O . GLY B 1 180 ? 63.537 57.537 24.603 1.00 32.82 180 GLY B O 1
ATOM 3042 N N . PHE B 1 181 ? 61.465 57.634 23.722 1.00 30.35 181 PHE B N 1
ATOM 3043 C CA . PHE B 1 181 ? 60.791 57.773 25.018 1.00 28.85 181 PHE B CA 1
ATOM 3044 C C . PHE B 1 181 ? 59.901 56.568 25.324 1.00 28.38 181 PHE B C 1
ATOM 3045 O O . PHE B 1 181 ? 59.070 56.171 24.495 1.00 28.63 181 PHE B O 1
ATOM 3053 N N . ARG B 1 182 ? 60.055 56.012 26.524 1.00 26.83 182 ARG B N 1
ATOM 3054 C CA . ARG B 1 182 ? 59.222 54.898 26.966 1.00 26.06 182 ARG B CA 1
ATOM 3055 C C . ARG B 1 182 ? 58.179 55.347 27.999 1.00 23.73 182 ARG B C 1
ATOM 3056 O O . ARG B 1 182 ? 58.515 55.658 29.144 1.00 22.19 182 ARG B O 1
ATOM 3064 N N . PRO B 1 183 ? 56.888 55.345 27.607 1.00 21.69 183 PRO B N 1
ATOM 3065 C CA . PRO B 1 183 ? 55.888 55.717 28.602 1.00 20.65 183 PRO B CA 1
ATOM 3066 C C . PRO B 1 183 ? 55.775 54.638 29.678 1.00 19.10 183 PRO B C 1
ATOM 3067 O O . PRO B 1 183 ? 56.177 53.489 29.443 1.00 19.14 183 PRO B O 1
ATOM 3071 N N . ASP B 1 184 ? 55.254 55.012 30.844 1.00 18.65 184 ASP B N 1
ATOM 3072 C CA . ASP B 1 184 ? 54.945 54.071 31.908 1.00 18.66 184 ASP B CA 1
ATOM 3073 C C . ASP B 1 184 ? 53.860 53.092 31.474 1.00 19.26 184 ASP B C 1
ATOM 3074 O O . ASP B 1 184 ? 53.905 51.907 31.817 1.00 19.78 184 ASP B O 1
ATOM 3079 N N . TYR B 1 185 ? 52.903 53.586 30.693 1.00 18.03 185 TYR B N 1
ATOM 3080 C CA . TYR B 1 185 ? 51.791 52.758 30.243 1.00 17.99 185 TYR B CA 1
ATOM 3081 C C . TYR B 1 185 ? 51.654 52.954 28.749 1.00 18.02 185 TYR B C 1
ATOM 3082 O O . TYR B 1 185 ? 51.403 54.067 28.299 1.00 19.40 185 TYR B O 1
ATOM 3091 N N . ALA B 1 186 ? 51.849 51.884 27.985 1.00 17.20 186 ALA B N 1
ATOM 3092 C CA . ALA B 1 186 ? 51.756 51.948 26.520 1.00 16.43 186 ALA B CA 1
ATOM 3093 C C . ALA B 1 186 ? 50.721 50.970 25.983 1.00 16.05 186 ALA B C 1
ATOM 3094 O O . ALA B 1 186 ? 50.789 49.780 26.274 1.00 15.67 186 ALA B O 1
ATOM 3096 N N . GLY B 1 187 ? 49.767 51.451 25.189 1.00 15.03 187 GLY B N 1
ATOM 3097 C CA . GLY B 1 187 ? 48.765 50.536 24.629 1.00 14.26 187 GLY B CA 1
ATOM 3098 C C . GLY B 1 187 ? 49.352 49.557 23.627 1.00 13.60 187 GLY B C 1
ATOM 3099 O O . GLY B 1 187 ? 49.277 48.339 23.810 1.00 14.24 187 GLY B O 1
ATOM 3100 N N . PHE B 1 188 ? 49.928 50.107 22.559 1.00 14.13 188 PHE B N 1
ATOM 3101 C CA . PHE B 1 188 ? 50.378 49.336 21.410 1.00 14.25 188 PHE B CA 1
ATOM 3102 C C . PHE B 1 188 ? 51.705 49.875 20.946 1.00 14.75 188 PHE B C 1
ATOM 3103 O O . PHE B 1 188 ? 51.926 51.097 20.959 1.00 14.56 188 PHE B O 1
ATOM 3111 N N . GLU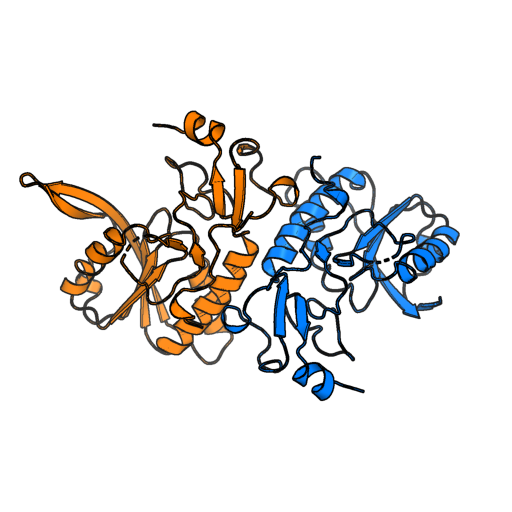 B 1 189 ? 52.575 48.965 20.510 1.00 14.71 189 GLU B N 1
ATOM 3112 C CA . GLU B 1 189 ? 53.821 49.364 19.866 1.00 15.34 189 GLU B CA 1
ATOM 3113 C C . GLU B 1 189 ? 53.646 49.116 18.382 1.00 15.84 189 GLU B C 1
ATOM 3114 O O . GLU B 1 189 ? 53.400 47.978 17.962 1.00 15.84 189 GLU B O 1
ATOM 3120 N N . ILE B 1 190 ? 53.730 50.181 17.590 1.00 15.52 190 ILE B N 1
ATOM 3121 C CA . ILE B 1 190 ? 53.325 50.112 16.190 1.00 16.61 190 ILE B CA 1
ATOM 3122 C C . ILE B 1 190 ? 54.502 50.334 15.239 1.00 17.34 190 ILE B C 1
ATOM 3123 O O . ILE B 1 190 ? 55.531 50.880 15.650 1.00 17.96 190 ILE B O 1
ATOM 3128 N N . PRO B 1 191 ? 54.358 49.923 13.970 1.00 18.78 191 PRO B N 1
ATOM 3129 C CA . PRO B 1 191 ? 55.383 50.275 12.980 1.00 19.18 191 PRO B CA 1
ATOM 3130 C C . PRO B 1 191 ? 55.496 51.779 12.846 1.00 20.04 191 PRO B C 1
ATOM 3131 O O . PRO B 1 191 ? 54.562 52.515 13.224 1.00 19.76 191 PRO B O 1
ATOM 3135 N N . ASN B 1 192 ? 56.622 52.235 12.306 1.00 19.94 192 ASN B N 1
ATOM 3136 C CA . ASN B 1 192 ? 56.844 53.656 12.082 1.00 20.39 192 ASN B CA 1
ATOM 3137 C C . ASN B 1 192 ? 56.036 54.153 10.886 1.00 20.27 192 ASN B C 1
ATOM 3138 O O . ASN B 1 192 ? 56.558 54.345 9.786 1.00 20.77 192 ASN B O 1
ATOM 3143 N N . LEU B 1 193 ? 54.739 54.357 11.107 1.00 18.92 193 LEU B N 1
ATOM 3144 C CA . LEU B 1 193 ? 53.828 54.766 10.048 1.00 18.58 193 LEU B CA 1
ATOM 3145 C C . LEU B 1 193 ? 53.010 55.923 10.572 1.00 17.53 193 LEU B C 1
ATOM 3146 O O . LEU B 1 193 ? 52.833 56.046 11.784 1.00 18.42 193 LEU B O 1
ATOM 3151 N N . PHE B 1 194 ? 52.524 56.765 9.675 1.00 17.08 194 PHE B N 1
ATOM 3152 C CA . PHE B 1 194 ? 51.609 57.814 10.097 1.00 15.92 194 PHE B CA 1
ATOM 3153 C C . PHE B 1 194 ? 50.218 57.201 10.257 1.00 15.48 194 PHE B C 1
ATOM 3154 O O . PHE B 1 194 ? 49.716 56.553 9.345 1.00 15.89 194 PHE B O 1
ATOM 3162 N N . VAL B 1 195 ? 49.604 57.411 11.418 1.00 14.42 195 VAL B N 1
ATOM 3163 C CA . VAL B 1 195 ? 48.275 56.843 11.670 1.00 13.44 195 VAL B CA 1
ATOM 3164 C C . VAL B 1 195 ? 47.250 57.892 12.084 1.00 12.35 195 VAL B C 1
ATOM 3165 O O . VAL B 1 195 ? 47.606 58.948 12.584 1.00 12.22 195 VAL B O 1
ATOM 3169 N N . VAL B 1 196 ? 45.981 57.551 11.864 1.00 12.06 196 VAL B N 1
ATOM 3170 C CA . VAL B 1 196 ? 44.845 58.433 12.185 1.00 11.66 196 VAL B CA 1
ATOM 3171 C C . VAL B 1 196 ? 43.719 57.602 12.779 1.00 12.32 196 VAL B C 1
ATOM 3172 O O . VAL B 1 196 ? 43.760 56.366 12.711 1.00 12.98 196 VAL B O 1
ATOM 3176 N N . GLY B 1 197 ? 42.715 58.283 13.342 1.00 11.41 197 GLY B N 1
ATOM 3177 C CA . GLY B 1 197 ? 41.519 57.613 13.896 1.00 11.49 197 GLY B CA 1
ATOM 3178 C C . GLY B 1 197 ? 41.628 57.569 15.411 1.00 11.63 197 GLY B C 1
ATOM 3179 O O . GLY B 1 197 ? 42.694 57.832 15.991 1.00 10.54 197 GLY B O 1
ATOM 3180 N N . TYR B 1 198 ? 40.499 57.274 16.048 1.00 11.51 198 TYR B N 1
ATOM 3181 C CA . TYR B 1 198 ? 40.415 57.294 17.518 1.00 11.59 198 TYR B CA 1
ATOM 3182 C C . TYR B 1 198 ? 40.972 58.622 18.072 1.00 10.91 198 TYR B C 1
ATOM 3183 O O . TYR B 1 198 ? 41.754 58.631 19.022 1.00 10.37 198 TYR B O 1
ATOM 3192 N N . ALA B 1 199 ? 40.535 59.717 17.435 1.00 11.25 199 ALA B N 1
ATOM 3193 C CA . ALA B 1 199 ? 40.866 61.129 17.733 1.00 10.38 199 ALA B CA 1
ATOM 3194 C C . ALA B 1 199 ? 42.150 61.614 17.102 1.00 10.66 199 ALA B C 1
ATOM 3195 O O . ALA B 1 199 ? 42.383 62.833 17.094 1.00 11.26 199 ALA B O 1
ATOM 3197 N N . LEU B 1 200 ? 42.975 60.687 16.596 1.00 9.86 200 LEU B N 1
ATOM 3198 C CA . LEU B 1 200 ? 44.237 61.084 15.927 1.00 10.06 200 LEU B CA 1
ATOM 3199 C C . LEU B 1 200 ? 43.924 61.602 14.534 1.00 10.01 200 LEU B C 1
ATOM 3200 O O . LEU B 1 200 ? 43.071 61.046 13.854 1.00 10.52 200 LEU B O 1
ATOM 3205 N N . ASP B 1 201 ? 44.586 62.687 14.123 1.00 10.82 201 ASP B N 1
ATOM 3206 C CA . ASP B 1 201 ? 44.197 63.387 12.881 1.00 10.17 201 ASP B CA 1
ATOM 3207 C C . ASP B 1 201 ? 45.283 63.401 11.791 1.00 11.47 201 ASP B C 1
ATOM 3208 O O . ASP B 1 201 ? 46.472 63.123 12.043 1.00 11.46 201 ASP B O 1
ATOM 3213 N N . TYR B 1 202 ? 44.834 63.719 10.581 1.00 11.40 202 TYR B N 1
ATOM 3214 C CA . TYR B 1 202 ? 45.712 64.211 9.505 1.00 12.53 202 TYR B CA 1
ATOM 3215 C C . TYR B 1 202 ? 45.122 65.566 9.139 1.00 12.30 202 TYR B C 1
ATOM 3216 O O . TYR B 1 202 ? 43.996 65.641 8.630 1.00 11.73 202 TYR B O 1
ATOM 3225 N N . ASN B 1 203 ? 45.854 66.650 9.431 1.00 13.22 203 ASN B N 1
ATOM 3226 C CA . ASN B 1 203 ? 45.356 67.994 9.119 1.00 13.89 203 ASN B CA 1
ATOM 3227 C C . ASN B 1 203 ? 43.916 68.244 9.613 1.00 12.85 203 ASN B C 1
ATOM 3228 O O . ASN B 1 203 ? 43.080 68.852 8.924 1.00 13.38 203 ASN B O 1
ATOM 3233 N N . GLU B 1 204 ? 43.655 67.763 10.832 1.00 12.84 204 GLU B N 1
ATOM 3234 C CA . GLU B 1 204 ? 42.370 67.888 11.556 1.00 12.35 204 GLU B CA 1
ATOM 3235 C C . GLU B 1 204 ? 41.250 66.964 11.096 1.00 11.99 204 GLU B C 1
ATOM 3236 O O . GLU B 1 204 ? 40.190 66.949 11.720 1.00 11.65 204 GLU B O 1
ATOM 3242 N N . TYR B 1 205 ? 41.486 66.211 10.020 1.00 11.03 205 TYR B N 1
ATOM 3243 C CA . TYR B 1 205 ? 40.538 65.177 9.554 1.00 11.46 205 TYR B CA 1
ATOM 3244 C C . TYR B 1 205 ? 40.784 63.846 10.239 1.00 10.78 205 TYR B C 1
ATOM 3245 O O . TYR B 1 205 ? 41.867 63.616 10.787 1.00 12.09 205 TYR B O 1
ATOM 3254 N N . PHE B 1 206 ? 39.774 62.969 10.174 1.00 10.31 206 PHE B N 1
ATOM 3255 C CA . PHE B 1 206 ? 39.839 61.578 10.662 1.00 10.80 206 PHE B CA 1
ATOM 3256 C C . PHE B 1 206 ? 39.782 61.419 12.188 1.00 11.11 206 PHE B C 1
ATOM 3257 O O . PHE B 1 206 ? 39.945 60.306 12.692 1.00 10.88 206 PHE B O 1
ATOM 3265 N N . ARG B 1 207 ? 39.571 62.507 12.938 1.00 10.62 207 ARG B N 1
ATOM 3266 C CA . ARG B 1 207 ? 39.461 62.333 14.388 1.00 10.90 207 ARG B CA 1
ATOM 3267 C C . ARG B 1 207 ? 38.192 61.562 14.731 1.00 11.21 207 ARG B C 1
ATOM 3268 O O . ARG B 1 207 ? 38.131 60.952 15.810 1.00 12.16 207 ARG B O 1
ATOM 3276 N N . ASP B 1 208 ? 37.194 61.630 13.832 1.00 10.78 208 ASP B N 1
ATOM 3277 C CA . ASP B 1 208 ? 35.864 61.017 14.012 1.00 11.60 208 ASP B CA 1
ATOM 3278 C C . ASP B 1 208 ? 35.829 59.590 13.471 1.00 12.91 208 ASP B C 1
ATOM 3279 O O . ASP B 1 208 ? 34.797 58.930 13.499 1.00 14.65 208 ASP B O 1
ATOM 3284 N N . LEU B 1 209 ? 36.977 59.125 12.992 1.00 13.95 209 LEU B N 1
ATOM 3285 C CA . LEU B 1 209 ? 37.143 57.723 12.593 1.00 14.79 209 LEU B CA 1
ATOM 3286 C C . LEU B 1 209 ? 37.346 56.875 13.860 1.00 15.00 209 LEU B C 1
ATOM 3287 O O . LEU B 1 209 ? 38.101 57.268 14.754 1.00 15.03 209 LEU B O 1
ATOM 3292 N N A ASN B 1 210 ? 36.652 55.727 13.871 0.50 15.17 210 ASN B N 1
ATOM 3293 N N B ASN B 1 210 ? 36.690 55.721 14.021 0.50 15.50 210 ASN B N 1
ATOM 3294 C CA A ASN B 1 210 ? 36.558 54.840 15.017 0.50 14.97 210 ASN B CA 1
ATOM 3295 C CA B ASN B 1 210 ? 36.906 55.035 15.301 0.50 15.61 210 ASN B CA 1
ATOM 3296 C C A ASN B 1 210 ? 37.794 53.947 15.251 0.50 14.91 210 ASN B C 1
ATOM 3297 C C B ASN B 1 210 ? 37.977 53.951 15.327 0.50 15.35 210 ASN B C 1
ATOM 3298 O O A ASN B 1 210 ? 38.201 53.735 16.389 0.50 15.82 210 ASN B O 1
ATOM 3299 O O B ASN B 1 210 ? 38.434 53.558 16.406 0.50 16.34 210 ASN B O 1
ATOM 3308 N N . HIS B 1 211 ? 38.382 53.473 14.152 1.00 14.49 211 HIS B N 1
ATOM 3309 C CA . HIS B 1 211 ? 39.493 52.527 14.106 1.00 14.24 211 HIS B CA 1
ATOM 3310 C C . HIS B 1 211 ? 40.758 53.311 13.827 1.00 13.82 211 HIS B C 1
ATOM 3311 O O . HIS B 1 211 ? 40.691 54.313 13.124 1.00 13.10 211 HIS B O 1
ATOM 3318 N N . ILE B 1 212 ? 41.897 52.849 14.344 1.00 13.51 212 ILE B N 1
ATOM 3319 C CA . ILE B 1 212 ? 43.184 53.431 13.931 1.00 12.89 212 ILE B CA 1
ATOM 3320 C C . ILE B 1 212 ? 43.604 52.856 12.564 1.00 13.24 212 ILE B C 1
ATOM 3321 O O . ILE B 1 212 ? 43.750 51.630 12.395 1.00 13.21 212 ILE B O 1
ATOM 3326 N N . CYS B 1 213 ? 43.762 53.758 11.599 1.00 12.82 213 CYS B N 1
ATOM 3327 C CA . CYS B 1 213 ? 44.004 53.386 10.208 1.00 12.95 213 CYS B CA 1
ATOM 3328 C C . CYS B 1 213 ? 45.216 54.065 9.596 1.00 13.16 213 CYS B C 1
ATOM 3329 O O . CYS B 1 213 ? 45.754 55.043 10.144 1.00 12.62 213 CYS B O 1
ATOM 3332 N N . VAL B 1 214 ? 45.626 53.531 8.447 1.00 13.55 214 VAL B N 1
ATOM 3333 C CA . VAL B 1 214 ? 46.638 54.155 7.571 1.00 14.26 214 VAL B CA 1
ATOM 3334 C C . VAL B 1 214 ? 45.920 54.721 6.353 1.00 14.62 214 VAL B C 1
ATOM 3335 O O . VAL B 1 214 ? 45.079 54.050 5.780 1.00 14.91 214 VAL B O 1
ATOM 3339 N N . ILE B 1 215 ? 46.212 55.973 5.985 1.00 15.32 215 ILE B N 1
ATOM 3340 C CA . ILE B 1 215 ? 45.511 56.583 4.848 1.00 17.39 215 ILE B CA 1
ATOM 3341 C C . ILE B 1 215 ? 46.230 56.276 3.542 1.00 16.12 215 ILE B C 1
ATOM 3342 O O . ILE B 1 215 ? 47.432 56.004 3.539 1.00 17.19 215 ILE B O 1
ATOM 3347 N N . ASN B 1 216 ? 45.490 56.300 2.443 1.00 16.40 216 ASN B N 1
ATOM 3348 C CA . ASN B 1 216 ? 46.085 56.031 1.138 1.00 16.06 216 ASN B CA 1
ATOM 3349 C C . ASN B 1 216 ? 46.530 57.330 0.463 1.00 16.30 216 ASN B C 1
ATOM 3350 O O . ASN B 1 216 ? 46.438 58.406 1.059 1.00 15.28 216 ASN B O 1
ATOM 3355 N N . GLU B 1 217 ? 47.047 57.229 -0.764 1.00 16.80 217 GLU B N 1
ATOM 3356 C CA . GLU B 1 217 ? 47.587 58.401 -1.429 1.00 17.83 217 GLU B CA 1
ATOM 3357 C C . GLU B 1 217 ? 46.495 59.402 -1.784 1.00 17.07 217 GLU B C 1
ATOM 3358 O O . GLU B 1 217 ? 46.729 60.614 -1.776 1.00 17.45 217 GLU B O 1
ATOM 3364 N N . HIS B 1 218 ? 45.305 58.890 -2.093 1.00 16.25 218 HIS B N 1
ATOM 3365 C CA . HIS B 1 218 ? 44.157 59.749 -2.374 1.00 15.91 218 HIS B CA 1
ATOM 3366 C C . HIS B 1 218 ? 43.802 60.560 -1.129 1.00 15.91 218 HIS B C 1
ATOM 3367 O O . HIS B 1 218 ? 43.655 61.789 -1.200 1.00 16.08 218 HIS B O 1
ATOM 3374 N N . GLY B 1 219 ? 43.711 59.889 0.015 1.00 15.52 219 GLY B N 1
ATOM 3375 C CA . GLY B 1 219 ? 43.459 60.581 1.280 1.00 16.55 219 GLY B CA 1
ATOM 3376 C C . GLY B 1 219 ? 44.547 61.585 1.646 1.00 17.17 219 GLY B C 1
ATOM 3377 O O . GLY B 1 219 ? 44.254 62.700 2.074 1.00 17.25 219 GLY B O 1
ATOM 3378 N N . LYS B 1 220 ? 45.807 61.207 1.427 1.00 17.29 220 LYS B N 1
ATOM 3379 C CA . LYS B 1 220 ? 46.932 62.107 1.683 1.00 18.60 220 LYS B CA 1
ATOM 3380 C C . LYS B 1 220 ? 46.832 63.409 0.865 1.00 18.05 220 LYS B C 1
ATOM 3381 O O . LYS B 1 220 ? 47.084 64.493 1.383 1.00 17.17 220 LYS B O 1
ATOM 3387 N N . GLU B 1 221 ? 46.458 63.292 -0.409 1.00 18.10 221 GLU B N 1
ATOM 3388 C CA . GLU B 1 221 ? 46.351 64.445 -1.299 1.00 19.72 221 GLU B CA 1
ATOM 3389 C C . GLU B 1 221 ? 45.105 65.254 -1.003 1.00 19.35 221 GLU B C 1
ATOM 3390 O O . GLU B 1 221 ? 45.155 66.486 -0.914 1.00 19.51 221 GLU B O 1
ATOM 3396 N N . LYS B 1 222 ? 43.988 64.557 -0.836 1.00 19.46 222 LYS B N 1
ATOM 3397 C CA . LYS B 1 222 ? 42.693 65.215 -0.648 1.00 20.30 222 LYS B CA 1
ATOM 3398 C C . LYS B 1 222 ? 42.704 66.151 0.564 1.00 20.64 222 LYS B C 1
ATOM 3399 O O . LYS B 1 222 ? 42.151 67.245 0.498 1.00 20.93 222 LYS B O 1
ATOM 3405 N N . TYR B 1 223 ? 43.370 65.741 1.645 1.00 21.30 223 TYR B N 1
ATOM 3406 C CA . TYR B 1 223 ? 43.303 66.501 2.906 1.00 22.65 223 TYR B CA 1
ATOM 3407 C C . TYR B 1 223 ? 44.603 67.234 3.222 1.00 24.44 223 TYR B C 1
ATOM 3408 O O . TYR B 1 223 ? 44.845 67.631 4.363 1.00 23.71 223 TYR B O 1
ATOM 3417 N N . ARG B 1 224 ? 45.431 67.419 2.194 1.00 26.76 224 ARG B N 1
ATOM 3418 C CA . ARG B 1 224 ? 46.737 68.068 2.337 1.00 30.17 224 ARG B CA 1
ATOM 3419 C C . ARG B 1 224 ? 46.597 69.559 2.663 1.00 31.20 224 ARG B C 1
ATOM 3420 O O . ARG B 1 224 ? 45.607 70.205 2.293 1.00 31.38 224 ARG B O 1
ATOM 3428 N N . VAL B 1 225 ? 47.586 70.080 3.385 1.00 32.46 225 VAL B N 1
ATOM 3429 C CA . VAL B 1 225 ? 47.782 71.522 3.531 1.00 34.25 225 VAL B CA 1
ATOM 3430 C C . VAL B 1 225 ? 49.197 71.884 3.069 1.00 34.93 225 VAL B C 1
ATOM 3431 O O . VAL B 1 225 ? 49.467 73.028 2.700 1.00 36.34 225 VAL B O 1
#

Nearest PDB structures (foldseek):
  2jbh-assembly1_A-2  TM=1.005E+00  e=1.062E-45  Homo sapiens
  4rao-assembly1_C  TM=9.833E-01  e=3.847E-32  Homo sapiens
  6bnj-assembly1_D  TM=9.860E-01  e=3.211E-32  Homo sapiens
  4rab-assembly1_B  TM=9.750E-01  e=1.736E-31  Homo sapiens
  4raq-assembly1_C  TM=9.761E-01  e=1.934E-30  Homo sapiens

B-factor: mean 20.25, std 8.22, range [8.07, 59.79]

GO terms:
  GO:0000287 magnesium ion binding (F, TAS)
  GO:0042803 protein homodimerization activity (F, IPI)
  GO:0005515 protein binding (F, IPI)

Foldseek 3Di:
DDDPCLQAAEQDPPRPAAAPVVDDKPPVCVVWFDHFSFFLVLLLVLLLVLLVVCCVPPLPAAEEEEEAPDQQVLCVSNVVSLVCCQVPHPGHHHYDYWYWYVPVPTHGTDPLLVQAQAEYEYGEEEWAQQPVVVVVCVVSCVSHHVYYFYEYAEYEDDDPNGDRGSHYHYYYHNADWAASCRDDLRPRHPISGIGHTDPVNCVVNDD/DPCLQAAEQDPPRPAAAPVVDDKDPVCVVFFDHFSFFLVLLLVLLLVLLVVVQVVQWPEEEEEEEEPDQQPLNVSNVVSLVVCQVPHPTHYHYDYWYWYWDWDADPVRDIDIDTHGTDPLLVQAQHEYEYGEEEFAQNPVVVRVVVVSCVSHHPYYFYEYAEYEDPHDRGSHYHYYYHNADWAASLRDDLRPRRPISTIGHTDPCNCVVNDD

InterPro domains:
  IPR000836 Phosphoribosyltransferase domain [PF00156] (47-202)
  IPR000836 Phosphoribosyltransferase domain [cd06223] (53-189)
  IPR005904 Hypoxanthine phosphoribosyl transferase [TIGR01203] (42-215)
  IPR029057 Phosphoribosyltransferase-like [G3DSA:3.40.50.2020] (1-225)
  IPR029057 Phosphoribosyltransferase-like [SSF53271] (15-221)
  IPR050408 Hypoxanthine-guanine phosphoribosyltransferase [PTHR43340] (10-224)

Solvent-accessible surface area: 20518 Å² total

Sequence (419 aa):
EAPDYGRGVVIMDDWPGYDLNLFTYPQHYYGDLEYVLIPHGIIVDRIERLAKDIMKDIGYSDIMMVLCVLKGGYKFADLVEHLKNISSRNSDDRFVSMKVDFIRLKMQIIGGDDLSTLAGKNVLIVEDVVGTGRTMKALLSNIEKYKPNMIKVASLLVKRTRSDGFRPDYAGFEIPNLFVVGYALDYNEYFRDLNHICVINEHGKEKYRVPDYGRGVVIMDDWPGYDLNLFTYPQHYYGDLEYVLIPHGIIVDRIERLAKDIMKDIGYSSDIMVLCVLKGGYKFADLVEHLKNISRNSDRFVSMKVDFIRLKSYRNDQSMGEMQIIGGDDLSTLAGKNVLIVEDVVGTGRTMKALLSSNIEKYKPNMIKVASLLVKRTGFRPDYAGFEIPNLFVVGYALDYNEYFRDLNNHICVINEHGKEKYRV

Organism: Homo sapiens (NCBI:txid9606)

Radius of gyration: 24.2 Å; Cα contacts (8 Å, |Δi|>4): 883; chains: 2; bounding box: 65×67×54 Å

CATH classification: 3.40.50.2020

Secondary structure (DSSP, 8-state):
----GGG-EE--TT---B-GGGS---GGGTTSEEEEEE-HHHHHHHHHHHHHHHHHHHTTS-EEEEEEETTTS---HHHHHHHHHHHHSS----EEEEEEEE---EESSS-GGGGTTSEEEEEEEEESSSHHHHHHHHHHHTT--SEEEEEEEEEE----S----SEEEEEE-SS--BBTTB-BTTBSTT-SSEEEE-HHHHHHT--/--GGG-EE--TT---B-GGGS---GGGTTTEEEEEE-HHHHHHHHHHHHHHHHHHHTTEEEEEEEEETTTS---HHHHHHHHHHHHSS--EEEEEEEEEEEEEE-TT--EEEEEESSS-GGGGTT-EEEEEEEEESSSHHHHHHHHHHHTT--SEEEEEEEEEE------SEEEEEE-S---BBTTB-BTTBSTT-SSEEEE-HHHHHHT--